Protein AF-A0A132A0Q4-F1 (afdb_monomer)

Radius of gyration: 43.61 Å; Cα contacts (8 Å, |Δi|>4): 491; chains: 1; bounding box: 110×70×120 Å

Secondary structure (DSSP, 8-state):
-TTSPTTGGGGS-HHHHHHHHHHHHHHHHHHHHHHHHHHHTTSSTT-HHHHHHHHIIIIIIIHHHHHHHHHHHHHHHHHTT-S---S-S---S-S----S-----HHHHHHHHHHHHHHHHHHH-EE--S---SS----EE-GGGGGG-S---TT--HHHHHHHHHHHHHHIIIII-TTSHHHHHSTTS-SSS-TT--HHHHHHHHHHHHHHHHHHIIIIIHHHHHHHHSSTT--HHHHHHHHHHHHHHHHHHHHHHHHHH-HHHHHHHHHHHHHHHHHHHHH-TTHHHH-GGGSTHHHHHSSHHHHHHHHHHHHHHHHHHHHHHHH-TTTTSEEE--HHHHTTS-TT-----GGGS--EEHHHHHHHHHHHHHHHHHTT-S-HHHHHHHHHHHHHHHHHHHHHHHHHHHHS--SSSPPHHHHHHHHHHHHHHHHHHHHHH-TTSTTTTS-GGGHHHHHHHHHHHHHHHHHHHHHHHHHHHHHHHHHHHHHHHHHTTS-GGG--TT--S-SS--------------S------PPPHHHHHHHHHHHHHHHHHHHHS-HHHHHHHHHHHHHHHHHHHIIIIITT----HHHHHHHHHHIIIIIHHHHGGG-S-HHHH-TTHHHHHHHHHS--S----HHHHHHHHHHTT--S--HHHHHHHHHHHHT----

Sequence (671 aa):
MLVLQADQFKKLNLSDLIENLDTLRNDFIQIVEIFNSLLKIGIIKRSDLFEKFHEYLEKDVIEKLRDLVEKIFEYSLNLIEWPSIGIVGPVLPSSSKKTVQNVTSEEPLKLFRLLFRFFLELEHGRFLSRTSLRKNSILFETEIFKKLSPTVSAETLKPFDLMIETFRKRFYFYFIDSSSKLNKIENNNFLFFPKQSKPEWYLCQIEQWITLNEKFLNTEIDPILDSYFETNSISSQRLLIVEFLKLIHNKLRQDLNIIEQDDQTFKIIINELIIFNKQITIIDSQIYQSDPRLNPLSILFENQMNFARFLKFLKQKFNGQIESIFESESSWCLIYGDETDIERAAPNSSNESESDKFMICEAAYKFLLFLHNIIEQYSYLPDFDYREKILVLIVDLIDDFRLRLSQILHSANNHWPFEQKFFSILNTFDYLLANVNDLNLNPDSFLASIVPSKIDHHETSLKNLVQTLQHMIEEIFELVSGAIISSFIDDLQKLNRIRWNRLKTFEIETIGQRTTGDDEINDDDDQNRNGSVKITTQSLQIFYNLSIKINHVKKFISKNLFNDFLYLIAEKIQNAMLQNFLIKKSFNQDGIKQLEIDLEHCLYPIFLPFVSDIKDIFPNNTTCQRLIASWNGDHLAKMQFKIELNKIGIYSLRLETVVAAITNQFKLDKN

Structure (mmCIF, N/CA/C/O backbone):
data_AF-A0A132A0Q4-F1
#
_entry.id   AF-A0A132A0Q4-F1
#
loop_
_atom_site.group_PDB
_atom_site.id
_atom_site.type_symbol
_atom_site.label_atom_id
_atom_site.label_alt_id
_atom_site.label_comp_id
_atom_site.label_asym_id
_atom_site.label_entity_id
_atom_site.label_seq_id
_atom_site.pdbx_PDB_ins_code
_atom_site.Cartn_x
_atom_site.Cartn_y
_atom_site.Cartn_z
_atom_site.occupancy
_atom_site.B_iso_or_equiv
_atom_site.auth_seq_id
_atom_site.auth_comp_id
_atom_site.auth_asym_id
_atom_site.auth_atom_id
_atom_site.pdbx_PDB_model_num
ATOM 1 N N . MET A 1 1 ? -23.826 -7.315 55.746 1.00 56.03 1 MET A N 1
ATOM 2 C CA . MET A 1 1 ? -23.751 -6.701 54.400 1.00 56.03 1 MET A CA 1
ATOM 3 C C . MET A 1 1 ? -25.077 -6.770 53.643 1.00 56.03 1 MET A C 1
ATOM 5 O O . MET A 1 1 ? -25.626 -5.713 53.390 1.00 56.03 1 MET A O 1
ATOM 9 N N . LEU A 1 2 ? -25.655 -7.949 53.364 1.00 53.50 2 LEU A N 1
ATOM 10 C CA . LEU A 1 2 ? -26.924 -8.085 52.607 1.00 53.50 2 LEU A CA 1
ATOM 11 C C . LEU A 1 2 ? -28.167 -7.408 53.233 1.00 53.50 2 LEU A C 1
ATOM 13 O O . LEU A 1 2 ? -29.148 -7.167 52.542 1.00 53.50 2 LEU A O 1
ATOM 17 N N . VAL A 1 3 ? -28.126 -7.098 54.533 1.00 51.16 3 VAL A N 1
ATOM 18 C CA . VAL A 1 3 ? -29.201 -6.402 55.274 1.00 51.16 3 VAL A CA 1
ATOM 19 C C . VAL A 1 3 ? -29.053 -4.870 55.217 1.00 51.16 3 VAL A C 1
ATOM 21 O O . VAL A 1 3 ? -29.968 -4.143 55.597 1.00 51.16 3 VAL A O 1
ATOM 24 N N . LEU A 1 4 ? -27.910 -4.354 54.749 1.00 54.38 4 LEU A N 1
ATOM 25 C CA . LEU A 1 4 ? -27.690 -2.912 54.635 1.00 54.38 4 LEU A CA 1
ATOM 26 C C . LEU A 1 4 ? -28.600 -2.342 53.540 1.00 54.38 4 LEU A C 1
ATOM 28 O O . LEU A 1 4 ? -28.612 -2.833 52.412 1.00 54.38 4 LEU A O 1
ATOM 32 N N . GLN A 1 5 ? -29.356 -1.293 53.869 1.00 55.06 5 GLN A N 1
ATOM 33 C CA . GLN A 1 5 ? -30.159 -0.565 52.882 1.00 55.06 5 GLN A CA 1
ATOM 34 C C . GLN A 1 5 ? -29.246 0.052 51.810 1.00 55.06 5 GLN A C 1
ATOM 36 O O . GLN A 1 5 ? -28.082 0.367 52.086 1.00 55.06 5 GLN A O 1
ATOM 41 N N . ALA A 1 6 ? -29.786 0.244 50.600 1.00 53.25 6 ALA A N 1
ATOM 42 C CA . ALA A 1 6 ? -29.083 0.892 49.495 1.00 53.25 6 ALA A CA 1
ATOM 43 C C . ALA A 1 6 ? -28.387 2.180 49.987 1.00 53.25 6 ALA A C 1
ATOM 45 O O . ALA A 1 6 ? -29.007 2.999 50.660 1.00 53.25 6 ALA A O 1
ATOM 46 N N . ASP A 1 7 ? -27.089 2.307 49.697 1.00 62.19 7 ASP A N 1
ATOM 47 C CA . ASP A 1 7 ? -26.187 3.420 50.048 1.00 62.19 7 ASP A CA 1
ATOM 48 C C . ASP A 1 7 ? -25.600 3.497 51.470 1.00 62.19 7 ASP A C 1
ATOM 50 O O . ASP A 1 7 ? -24.734 4.341 51.711 1.00 62.19 7 ASP A O 1
ATOM 54 N N . GLN A 1 8 ? -25.949 2.616 52.415 1.00 67.06 8 GLN A N 1
ATOM 55 C CA . GLN A 1 8 ? -25.336 2.666 53.759 1.00 67.06 8 GLN A CA 1
ATOM 56 C C . GLN A 1 8 ? -23.833 2.331 53.765 1.00 67.06 8 GLN A C 1
ATOM 58 O O . GLN A 1 8 ? -23.100 2.817 54.626 1.00 67.06 8 GLN A O 1
ATOM 63 N N . PHE A 1 9 ? -23.354 1.574 52.774 1.00 70.00 9 PHE A N 1
ATOM 64 C CA . PHE A 1 9 ? -21.936 1.237 52.611 1.00 70.00 9 PHE A CA 1
ATOM 65 C C . PHE A 1 9 ? -21.046 2.462 52.340 1.00 70.00 9 PHE A C 1
ATOM 67 O O . PHE A 1 9 ? -19.870 2.436 52.683 1.00 70.00 9 PHE A O 1
ATOM 74 N N . LYS A 1 10 ? -21.602 3.565 51.810 1.00 72.31 10 LYS A N 1
ATOM 75 C CA . LYS A 1 10 ? -20.868 4.825 51.568 1.00 72.31 10 LYS A CA 1
ATOM 76 C C . LYS A 1 10 ? -20.412 5.519 52.858 1.00 72.31 10 LYS A C 1
ATOM 78 O O . LYS A 1 10 ? -19.633 6.463 52.797 1.00 72.31 10 LYS A O 1
ATOM 83 N N . LYS A 1 11 ? -20.932 5.096 54.016 1.00 72.06 11 LYS A N 1
ATOM 84 C CA . LYS A 1 11 ? -20.577 5.631 55.341 1.00 72.06 11 LYS A CA 1
ATOM 85 C C . LYS A 1 11 ? -19.473 4.833 56.043 1.00 72.06 11 LYS A C 1
ATOM 87 O O . LYS A 1 11 ? -19.036 5.251 57.110 1.00 72.06 11 LYS A O 1
ATOM 92 N N . LEU A 1 12 ? -19.073 3.684 55.494 1.00 73.50 12 LEU A N 1
ATOM 93 C CA . LEU A 1 12 ? -18.000 2.852 56.042 1.00 73.50 12 LEU A CA 1
ATOM 94 C C . LEU A 1 12 ? -16.634 3.394 55.613 1.00 73.50 12 LEU A C 1
ATOM 96 O O . LEU A 1 12 ? -16.502 3.964 54.528 1.00 73.50 12 LEU A O 1
ATOM 100 N N . ASN A 1 13 ? -15.611 3.174 56.441 1.00 82.00 13 ASN A N 1
ATOM 101 C CA . ASN A 1 13 ? -14.233 3.376 56.005 1.00 82.00 13 ASN A CA 1
ATOM 102 C C . ASN A 1 13 ? -13.889 2.372 54.894 1.00 82.00 13 ASN A C 1
ATOM 104 O O . ASN A 1 13 ? -14.406 1.252 54.869 1.00 82.00 13 ASN A O 1
ATOM 108 N N . LEU A 1 14 ? -12.994 2.763 53.986 1.00 81.44 14 LEU A N 1
ATOM 109 C CA . LEU A 1 14 ? -12.574 1.936 52.851 1.00 81.44 14 LEU A CA 1
ATOM 110 C C . LEU A 1 14 ? -11.937 0.611 53.291 1.00 81.44 14 LEU A C 1
ATOM 112 O O . LEU A 1 14 ? -12.275 -0.428 52.729 1.00 81.44 14 LEU A O 1
ATOM 116 N N . SER A 1 15 ? -11.088 0.634 54.323 1.00 83.00 15 SER A N 1
ATOM 117 C CA . SER A 1 15 ? -10.493 -0.565 54.929 1.00 83.00 15 SER A CA 1
ATOM 118 C C . SER A 1 15 ? -11.556 -1.563 55.390 1.00 83.00 15 SER A C 1
ATOM 120 O O . SER A 1 15 ? -11.518 -2.736 55.019 1.00 83.00 15 SER A O 1
ATOM 122 N N . ASP A 1 16 ? -12.548 -1.067 56.130 1.00 83.25 16 ASP A N 1
ATOM 123 C CA . ASP A 1 16 ? -13.606 -1.878 56.727 1.00 83.25 16 ASP A CA 1
ATOM 124 C C . ASP A 1 16 ? -14.526 -2.432 55.634 1.00 83.25 16 ASP A C 1
ATOM 126 O O . ASP A 1 16 ? -14.999 -3.563 55.713 1.00 83.25 16 ASP A O 1
ATOM 130 N N . LEU A 1 17 ? -14.782 -1.652 54.579 1.00 84.88 17 LEU A N 1
ATOM 131 C CA . LEU A 1 17 ? -15.557 -2.099 53.425 1.00 84.88 17 LEU A CA 1
ATOM 132 C C . LEU A 1 17 ? -14.841 -3.225 52.664 1.00 84.88 17 LEU A C 1
ATOM 134 O O . LEU A 1 17 ? -15.486 -4.209 52.306 1.00 84.88 17 LEU A O 1
ATOM 138 N N . ILE A 1 18 ? -13.529 -3.102 52.441 1.00 86.00 18 ILE A N 1
ATOM 139 C CA . ILE A 1 18 ? -12.716 -4.131 51.776 1.00 86.00 18 ILE A CA 1
ATOM 140 C C . ILE A 1 18 ? -12.720 -5.427 52.593 1.00 86.00 18 ILE A C 1
ATOM 142 O O . ILE A 1 18 ? -12.963 -6.494 52.032 1.00 86.00 18 ILE A O 1
ATOM 146 N N . GLU A 1 19 ? -12.509 -5.350 53.909 1.00 86.44 19 GLU A N 1
ATOM 147 C CA . GLU A 1 19 ? -12.522 -6.524 54.790 1.00 86.44 19 GLU A CA 1
ATOM 148 C C . GLU A 1 19 ? -13.906 -7.193 54.827 1.00 86.44 19 GLU A C 1
ATOM 150 O O . GLU A 1 19 ? -14.025 -8.413 54.684 1.00 86.44 19 GLU A O 1
ATOM 155 N N . ASN A 1 20 ? -14.976 -6.399 54.924 1.00 86.62 20 ASN A N 1
ATOM 156 C CA . ASN A 1 20 ? -16.352 -6.900 54.882 1.00 86.62 20 ASN A CA 1
ATOM 157 C C . ASN A 1 20 ? -16.712 -7.551 53.535 1.00 86.62 20 ASN A C 1
ATOM 159 O O . ASN A 1 20 ? -17.530 -8.468 53.491 1.00 86.62 20 ASN A O 1
ATOM 163 N N . LEU A 1 21 ? -16.137 -7.082 52.425 1.00 86.19 21 LEU A N 1
ATOM 164 C CA . LEU A 1 21 ? -16.342 -7.682 51.106 1.00 86.19 21 LEU A CA 1
ATOM 165 C C . LEU A 1 21 ? -15.508 -8.947 50.903 1.00 86.19 21 LEU A C 1
ATOM 167 O O . LEU A 1 21 ? -16.022 -9.903 50.328 1.00 86.19 21 LEU A O 1
ATOM 171 N N . ASP A 1 22 ? -14.262 -8.988 51.384 1.00 85.94 22 ASP A N 1
ATOM 172 C CA . ASP A 1 22 ? -13.435 -10.200 51.306 1.00 85.94 22 ASP A CA 1
ATOM 173 C C . ASP A 1 22 ? -14.048 -11.316 52.166 1.00 85.94 22 ASP A C 1
ATOM 175 O O . ASP A 1 22 ? -14.181 -12.450 51.711 1.00 85.94 22 ASP A O 1
ATOM 179 N N . THR A 1 23 ? -14.515 -10.999 53.378 1.00 86.44 23 THR A N 1
ATOM 180 C CA . THR A 1 23 ? -15.253 -11.951 54.232 1.00 86.44 23 THR A CA 1
ATOM 181 C C . THR A 1 23 ? -16.535 -12.438 53.559 1.00 86.44 23 THR A C 1
ATOM 183 O O . THR A 1 23 ? -16.704 -13.644 53.405 1.00 86.44 23 THR A O 1
ATOM 186 N N . LEU A 1 24 ? -17.375 -11.532 53.041 1.00 86.81 24 LEU A N 1
ATOM 187 C CA . LEU A 1 24 ? -18.596 -11.892 52.310 1.00 86.81 24 LEU A CA 1
ATOM 188 C C . LEU A 1 24 ? -18.316 -12.801 51.103 1.00 86.81 24 LEU A C 1
ATOM 190 O O . LEU A 1 24 ? -19.019 -13.790 50.896 1.00 86.81 24 LEU A O 1
ATOM 194 N N . ARG A 1 25 ? -17.290 -12.476 50.308 1.00 86.81 25 ARG A N 1
ATOM 195 C CA . ARG A 1 25 ? -16.854 -13.291 49.169 1.00 86.81 25 ARG A CA 1
ATOM 196 C C . ARG A 1 25 ? -16.423 -14.683 49.632 1.00 86.81 25 ARG A C 1
ATOM 198 O O . ARG A 1 25 ? -16.835 -15.673 49.035 1.00 86.81 25 ARG A O 1
ATOM 205 N N . ASN A 1 26 ? -15.611 -14.773 50.685 1.00 84.38 26 ASN A N 1
ATOM 206 C CA . ASN A 1 26 ? -15.108 -16.049 51.196 1.00 84.38 26 ASN A CA 1
ATOM 207 C C . ASN A 1 26 ? -16.230 -16.917 51.792 1.00 84.38 26 ASN A C 1
ATOM 209 O O . ASN A 1 26 ? -16.263 -18.118 51.524 1.00 84.38 26 ASN A O 1
ATOM 213 N N . ASP A 1 27 ? -17.173 -16.324 52.526 1.00 85.06 27 ASP A N 1
ATOM 214 C CA . ASP A 1 27 ? -18.354 -17.019 53.050 1.00 85.06 27 ASP A CA 1
ATOM 215 C C . ASP A 1 27 ? -19.215 -17.571 51.908 1.00 85.06 27 ASP A C 1
ATOM 217 O O . ASP A 1 27 ? -19.647 -18.725 51.938 1.00 85.06 27 ASP A O 1
ATOM 221 N N . PHE A 1 28 ? -19.417 -16.775 50.854 1.00 84.50 28 PHE A N 1
ATOM 222 C CA . PHE A 1 28 ? -20.152 -17.210 49.671 1.00 84.50 28 PHE A CA 1
ATOM 223 C C . PHE A 1 28 ? -19.457 -18.380 48.956 1.00 84.50 28 PHE A C 1
ATOM 225 O O . PHE A 1 28 ? -20.110 -19.368 48.620 1.00 84.50 28 PHE A O 1
ATOM 232 N N . ILE A 1 29 ? -18.131 -18.323 48.793 1.00 81.69 29 ILE A N 1
ATOM 233 C CA . ILE A 1 29 ? -17.337 -19.421 48.215 1.00 81.69 29 ILE A CA 1
ATOM 234 C C . ILE A 1 29 ? -17.503 -20.704 49.036 1.00 81.69 29 ILE A C 1
ATOM 236 O O . ILE A 1 29 ? -17.738 -21.762 48.457 1.00 81.69 29 ILE A O 1
ATOM 240 N N . GLN A 1 30 ? -17.452 -20.626 50.369 1.00 81.75 30 GLN A N 1
ATOM 241 C CA . GLN A 1 30 ? -17.650 -21.793 51.236 1.00 81.75 30 GLN A CA 1
ATOM 242 C C . GLN A 1 30 ? -19.053 -22.395 51.092 1.00 81.75 30 GLN A C 1
ATOM 244 O O . GLN A 1 30 ? -19.188 -23.614 50.987 1.00 81.75 30 GLN A O 1
ATOM 249 N N . ILE A 1 31 ? -20.101 -21.563 51.040 1.00 79.75 31 ILE A N 1
ATOM 250 C CA . ILE A 1 31 ? -21.482 -22.026 50.811 1.00 79.75 31 ILE A CA 1
ATOM 251 C C . ILE A 1 31 ? -21.569 -22.802 49.490 1.00 79.75 31 ILE A C 1
ATOM 253 O O . ILE A 1 31 ? -22.158 -23.884 49.429 1.00 79.75 31 ILE A O 1
ATOM 257 N N . VAL A 1 32 ? -20.939 -22.272 48.443 1.00 78.00 32 VAL A N 1
ATOM 258 C CA . VAL A 1 32 ? -20.908 -22.878 47.113 1.00 78.00 32 VAL A CA 1
ATOM 259 C C . VAL A 1 32 ? -20.084 -24.182 47.096 1.00 78.00 32 VAL A C 1
ATOM 261 O O . VAL A 1 32 ? -20.514 -25.166 46.491 1.00 78.00 32 VAL A O 1
ATOM 264 N N . GLU A 1 33 ? -18.943 -24.249 47.791 1.00 77.81 33 GLU A N 1
ATOM 265 C CA . GLU A 1 33 ? -18.131 -25.471 47.948 1.00 77.81 33 GLU A CA 1
ATOM 266 C C . GLU A 1 33 ? -18.895 -26.584 48.685 1.00 77.81 33 GLU A C 1
ATOM 268 O O . GLU A 1 33 ? -18.873 -27.749 48.263 1.00 77.81 33 GLU A O 1
ATOM 273 N N . ILE A 1 34 ? -19.614 -26.232 49.758 1.00 76.81 34 ILE A N 1
ATOM 274 C CA . ILE A 1 34 ? -20.480 -27.155 50.503 1.00 76.81 34 ILE A CA 1
ATOM 275 C C . ILE A 1 34 ? -21.580 -27.681 49.581 1.00 76.81 34 ILE A C 1
ATOM 277 O O . ILE A 1 34 ? -21.788 -28.893 49.495 1.00 76.81 34 ILE A O 1
ATOM 281 N N . PHE A 1 35 ? -22.245 -26.795 48.840 1.00 73.94 35 PHE A N 1
ATOM 282 C CA . PHE A 1 35 ? -23.303 -27.184 47.913 1.00 73.94 35 PHE A CA 1
ATOM 283 C C . PHE A 1 35 ? -22.802 -28.117 46.800 1.00 73.94 35 PHE A C 1
ATOM 285 O O . PHE A 1 35 ? -23.401 -29.161 46.539 1.00 73.94 35 PHE A O 1
ATOM 292 N N . ASN A 1 36 ? -21.656 -27.806 46.193 1.00 73.44 36 ASN A N 1
ATOM 293 C CA . ASN A 1 36 ? -21.014 -28.672 45.204 1.00 73.44 36 ASN A CA 1
ATOM 294 C C . ASN A 1 36 ? -20.612 -30.038 45.782 1.00 73.44 36 ASN A C 1
ATOM 296 O O . ASN A 1 36 ? -20.696 -31.059 45.096 1.00 73.44 36 ASN A O 1
ATOM 300 N N . SER A 1 37 ? -20.172 -30.083 47.040 1.00 75.50 37 SER A N 1
ATOM 301 C CA . SER A 1 37 ? -19.836 -31.338 47.720 1.00 75.50 37 SER A CA 1
ATOM 302 C C . SER A 1 37 ? -21.083 -32.192 47.957 1.00 75.50 37 SER A C 1
ATOM 304 O O . SER A 1 37 ? -21.065 -33.394 47.691 1.00 75.50 37 SER A O 1
ATOM 306 N N . LEU A 1 38 ? -22.195 -31.571 48.357 1.00 68.62 38 LEU A N 1
ATOM 307 C CA . LEU A 1 38 ? -23.494 -32.237 48.486 1.00 68.62 38 LEU A CA 1
ATOM 308 C C . LEU A 1 38 ? -23.997 -32.794 47.143 1.00 68.62 38 LEU A C 1
ATOM 310 O O . LEU A 1 38 ? -24.523 -33.908 47.091 1.00 68.62 38 LEU A O 1
ATOM 314 N N . LEU A 1 39 ? -23.777 -32.061 46.048 1.00 68.81 39 LEU A N 1
ATOM 315 C CA . LEU A 1 39 ? -24.076 -32.511 44.687 1.00 68.81 39 LEU A CA 1
ATOM 316 C C . LEU A 1 39 ? -23.273 -33.753 44.276 1.00 68.81 39 LEU A C 1
ATOM 318 O O . LEU A 1 39 ? -23.842 -34.687 43.706 1.00 68.81 39 LEU A O 1
ATOM 322 N N . LYS A 1 40 ? -21.970 -33.798 44.593 1.00 69.50 40 LYS A N 1
ATOM 323 C CA . LYS A 1 40 ? -21.082 -34.937 44.280 1.00 69.50 40 LYS A CA 1
ATOM 324 C C . LYS A 1 40 ? -21.475 -36.227 45.000 1.00 69.50 40 LYS A C 1
ATOM 326 O O . LYS A 1 40 ? -21.262 -37.306 44.458 1.00 69.50 40 LYS A O 1
ATOM 331 N N . ILE A 1 41 ? -22.066 -36.127 46.190 1.00 66.94 41 ILE A N 1
ATOM 332 C CA . ILE A 1 41 ? -22.508 -37.286 46.983 1.00 66.94 41 ILE A CA 1
ATOM 333 C C . ILE A 1 41 ? -23.809 -37.899 46.407 1.00 66.94 41 ILE A C 1
ATOM 335 O O . ILE A 1 41 ? -24.236 -38.971 46.823 1.00 66.94 41 ILE A O 1
ATOM 339 N N . GLY A 1 42 ? -24.433 -37.276 45.397 1.00 57.69 42 GLY A N 1
ATOM 340 C CA . GLY A 1 42 ? -25.541 -37.866 44.631 1.00 57.69 42 GLY A CA 1
ATOM 341 C C . GLY A 1 42 ? -26.889 -37.918 45.360 1.00 57.69 42 GLY A C 1
ATOM 342 O O . GLY A 1 42 ? -27.878 -38.351 44.776 1.00 57.69 42 GLY A O 1
ATOM 343 N N . ILE A 1 43 ? -26.964 -37.438 46.606 1.00 54.62 43 ILE A N 1
ATOM 344 C CA . ILE A 1 43 ? -28.157 -37.563 47.462 1.00 54.62 43 ILE A CA 1
ATOM 345 C C . ILE A 1 43 ? -29.289 -36.601 47.046 1.00 54.62 43 ILE A C 1
ATOM 347 O O . ILE A 1 43 ? -30.430 -36.792 47.454 1.00 54.62 43 ILE A O 1
ATOM 351 N N . ILE A 1 44 ? -29.021 -35.576 46.224 1.00 56.78 44 ILE A N 1
ATOM 352 C CA . ILE A 1 44 ? -29.891 -34.388 46.218 1.00 56.78 44 ILE A CA 1
ATOM 353 C C . ILE A 1 44 ? -30.452 -33.976 44.833 1.00 56.78 44 ILE A C 1
ATOM 355 O O . ILE A 1 44 ? -31.461 -33.288 44.788 1.00 56.78 44 ILE A O 1
ATOM 359 N N . LYS A 1 45 ? -29.963 -34.471 43.685 1.00 56.00 45 LYS A N 1
ATOM 360 C CA . LYS A 1 45 ? -30.457 -34.008 42.356 1.00 56.00 45 LYS A CA 1
ATOM 361 C C . LYS A 1 45 ? -31.948 -34.274 42.040 1.00 56.00 45 LYS A C 1
ATOM 363 O O . LYS A 1 45 ? -32.419 -33.800 41.015 1.00 56.00 45 LYS A O 1
ATOM 368 N N . ARG A 1 46 ? -32.681 -35.050 42.851 1.00 56.25 46 ARG A N 1
ATOM 369 C CA . ARG A 1 46 ? -34.091 -35.434 42.604 1.00 56.25 46 ARG A CA 1
ATOM 370 C C . ARG A 1 46 ? -35.062 -35.095 43.747 1.00 56.25 46 ARG A C 1
ATOM 372 O O . ARG A 1 46 ? -36.171 -35.616 43.741 1.00 56.25 46 ARG A O 1
ATOM 379 N N . SER A 1 47 ? -34.662 -34.307 44.749 1.00 68.94 47 SER A N 1
ATOM 380 C CA . SER A 1 47 ? -35.555 -33.950 45.865 1.00 68.94 47 SER A CA 1
ATOM 381 C C . SER A 1 47 ? -36.133 -32.542 45.707 1.00 68.94 47 SER A C 1
ATOM 383 O O . SER A 1 47 ? -35.416 -31.617 45.341 1.00 68.94 47 SER A O 1
ATOM 385 N N . ASP A 1 48 ? -37.402 -32.344 46.069 1.00 69.81 48 ASP A N 1
ATOM 386 C CA . ASP A 1 48 ? -38.055 -31.020 46.061 1.00 69.81 48 ASP A CA 1
ATOM 387 C C . ASP A 1 48 ? -37.317 -29.981 46.930 1.00 69.81 48 ASP A C 1
ATOM 389 O O . ASP A 1 48 ? -37.398 -28.775 46.703 1.00 69.81 48 ASP A O 1
ATOM 393 N N . LEU A 1 49 ? -36.586 -30.442 47.954 1.00 69.12 49 LEU A N 1
ATOM 394 C CA . LEU A 1 49 ? -35.750 -29.590 48.804 1.00 69.12 49 LEU A CA 1
ATOM 395 C C . LEU A 1 49 ? -34.557 -29.012 48.038 1.00 69.12 49 LEU A C 1
ATOM 397 O O . LEU A 1 49 ? -34.160 -27.881 48.306 1.00 69.12 49 LEU A O 1
ATOM 401 N N . PHE A 1 50 ? -34.003 -29.761 47.084 1.00 70.88 50 PHE A N 1
ATOM 402 C CA . PHE A 1 50 ? -32.930 -29.285 46.221 1.00 70.88 50 PHE A CA 1
ATOM 403 C C . PHE A 1 50 ? -33.388 -28.166 45.308 1.00 70.88 50 PHE A C 1
ATOM 405 O O . PHE A 1 50 ? -32.713 -27.149 45.229 1.00 70.88 50 PHE A O 1
ATOM 412 N N . GLU A 1 51 ? -34.531 -28.345 44.643 1.00 70.81 51 GLU A N 1
ATOM 413 C CA . GLU A 1 51 ? -35.075 -27.336 43.735 1.00 70.81 51 GLU A CA 1
ATOM 414 C C . GLU A 1 51 ? -35.392 -26.048 44.492 1.00 70.81 51 GLU A C 1
ATOM 416 O O . GLU A 1 51 ? -34.967 -24.977 44.072 1.00 70.81 51 GLU A O 1
ATOM 421 N N . LYS A 1 52 ? -36.020 -26.151 45.671 1.00 73.69 52 LYS A N 1
ATOM 422 C CA . LYS A 1 52 ? -36.295 -24.992 46.535 1.00 73.69 52 LYS A CA 1
ATOM 423 C C . LYS A 1 52 ? -35.026 -24.305 47.035 1.00 73.69 52 LYS A C 1
ATOM 425 O O . LYS A 1 52 ? -34.977 -23.082 47.098 1.00 73.69 52 LYS A O 1
ATOM 430 N N . PHE A 1 53 ? -34.000 -25.070 47.406 1.00 73.81 53 PHE A N 1
ATOM 431 C CA . PHE A 1 53 ? -32.736 -24.502 47.872 1.00 73.81 53 PHE A CA 1
ATOM 432 C C . PHE A 1 53 ? -31.920 -23.887 46.727 1.00 73.81 53 PHE A C 1
ATOM 434 O O . PHE A 1 53 ? -31.323 -22.830 46.907 1.00 73.81 53 PHE A O 1
ATOM 441 N N . HIS A 1 54 ? -31.923 -24.509 45.546 1.00 73.19 54 HIS A N 1
ATOM 442 C CA . HIS A 1 54 ? -31.323 -23.956 44.335 1.00 73.19 54 HIS A CA 1
ATOM 443 C C . HIS A 1 54 ? -32.025 -22.660 43.927 1.00 73.19 54 HIS A C 1
ATOM 445 O O . HIS A 1 54 ? -31.355 -21.674 43.655 1.00 73.19 54 HIS A O 1
ATOM 451 N N . GLU A 1 55 ? -33.360 -22.635 43.930 1.00 75.81 55 GLU A N 1
ATOM 452 C CA . GLU A 1 55 ? -34.144 -21.435 43.634 1.00 75.81 55 GLU A CA 1
ATOM 453 C C . GLU A 1 55 ? -33.875 -20.315 44.651 1.00 75.81 55 GLU A C 1
ATOM 455 O O . GLU A 1 55 ? -33.697 -19.168 44.251 1.00 75.81 55 GLU A O 1
ATOM 460 N N . TYR A 1 56 ? -33.758 -20.642 45.943 1.00 79.19 56 TYR A N 1
ATOM 461 C CA . TYR A 1 56 ? -33.360 -19.684 46.980 1.00 79.19 56 TYR A CA 1
ATOM 462 C C . TYR A 1 56 ? -31.931 -19.153 46.770 1.00 79.19 56 TYR A C 1
ATOM 464 O O . TYR A 1 56 ? -31.689 -17.952 46.866 1.00 79.19 56 TYR A O 1
ATOM 472 N N . LEU A 1 57 ? -30.962 -20.013 46.448 1.00 76.69 57 LEU A N 1
ATOM 473 C CA . LEU A 1 57 ? -29.599 -19.559 46.156 1.00 76.69 57 LEU A CA 1
ATOM 474 C C . LEU A 1 57 ? -29.543 -18.677 44.902 1.00 76.69 57 LEU A C 1
ATOM 476 O O . LEU A 1 57 ? -28.901 -17.630 44.932 1.00 76.69 57 LEU A O 1
ATOM 480 N N . GLU A 1 58 ? -30.215 -19.084 43.827 1.00 74.06 58 GLU A N 1
ATOM 481 C CA . GLU A 1 58 ? -30.235 -18.387 42.538 1.00 74.06 58 GLU A CA 1
ATOM 482 C C . GLU A 1 58 ? -30.935 -17.023 42.661 1.00 74.06 58 GLU A C 1
ATOM 484 O O . GLU A 1 58 ? -30.316 -15.996 42.392 1.00 74.06 58 GLU A O 1
ATOM 489 N N . LYS A 1 59 ? -32.181 -16.988 43.150 1.00 74.75 59 LYS A N 1
ATOM 490 C CA . LYS A 1 59 ? -32.998 -15.763 43.192 1.00 74.75 59 LYS A CA 1
ATOM 491 C C . LYS A 1 59 ? -32.763 -14.903 44.430 1.00 74.75 59 LYS A C 1
ATOM 493 O O . LYS A 1 59 ? -32.720 -13.683 44.349 1.00 74.75 59 LYS A O 1
ATOM 498 N N . ASP A 1 60 ? -32.625 -15.502 45.610 1.00 77.69 60 ASP A N 1
ATOM 499 C CA . ASP A 1 60 ? -32.621 -14.725 46.855 1.00 77.69 60 ASP A CA 1
ATOM 500 C C . ASP A 1 60 ? -31.229 -14.324 47.339 1.00 77.69 60 ASP A C 1
ATOM 502 O O . ASP A 1 60 ? -31.123 -13.342 48.085 1.00 77.69 60 ASP A O 1
ATOM 506 N N . VAL A 1 61 ? -30.186 -15.056 46.938 1.00 80.25 61 VAL A N 1
ATOM 507 C CA . VAL A 1 61 ? -28.804 -14.821 47.378 1.00 80.25 61 VAL A CA 1
ATOM 508 C C . VAL A 1 61 ? -27.944 -14.270 46.243 1.00 80.25 61 VAL A C 1
ATOM 510 O O . VAL A 1 61 ? -27.367 -13.198 46.410 1.00 80.25 61 VAL A O 1
ATOM 513 N N . ILE A 1 62 ? -27.868 -14.953 45.094 1.00 80.44 62 ILE A N 1
ATOM 514 C CA . ILE A 1 62 ? -27.006 -14.547 43.973 1.00 80.44 62 ILE A CA 1
ATOM 515 C C . ILE A 1 62 ? -27.478 -13.224 43.363 1.00 80.44 62 ILE A C 1
ATOM 517 O O . ILE A 1 62 ? -26.656 -12.320 43.235 1.00 80.44 62 ILE A O 1
ATOM 521 N N . GLU A 1 63 ? -28.769 -13.055 43.048 1.00 81.12 63 GLU A N 1
ATOM 522 C CA . GLU A 1 63 ? -29.277 -11.781 42.499 1.00 81.12 63 GLU A CA 1
ATOM 523 C C . GLU A 1 63 ? -29.045 -10.606 43.463 1.00 81.12 63 GLU A C 1
ATOM 525 O O . GLU A 1 63 ? -28.500 -9.578 43.065 1.00 81.12 63 GLU A O 1
ATOM 530 N N . LYS A 1 64 ? -29.341 -10.773 44.761 1.00 83.81 64 LYS A N 1
ATOM 531 C CA . LYS A 1 64 ? -29.098 -9.714 45.761 1.00 83.81 64 LYS A CA 1
ATOM 532 C C . LYS A 1 64 ? -27.612 -9.386 45.926 1.00 83.81 64 LYS A C 1
ATOM 534 O O . LYS A 1 64 ? -27.263 -8.228 46.156 1.00 83.81 64 LYS A O 1
ATOM 539 N N . LEU A 1 65 ? -26.736 -10.390 45.837 1.00 84.81 65 LEU A N 1
ATOM 540 C CA . LEU A 1 65 ? -25.288 -10.181 45.853 1.00 84.81 65 LEU A CA 1
ATOM 541 C C . LEU A 1 65 ? -24.816 -9.456 44.594 1.00 84.81 65 LEU A C 1
ATOM 543 O O . LEU A 1 65 ? -24.030 -8.523 44.725 1.00 84.81 65 LEU A O 1
ATOM 547 N N . ARG A 1 66 ? -25.314 -9.826 43.407 1.00 85.38 66 ARG A N 1
ATOM 548 C CA . ARG A 1 66 ? -25.012 -9.130 42.148 1.00 85.38 66 ARG A CA 1
ATOM 549 C C . ARG A 1 66 ? -25.426 -7.662 42.226 1.00 85.38 66 ARG A C 1
ATOM 551 O O . ARG A 1 66 ? -24.583 -6.807 41.988 1.00 85.38 66 ARG A O 1
ATOM 558 N N . ASP A 1 67 ? -26.645 -7.363 42.673 1.00 85.31 67 ASP A N 1
ATOM 559 C CA . ASP A 1 67 ? -27.134 -5.985 42.841 1.00 85.31 67 ASP A CA 1
ATOM 560 C C . ASP A 1 67 ? -26.290 -5.165 43.829 1.00 85.31 67 ASP A C 1
ATOM 562 O O . ASP A 1 67 ? -26.059 -3.967 43.636 1.00 85.31 67 ASP A O 1
ATOM 566 N N . LEU A 1 68 ? -25.851 -5.790 44.927 1.00 86.12 68 LEU A N 1
ATOM 567 C CA . LEU A 1 68 ? -24.997 -5.142 45.919 1.00 86.12 68 LEU A CA 1
ATOM 568 C C . LEU A 1 68 ? -23.601 -4.870 45.346 1.00 86.12 68 LEU A C 1
ATOM 570 O O . LEU A 1 68 ? -23.098 -3.754 45.475 1.00 86.12 68 LEU A O 1
ATOM 574 N N . VAL A 1 69 ? -22.984 -5.876 44.721 1.00 87.56 69 VAL A N 1
ATOM 575 C CA . VAL A 1 69 ? -21.655 -5.772 44.106 1.00 87.56 69 VAL A CA 1
ATOM 576 C C . VAL A 1 69 ? -21.669 -4.747 42.978 1.00 87.56 69 VAL A C 1
ATOM 578 O O . VAL A 1 69 ? -20.765 -3.924 42.934 1.00 87.56 69 VAL A O 1
ATOM 581 N N . GLU A 1 70 ? -22.712 -4.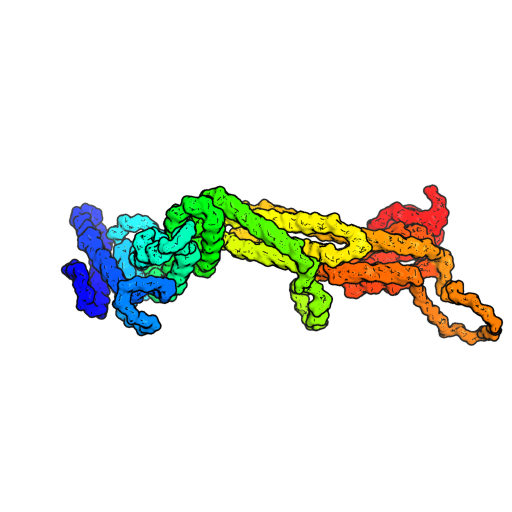711 42.149 1.00 88.69 70 GLU A N 1
ATOM 582 C CA . GLU A 1 70 ? -22.900 -3.729 41.076 1.00 88.69 70 GLU A CA 1
ATOM 583 C C . GLU A 1 70 ? -22.891 -2.290 41.611 1.00 88.69 70 GLU A C 1
ATOM 585 O O . GLU A 1 70 ? -22.087 -1.467 41.174 1.00 88.69 70 GLU A O 1
ATOM 590 N N . LYS A 1 71 ? -23.692 -1.998 42.644 1.00 87.25 71 LYS A N 1
ATOM 591 C CA . LYS A 1 71 ? -23.756 -0.658 43.263 1.00 87.25 71 LYS A CA 1
ATOM 592 C C . LYS A 1 71 ? -22.441 -0.234 43.913 1.00 87.25 71 LYS A C 1
ATOM 594 O O . LYS A 1 71 ? -22.063 0.938 43.849 1.00 87.25 71 LYS A O 1
ATOM 599 N N . ILE A 1 72 ? -21.750 -1.161 44.580 1.00 88.19 72 ILE A N 1
ATOM 600 C CA . ILE A 1 72 ? -20.449 -0.860 45.192 1.00 88.19 72 ILE A CA 1
ATOM 601 C C . ILE A 1 72 ? -19.376 -0.726 44.101 1.00 88.19 72 ILE A C 1
ATOM 603 O O . ILE A 1 72 ? -18.490 0.117 44.223 1.00 88.19 72 ILE A O 1
ATOM 607 N N . PHE A 1 73 ? -19.471 -1.488 43.011 1.00 89.94 73 PHE A N 1
ATOM 608 C CA . PHE A 1 73 ? -18.570 -1.383 41.869 1.00 89.94 73 PHE A CA 1
ATOM 609 C C . PHE A 1 73 ? -18.697 -0.017 41.190 1.00 89.94 73 PHE A C 1
ATOM 611 O O . PHE A 1 73 ? -17.686 0.667 41.046 1.00 89.94 73 PHE A O 1
ATOM 618 N N . GLU A 1 74 ? -19.911 0.460 40.905 1.00 88.00 74 GLU A N 1
ATOM 619 C CA . GLU A 1 74 ? -20.139 1.829 40.412 1.00 88.00 74 GLU A CA 1
ATOM 620 C C . GLU A 1 74 ? -19.571 2.894 41.364 1.00 88.00 74 GLU A C 1
ATOM 622 O O . GLU A 1 74 ? -18.980 3.889 40.937 1.00 88.00 74 GLU A O 1
ATOM 627 N N . TYR A 1 75 ? -19.709 2.693 42.678 1.00 86.69 75 TYR A N 1
ATOM 628 C CA . TYR A 1 75 ? -19.088 3.572 43.667 1.00 86.69 75 TYR A CA 1
ATOM 629 C C . TYR A 1 75 ? -17.554 3.528 43.592 1.00 86.69 75 TYR A C 1
ATOM 631 O O . TYR A 1 75 ? -16.917 4.580 43.632 1.00 86.69 75 TYR A O 1
ATOM 639 N N . SER A 1 76 ? -16.962 2.343 43.412 1.00 87.56 76 SER A N 1
ATOM 640 C CA . SER A 1 76 ? -15.514 2.183 43.251 1.00 87.56 76 SER A CA 1
ATOM 641 C C . 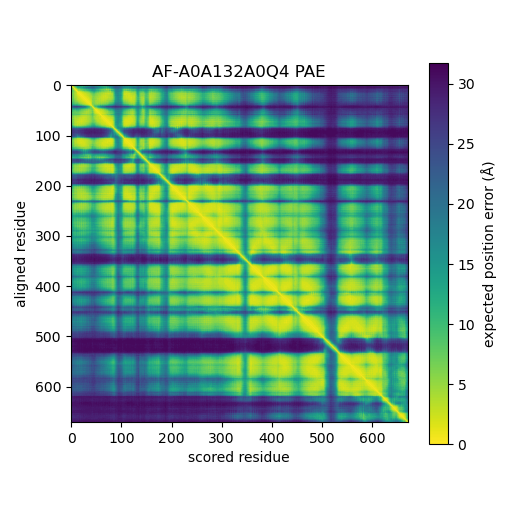SER A 1 76 ? -14.986 2.882 41.996 1.00 87.56 76 SER A C 1
ATOM 643 O O . SER A 1 76 ? -13.952 3.535 42.087 1.00 87.56 76 SER A O 1
ATOM 645 N N . LEU A 1 77 ? -15.730 2.858 40.878 1.00 86.75 77 LEU A N 1
ATOM 646 C CA . LEU A 1 77 ? -15.378 3.583 39.648 1.00 86.75 77 LEU A CA 1
ATOM 647 C C . LEU A 1 77 ? -15.291 5.095 39.882 1.00 86.75 77 LEU A C 1
ATOM 649 O O . LEU A 1 77 ? -14.360 5.742 39.410 1.00 86.75 77 LEU A O 1
ATOM 653 N N . ASN A 1 78 ? -16.219 5.653 40.664 1.00 85.81 78 ASN A N 1
ATOM 654 C CA . ASN A 1 78 ? -16.185 7.070 41.029 1.00 85.81 78 ASN A CA 1
ATOM 655 C C . ASN A 1 78 ? -14.995 7.414 41.942 1.00 85.81 78 ASN A C 1
ATOM 657 O O . ASN A 1 78 ? -14.437 8.501 41.825 1.00 85.81 78 ASN A O 1
ATOM 661 N N . LEU A 1 79 ? -14.599 6.507 42.844 1.00 84.56 79 LEU A N 1
ATOM 662 C CA . LEU A 1 79 ? -13.460 6.714 43.749 1.00 84.56 79 LEU A CA 1
ATOM 663 C C . LEU A 1 79 ? -12.108 6.704 43.031 1.00 84.56 79 LEU A C 1
ATOM 665 O O . LEU A 1 79 ? -11.211 7.439 43.433 1.00 84.56 79 LEU A O 1
ATOM 669 N N . ILE A 1 80 ? -11.960 5.868 42.001 1.00 85.19 80 ILE A N 1
ATOM 670 C CA . ILE A 1 80 ? -10.744 5.802 41.175 1.00 85.19 80 ILE A CA 1
ATOM 671 C C . ILE A 1 80 ? -10.755 6.818 40.022 1.00 85.19 80 ILE A C 1
ATOM 673 O O . ILE A 1 80 ? -9.859 6.789 39.186 1.00 85.19 80 ILE A O 1
ATOM 677 N N . GLU A 1 81 ? -11.775 7.682 39.957 1.00 83.62 81 GLU A N 1
ATOM 678 C CA . GLU A 1 81 ? -11.975 8.669 38.888 1.00 83.62 81 GLU A CA 1
ATOM 679 C C . GLU A 1 81 ? -12.033 8.039 37.479 1.00 83.62 81 GLU A C 1
ATOM 681 O O . GLU A 1 81 ? -11.587 8.628 36.494 1.00 83.62 81 GLU A O 1
ATOM 686 N N . TRP A 1 82 ? -12.605 6.835 37.360 1.00 83.25 82 TRP A N 1
ATOM 687 C CA . TRP A 1 82 ? -12.752 6.155 36.074 1.00 83.25 82 TRP A CA 1
ATOM 688 C C . TRP A 1 82 ? -13.893 6.754 35.232 1.00 83.25 82 TRP A C 1
ATOM 690 O O . TRP A 1 82 ? -14.986 7.004 35.753 1.00 83.25 82 TRP A O 1
ATOM 700 N N . PRO A 1 83 ? -13.712 6.893 33.906 1.00 82.81 83 PRO A N 1
ATOM 701 C CA . PRO A 1 83 ? -12.473 6.701 33.147 1.00 82.81 83 PRO A CA 1
ATOM 702 C C . PRO A 1 83 ? -11.593 7.952 33.136 1.00 82.81 83 PRO A C 1
ATOM 704 O O . PRO A 1 83 ? -12.083 9.066 33.326 1.00 82.81 83 PRO A O 1
ATOM 707 N N . SER A 1 84 ? -10.314 7.785 32.792 1.00 78.50 84 SER A N 1
ATOM 708 C CA . SER A 1 84 ? -9.428 8.919 32.524 1.00 78.50 84 SER A CA 1
ATOM 709 C C . SER A 1 84 ? -9.853 9.606 31.226 1.00 78.50 84 SER A C 1
ATOM 711 O O . SER A 1 84 ? -9.741 9.037 30.139 1.00 78.50 84 SER A O 1
ATOM 713 N N . ILE A 1 85 ? -10.352 10.839 31.334 1.00 66.81 85 ILE A N 1
ATOM 714 C CA . ILE A 1 85 ? -10.685 11.693 30.186 1.00 66.81 85 ILE A CA 1
ATOM 715 C C . ILE A 1 85 ? -9.685 12.839 30.165 1.00 66.81 85 ILE A C 1
ATOM 717 O O . ILE A 1 85 ? -9.505 13.531 31.166 1.00 66.81 85 ILE A O 1
ATOM 721 N N . GLY A 1 86 ? -9.013 13.039 29.036 1.00 53.94 86 GLY A N 1
ATOM 722 C CA . GLY A 1 86 ? -8.079 14.147 28.866 1.00 53.94 86 GLY A CA 1
ATOM 723 C C . GLY A 1 86 ? -8.784 15.495 29.027 1.00 53.94 86 GLY A C 1
ATOM 724 O O . GLY A 1 86 ? -9.997 15.604 28.874 1.00 53.94 86 GLY A O 1
ATOM 725 N N . ILE A 1 87 ? -8.018 16.553 29.295 1.00 46.31 87 ILE A N 1
ATOM 726 C CA . ILE A 1 87 ? -8.535 17.916 29.550 1.00 46.31 87 ILE A CA 1
ATOM 727 C C . ILE A 1 87 ? -9.174 18.565 28.293 1.00 46.31 87 ILE A C 1
ATOM 729 O O . ILE A 1 87 ? -9.712 19.669 28.360 1.00 46.31 87 ILE A O 1
ATOM 733 N N . VAL A 1 88 ? -9.172 17.908 27.131 1.00 37.62 88 VAL A N 1
ATOM 734 C CA . VAL A 1 88 ? -9.582 18.523 25.859 1.00 37.62 88 VAL A CA 1
ATOM 735 C C . VAL A 1 88 ? -11.009 18.109 25.475 1.00 37.62 88 VAL A C 1
ATOM 737 O O . VAL A 1 88 ? -11.228 17.239 24.641 1.00 37.62 88 VAL A O 1
ATOM 740 N N . GLY A 1 89 ? -11.976 18.776 26.111 1.00 37.03 89 GLY A N 1
ATOM 741 C CA . GLY A 1 89 ? -13.419 18.769 25.830 1.00 37.03 89 GLY A CA 1
ATOM 742 C C . GLY A 1 89 ? -14.149 19.580 26.916 1.00 37.03 89 GLY A C 1
ATOM 743 O O . GLY A 1 89 ? -13.743 19.507 28.077 1.00 37.03 89 GLY A O 1
ATOM 744 N N . PRO A 1 90 ? -15.151 20.431 26.607 1.00 35.22 90 PRO A N 1
ATOM 745 C CA . PRO A 1 90 ? -15.574 21.464 27.541 1.00 35.22 90 PRO A CA 1
ATOM 746 C C . PRO A 1 90 ? -16.311 20.863 28.738 1.00 35.22 90 PRO A C 1
ATOM 748 O O . PRO A 1 90 ? -17.328 20.180 28.623 1.00 35.22 90 PRO A O 1
ATOM 751 N N . VAL A 1 91 ? -15.736 21.181 29.892 1.00 32.47 91 VAL A N 1
ATOM 752 C CA . VAL A 1 91 ? -16.226 21.041 31.261 1.00 32.47 91 VAL A CA 1
ATOM 753 C C . VAL A 1 91 ? -17.759 21.064 31.341 1.00 32.47 91 VAL A C 1
ATOM 755 O O . VAL A 1 91 ? -18.390 22.103 31.138 1.00 32.47 91 VAL A O 1
ATOM 758 N N . LEU A 1 92 ? -18.367 19.938 31.726 1.00 32.53 92 LEU A N 1
ATOM 759 C CA . LEU A 1 92 ? -19.672 19.979 32.389 1.00 32.53 92 LEU A CA 1
ATOM 760 C C . LEU A 1 92 ? -19.494 20.643 33.768 1.00 32.53 92 LEU A C 1
ATOM 762 O O . LEU A 1 92 ? -18.484 20.411 34.437 1.00 32.53 92 LEU A O 1
ATOM 766 N N . PRO A 1 93 ? -20.453 21.469 34.218 1.00 32.38 93 PRO A N 1
ATOM 767 C CA . PRO A 1 93 ? -20.379 22.147 35.498 1.00 32.38 93 PRO A CA 1
ATOM 768 C C . PRO A 1 93 ? -20.652 21.135 36.610 1.00 32.38 93 PRO A C 1
ATOM 770 O O . PRO A 1 93 ? -21.779 20.971 37.066 1.00 32.38 93 PRO A O 1
ATOM 773 N N . SER A 1 94 ? -19.607 20.465 37.070 1.00 28.48 94 SER A N 1
ATOM 774 C CA . SER A 1 94 ? -19.592 19.851 38.389 1.00 28.48 94 SER A CA 1
ATOM 775 C C . SER A 1 94 ? -18.375 20.375 39.130 1.00 28.48 94 SER A C 1
ATOM 777 O O . SER A 1 94 ? -17.223 20.198 38.742 1.00 28.48 94 SER A O 1
ATOM 779 N N . SER A 1 95 ? -18.688 21.118 40.178 1.00 29.27 95 SER A N 1
ATOM 780 C CA . SER A 1 95 ? -17.810 21.698 41.174 1.00 29.27 95 SER A CA 1
ATOM 781 C C . SER A 1 95 ? -16.808 20.691 41.745 1.00 29.27 95 SER A C 1
ATOM 783 O O . SER A 1 95 ? -17.078 20.072 42.764 1.00 29.27 95 SER A O 1
ATOM 785 N N . SER A 1 96 ? -15.635 20.584 41.130 1.00 30.17 96 SER A N 1
ATOM 786 C CA . SER A 1 96 ? -14.359 20.351 41.818 1.00 30.17 96 SER A CA 1
ATOM 787 C C . SER A 1 96 ? -13.233 20.376 40.793 1.00 30.17 96 SER A C 1
ATOM 789 O O . SER A 1 96 ? -12.839 19.355 40.239 1.00 30.17 96 SER A O 1
ATOM 791 N N . LYS A 1 97 ? -12.683 21.570 40.555 1.00 30.53 97 LYS A N 1
ATOM 792 C CA . LYS A 1 97 ? -11.333 21.690 40.007 1.00 30.53 97 LYS A CA 1
ATOM 793 C C . LYS A 1 97 ? -10.377 21.052 41.017 1.00 30.53 97 LYS A C 1
ATOM 795 O O . LYS A 1 97 ? -10.097 21.660 42.048 1.00 30.53 97 LYS A O 1
ATOM 800 N N . LYS A 1 98 ? -9.871 19.858 40.727 1.00 30.72 98 LYS A N 1
ATOM 801 C CA . LYS A 1 98 ? -8.575 19.419 41.236 1.00 30.72 98 LYS A CA 1
ATOM 802 C C . LYS A 1 98 ? -7.712 19.063 40.039 1.00 30.72 98 LYS A C 1
ATOM 804 O O . LYS A 1 98 ? -8.032 18.210 39.227 1.00 30.72 98 LYS A O 1
ATOM 809 N N . THR A 1 99 ? -6.669 19.864 39.907 1.00 29.03 99 THR A N 1
ATOM 810 C CA . THR A 1 99 ? -5.503 19.666 39.061 1.00 29.03 99 THR A CA 1
ATOM 811 C C . THR A 1 99 ? -5.019 18.223 39.110 1.00 29.03 99 THR A C 1
ATOM 813 O O . THR A 1 99 ? -4.870 17.664 40.193 1.00 29.03 99 THR A O 1
ATOM 816 N N . VAL A 1 100 ? -4.729 17.686 37.925 1.00 34.94 100 VAL A N 1
ATOM 817 C CA . VAL A 1 100 ? -4.001 16.442 37.655 1.00 34.94 100 VAL A CA 1
ATOM 818 C C . VAL A 1 100 ? -2.677 16.443 38.423 1.00 34.94 100 VAL A C 1
ATOM 820 O O . VAL A 1 100 ? -1.669 16.931 37.925 1.00 34.94 100 VAL A O 1
ATOM 823 N N . GLN A 1 101 ? -2.695 15.953 39.660 1.00 30.59 101 GLN A N 1
ATOM 824 C CA . GLN A 1 101 ? -1.519 15.588 40.446 1.00 30.59 101 GLN A CA 1
ATOM 825 C C . GLN A 1 101 ? -1.906 14.453 41.403 1.00 30.59 101 GLN A C 1
ATOM 827 O O . GLN A 1 101 ? -2.631 14.668 42.368 1.00 30.59 101 GLN A O 1
ATOM 832 N N . ASN A 1 102 ? -1.397 13.255 41.102 1.00 37.19 102 ASN A N 1
ATOM 833 C CA . ASN A 1 102 ? -1.081 12.157 42.019 1.00 37.19 102 ASN A CA 1
ATOM 834 C C . ASN A 1 102 ? -1.988 11.982 43.247 1.00 37.19 102 ASN A C 1
ATOM 836 O O . ASN A 1 102 ? -1.578 12.316 44.357 1.00 37.19 102 ASN A O 1
ATOM 840 N N . VAL A 1 103 ? -3.146 11.340 43.092 1.00 38.03 103 VAL A N 1
ATOM 841 C CA . VAL A 1 103 ? -3.751 10.599 44.207 1.00 38.03 103 VAL A CA 1
ATOM 842 C C . VAL A 1 103 ? -4.412 9.336 43.665 1.00 38.03 103 VAL A C 1
ATOM 844 O O . VAL A 1 103 ? -5.551 9.364 43.228 1.00 38.03 103 VAL A O 1
ATOM 847 N N . THR A 1 104 ? -3.728 8.201 43.753 1.00 48.94 104 THR A N 1
ATOM 848 C CA . THR A 1 104 ? -4.428 6.931 43.971 1.00 48.94 104 THR A CA 1
ATOM 849 C C . THR A 1 104 ? -3.904 6.393 45.284 1.00 48.94 104 THR A C 1
ATOM 851 O O . THR A 1 104 ? -2.794 5.864 45.351 1.00 48.94 104 THR A O 1
ATOM 854 N N . SER A 1 105 ? -4.663 6.581 46.360 1.00 61.19 105 SER A N 1
ATOM 855 C CA . SER A 1 105 ? -4.483 5.733 47.531 1.00 61.19 105 SER A CA 1
ATOM 856 C C . SER A 1 105 ? -4.619 4.271 47.078 1.00 61.19 105 SER A C 1
ATOM 858 O O . SER A 1 105 ? -5.419 3.953 46.200 1.00 61.19 105 SER A O 1
ATOM 860 N N . GLU A 1 106 ? -3.806 3.369 47.630 1.00 79.94 106 GLU A N 1
ATOM 861 C CA . GLU A 1 106 ? -3.835 1.945 47.252 1.00 79.94 106 GLU A CA 1
ATOM 862 C C . GLU A 1 106 ? -5.204 1.293 47.538 1.00 79.94 106 GLU A C 1
ATOM 864 O O . GLU A 1 106 ? -5.570 0.296 46.922 1.00 79.94 106 GLU A O 1
ATOM 869 N N . GLU A 1 107 ? -5.967 1.842 48.484 1.00 82.00 107 GLU A N 1
ATOM 870 C CA . GLU A 1 107 ? -7.226 1.276 48.973 1.00 82.00 107 GLU A CA 1
ATOM 871 C C . GLU A 1 107 ? -8.369 1.286 47.935 1.00 82.00 107 GLU A C 1
ATOM 873 O O . GLU A 1 107 ? -8.926 0.216 47.696 1.00 82.00 107 GLU A O 1
ATOM 878 N N . PRO A 1 108 ? -8.716 2.405 47.261 1.00 86.00 108 PRO A N 1
ATOM 879 C CA . PRO A 1 108 ? -9.672 2.406 46.150 1.00 86.00 108 PRO A CA 1
ATOM 880 C C . PRO A 1 108 ? -9.347 1.409 45.036 1.00 86.00 108 PRO A C 1
ATOM 882 O O . PRO A 1 108 ? -10.248 0.725 44.554 1.00 86.00 108 PRO A O 1
ATOM 885 N N . LEU A 1 109 ? -8.069 1.280 44.659 1.00 86.06 109 LEU A N 1
ATOM 886 C CA . LEU A 1 109 ? -7.641 0.312 43.645 1.00 86.06 109 LEU A CA 1
ATOM 887 C C . LEU A 1 109 ? -7.803 -1.126 44.150 1.00 86.06 109 LEU A C 1
ATOM 889 O O . LEU A 1 109 ? -8.317 -1.975 43.427 1.00 86.06 109 LEU A O 1
ATOM 893 N N . LYS A 1 110 ? -7.455 -1.409 45.413 1.00 86.88 110 LYS A N 1
ATOM 894 C CA . LYS A 1 110 ? -7.708 -2.721 46.036 1.00 86.88 110 LYS A CA 1
ATOM 895 C C . LYS A 1 110 ? -9.197 -3.069 46.056 1.00 86.88 110 LYS A C 1
ATOM 897 O O . LYS A 1 110 ? -9.551 -4.198 45.720 1.00 86.88 110 LYS A O 1
ATOM 902 N N . LEU A 1 111 ? -10.057 -2.110 46.408 1.00 88.88 111 LEU A N 1
ATOM 903 C CA . LEU A 1 111 ? -11.510 -2.279 46.378 1.00 88.88 111 LEU A CA 1
ATOM 904 C C . LEU A 1 111 ? -12.003 -2.583 44.957 1.00 88.88 111 LEU A C 1
ATOM 906 O O . LEU A 1 111 ? -12.747 -3.543 44.768 1.00 88.88 111 LEU A O 1
ATOM 910 N N . PHE A 1 112 ? -11.554 -1.807 43.965 1.00 91.75 112 PHE A N 1
ATOM 911 C CA . PHE A 1 112 ? -11.884 -2.019 42.556 1.00 91.75 112 PHE A CA 1
ATOM 912 C C . PHE A 1 112 ? -11.480 -3.422 42.084 1.00 91.75 112 PHE A C 1
ATOM 914 O O . PHE A 1 112 ? -12.327 -4.153 41.576 1.00 91.75 112 PHE A O 1
ATOM 921 N N . ARG A 1 113 ? -10.228 -3.845 42.315 1.00 89.62 113 ARG A N 1
ATOM 922 C CA . ARG A 1 113 ? -9.735 -5.176 41.912 1.00 89.62 113 ARG A CA 1
ATOM 923 C C . ARG A 1 113 ? -10.536 -6.306 42.563 1.00 89.62 113 ARG A C 1
ATOM 925 O O . ARG A 1 113 ? -10.875 -7.284 41.896 1.00 89.62 113 ARG A O 1
ATOM 932 N N . LEU A 1 114 ? -10.849 -6.172 43.857 1.00 89.31 114 LEU A N 1
ATOM 933 C CA . LEU A 1 114 ? -11.655 -7.146 44.595 1.00 89.31 114 LEU A CA 1
ATOM 934 C C . LEU A 1 114 ? -13.060 -7.267 43.996 1.00 89.31 114 LEU A C 1
ATOM 936 O O . LEU A 1 114 ? -13.523 -8.380 43.758 1.00 89.31 114 LEU A O 1
ATOM 940 N N . LEU A 1 115 ? -13.720 -6.136 43.737 1.00 90.19 115 LEU A N 1
ATOM 941 C CA . LEU A 1 115 ? -15.070 -6.107 43.178 1.00 90.19 115 LEU A CA 1
ATOM 942 C C . LEU A 1 115 ? -15.099 -6.601 41.735 1.00 90.19 115 LEU A C 1
ATOM 944 O O . LEU A 1 115 ? -15.949 -7.423 41.422 1.00 90.19 115 LEU A O 1
ATOM 948 N N . PHE A 1 116 ? -14.163 -6.168 40.885 1.00 90.19 116 PHE A N 1
ATOM 949 C CA . PHE A 1 116 ? -14.068 -6.616 39.493 1.00 90.19 116 PHE A CA 1
ATOM 950 C C . PHE A 1 116 ? -13.975 -8.143 39.426 1.00 90.19 116 PHE A C 1
ATOM 952 O O . PHE A 1 116 ? -14.759 -8.797 38.739 1.00 90.19 116 PHE A O 1
ATOM 959 N N . ARG A 1 117 ? -13.077 -8.730 40.228 1.00 88.12 117 ARG A N 1
ATOM 960 C CA . ARG A 1 117 ? -12.935 -10.183 40.336 1.00 88.12 117 ARG A CA 1
ATOM 961 C C . ARG A 1 117 ? -14.173 -10.850 40.922 1.00 88.12 117 ARG A C 1
ATOM 963 O O . ARG A 1 117 ? -14.639 -11.836 40.364 1.00 88.12 117 ARG A O 1
ATOM 970 N N . PHE A 1 118 ? -14.707 -10.346 42.034 1.00 88.06 118 PHE A N 1
ATOM 971 C CA . PHE A 1 118 ? -15.879 -10.956 42.662 1.00 88.06 118 PHE A CA 1
ATOM 972 C C . PHE A 1 118 ? -17.088 -10.940 41.719 1.00 88.06 118 PHE A C 1
ATOM 974 O O . PHE A 1 118 ? -17.853 -11.899 41.676 1.00 88.06 118 PHE A O 1
ATOM 981 N N . PHE A 1 119 ? -17.220 -9.898 40.899 1.00 87.19 119 PHE A N 1
ATOM 982 C CA . PHE A 1 119 ? -18.279 -9.815 39.907 1.00 87.19 119 PHE A CA 1
ATOM 983 C C . PHE A 1 119 ? -18.104 -10.855 38.792 1.00 87.19 119 PHE A C 1
ATOM 985 O O . PHE A 1 119 ? -19.066 -11.536 38.447 1.00 87.19 119 PHE A O 1
ATOM 992 N N . LEU A 1 120 ? -16.877 -11.049 38.285 1.00 84.25 120 LEU A N 1
ATOM 993 C CA . LEU A 1 120 ? -16.578 -12.124 37.329 1.00 84.25 120 LEU A CA 1
ATOM 994 C C . LEU A 1 120 ? -16.924 -13.506 37.894 1.00 84.25 120 LEU A C 1
ATOM 996 O O . LEU A 1 120 ? -17.520 -14.323 37.193 1.00 84.25 120 LEU A O 1
ATOM 1000 N N . GLU A 1 121 ? -16.579 -13.746 39.160 1.00 83.12 121 GLU A N 1
ATOM 1001 C CA . GLU A 1 121 ? -16.876 -14.990 39.872 1.00 83.12 121 GLU A CA 1
ATOM 1002 C C . GLU A 1 121 ? -18.389 -15.220 40.020 1.00 83.12 121 GLU A C 1
ATOM 1004 O O . GLU A 1 121 ? -18.869 -16.330 39.789 1.00 83.12 121 GLU A O 1
ATOM 1009 N N . LEU A 1 122 ? -19.156 -14.170 40.337 1.00 81.69 122 LEU A N 1
ATOM 1010 C CA . LEU A 1 122 ? -20.618 -14.223 40.427 1.00 81.69 122 LEU A CA 1
ATOM 1011 C C . LEU A 1 122 ? -21.314 -14.390 39.073 1.00 81.69 122 LEU A C 1
ATOM 1013 O O . LEU A 1 122 ? -22.441 -14.879 39.053 1.00 81.69 122 LEU A O 1
ATOM 1017 N N . GLU A 1 123 ? -20.712 -13.974 37.959 1.00 77.12 123 GLU A N 1
ATOM 1018 C CA . GLU A 1 123 ? -21.306 -14.132 36.624 1.00 77.12 123 GLU A CA 1
ATOM 1019 C C . GLU A 1 123 ? -21.036 -15.520 36.036 1.00 77.12 123 GLU A C 1
ATOM 1021 O O . GLU A 1 123 ? -21.970 -16.200 35.612 1.00 77.12 123 GLU A O 1
ATOM 1026 N N . HIS A 1 124 ? -19.783 -15.982 36.079 1.00 73.94 124 HIS A N 1
ATOM 1027 C CA . HIS A 1 124 ? -19.385 -17.239 35.434 1.00 73.94 124 HIS A CA 1
ATOM 1028 C C . HIS A 1 124 ? -19.397 -18.449 36.379 1.00 73.94 124 HIS A C 1
ATOM 1030 O O . HIS A 1 124 ? -19.190 -19.579 35.938 1.00 73.94 124 HIS A O 1
ATOM 1036 N N . GLY A 1 125 ? -19.589 -18.241 37.685 1.00 72.06 125 GLY A N 1
ATOM 1037 C CA . GLY A 1 125 ? -19.635 -19.322 38.671 1.00 72.06 125 GLY A CA 1
ATOM 1038 C C . GLY A 1 125 ? -18.307 -20.063 38.865 1.00 72.06 125 GLY A C 1
ATOM 1039 O O . GLY A 1 125 ? -18.314 -21.175 39.407 1.00 72.06 125 GLY A O 1
ATOM 1040 N N . ARG A 1 126 ? -17.184 -19.484 38.412 1.00 73.50 126 ARG A N 1
ATOM 1041 C CA . ARG A 1 126 ? -15.826 -19.992 38.664 1.00 73.50 126 ARG A CA 1
ATOM 1042 C C . ARG A 1 126 ? -15.217 -19.212 39.810 1.00 73.50 126 ARG A C 1
ATOM 1044 O O . ARG A 1 126 ? -15.067 -17.998 39.694 1.00 73.50 126 ARG A O 1
ATOM 1051 N N . PHE A 1 127 ? -14.850 -19.907 40.879 1.00 74.25 127 PHE A N 1
ATOM 1052 C CA . PHE A 1 127 ? -14.297 -19.296 42.085 1.00 74.25 127 PHE A CA 1
ATOM 1053 C C . PHE A 1 127 ? -12.874 -19.788 42.344 1.00 74.25 127 PHE A C 1
ATOM 1055 O O . PHE A 1 127 ? -12.551 -20.962 42.159 1.00 74.25 127 PHE A O 1
ATOM 1062 N N . LEU A 1 128 ? -12.027 -18.876 42.818 1.00 65.25 128 LEU A N 1
ATOM 1063 C CA . LEU A 1 128 ? -10.671 -19.168 43.276 1.00 65.25 128 LEU A CA 1
ATOM 1064 C C . LEU A 1 128 ? -10.683 -19.378 44.794 1.00 65.25 128 LEU A C 1
ATOM 1066 O O . LEU A 1 128 ? -10.922 -18.427 45.550 1.00 65.25 128 LEU A O 1
ATOM 1070 N N . SER A 1 129 ? -10.412 -20.611 45.229 1.00 56.03 129 SER A N 1
ATOM 1071 C CA . SER A 1 129 ? -10.379 -20.974 46.649 1.00 56.03 129 SER A CA 1
ATOM 1072 C C . SER A 1 129 ? -9.058 -20.575 47.320 1.00 56.03 129 SER A C 1
ATOM 1074 O O . SER A 1 129 ? -7.979 -20.759 46.755 1.00 56.03 129 SER A O 1
ATOM 1076 N N . ARG A 1 130 ? -9.124 -20.053 48.555 1.00 49.09 130 ARG A N 1
ATOM 1077 C CA . ARG A 1 130 ? -7.941 -19.813 49.412 1.00 49.09 130 ARG A CA 1
ATOM 1078 C C . ARG A 1 130 ? -7.419 -21.101 50.070 1.00 49.09 130 ARG A C 1
ATOM 1080 O O . ARG A 1 130 ? -6.290 -21.112 50.553 1.00 49.09 130 ARG A O 1
ATOM 1087 N N . THR A 1 131 ? -8.212 -22.175 50.127 1.00 42.84 131 THR A N 1
ATOM 1088 C CA . THR A 1 131 ? -7.938 -23.340 50.993 1.00 42.84 131 THR A CA 1
ATOM 1089 C C . THR A 1 131 ? -6.969 -24.371 50.402 1.00 42.84 131 THR A C 1
ATOM 1091 O O . THR A 1 131 ? -6.503 -25.250 51.129 1.00 42.84 131 THR A O 1
ATOM 1094 N N . SER A 1 132 ? -6.547 -24.249 49.139 1.00 40.38 132 SER A N 1
ATOM 1095 C CA . SER A 1 132 ? -5.461 -25.068 48.586 1.00 40.38 132 SER A CA 1
ATOM 1096 C C . SER A 1 132 ? -4.101 -24.389 48.789 1.00 40.38 132 SER A C 1
ATOM 1098 O O . SER A 1 132 ? -3.575 -23.726 47.901 1.00 40.38 132 SER A O 1
ATOM 1100 N N . LEU A 1 133 ? -3.491 -24.610 49.956 1.00 34.31 133 LEU A N 1
ATOM 1101 C CA . LEU A 1 133 ? -2.107 -24.250 50.331 1.00 34.31 133 LEU A CA 1
ATOM 1102 C C . LEU A 1 133 ? -0.999 -24.909 49.462 1.00 34.31 133 LEU A C 1
ATOM 1104 O O . LEU A 1 133 ? 0.135 -25.092 49.902 1.00 34.31 133 LEU A O 1
ATOM 1108 N N . ARG A 1 134 ? -1.284 -25.287 48.215 1.00 33.41 134 ARG A N 1
ATOM 1109 C CA . ARG A 1 134 ? -0.297 -25.775 47.244 1.00 33.41 134 ARG A CA 1
ATOM 1110 C C . ARG A 1 134 ? -0.465 -24.978 45.960 1.00 33.41 134 ARG A C 1
ATOM 1112 O O . ARG A 1 134 ? -1.579 -24.628 45.605 1.00 33.41 134 ARG A O 1
ATOM 1119 N N . LYS A 1 135 ? 0.656 -24.698 45.298 1.00 35.31 135 LYS A N 1
ATOM 1120 C CA . LYS A 1 135 ? 0.887 -23.751 44.189 1.00 35.31 135 LYS A CA 1
ATOM 1121 C C . LYS A 1 135 ? 0.049 -23.941 42.904 1.00 35.31 135 LYS A C 1
ATOM 1123 O O . LYS A 1 135 ? 0.419 -23.394 41.877 1.00 35.31 135 LYS A O 1
ATOM 1128 N N . ASN A 1 136 ? -1.074 -24.651 42.955 1.00 36.06 136 ASN A N 1
ATOM 1129 C CA . ASN A 1 136 ? -1.994 -24.849 41.845 1.00 36.06 136 ASN A CA 1
ATOM 1130 C C . ASN A 1 136 ? -3.403 -24.458 42.327 1.00 36.06 136 ASN A C 1
ATOM 1132 O O . ASN A 1 136 ? -4.115 -25.280 42.906 1.00 36.06 136 ASN A O 1
ATOM 1136 N N . SER A 1 137 ? -3.778 -23.190 42.155 1.00 43.38 137 SER A N 1
ATOM 1137 C CA . SER A 1 137 ? -5.123 -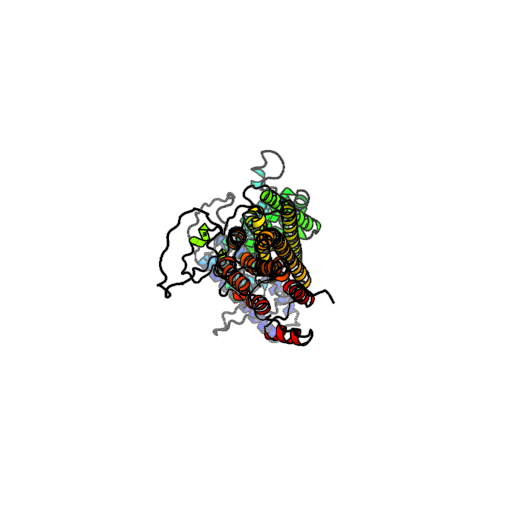22.676 42.433 1.00 43.38 137 SER A CA 1
ATOM 1138 C C . SER A 1 137 ? -6.080 -23.161 41.348 1.00 43.38 137 SER A C 1
ATOM 1140 O O . SER A 1 137 ? -6.202 -22.528 40.310 1.00 43.38 137 SER A O 1
ATOM 1142 N N . ILE A 1 138 ? -6.722 -24.306 41.569 1.00 51.06 138 ILE A N 1
ATOM 1143 C CA . ILE A 1 138 ? -7.670 -24.889 40.614 1.00 51.06 138 ILE A CA 1
ATOM 1144 C C . ILE A 1 138 ? -8.988 -24.109 40.707 1.00 51.06 138 ILE A C 1
ATOM 1146 O O . ILE A 1 138 ? -9.651 -24.139 41.747 1.00 51.06 138 ILE A O 1
ATOM 1150 N N . LEU A 1 139 ? -9.364 -23.417 39.628 1.00 57.12 139 LEU A N 1
ATOM 1151 C CA . LEU A 1 139 ? -10.713 -22.876 39.435 1.00 57.12 139 LEU A CA 1
ATOM 1152 C C . LEU A 1 139 ? -11.716 -24.034 39.467 1.00 57.12 139 LEU A C 1
ATOM 1154 O O . LEU A 1 139 ? -11.575 -25.005 38.721 1.00 57.12 139 LEU A O 1
ATOM 1158 N N . PHE A 1 140 ? -12.730 -23.956 40.327 1.00 59.91 140 PHE A N 1
ATOM 1159 C CA . PHE A 1 140 ? -13.803 -24.949 40.337 1.00 59.91 140 PHE A CA 1
ATOM 1160 C C . PHE A 1 140 ? -15.079 -24.365 39.726 1.00 59.91 140 PHE A C 1
ATOM 1162 O O . PHE A 1 140 ? -15.517 -23.272 40.085 1.00 59.91 140 PHE A O 1
ATOM 1169 N N . GLU A 1 141 ? -15.674 -25.109 38.796 1.00 60.31 141 GLU A N 1
ATOM 1170 C CA . GLU A 1 141 ? -16.962 -24.784 38.183 1.00 60.31 141 GLU A CA 1
ATOM 1171 C C . GLU A 1 141 ? -18.113 -25.347 39.016 1.00 60.31 141 GLU A C 1
ATOM 1173 O O . GLU A 1 141 ? -18.031 -26.424 39.614 1.00 60.31 141 GLU A O 1
ATOM 1178 N N . THR A 1 142 ? -19.205 -24.598 39.067 1.00 63.41 142 THR A N 1
ATOM 1179 C CA . THR A 1 142 ? -20.334 -24.857 39.958 1.00 63.41 142 THR A CA 1
ATOM 1180 C C . THR A 1 142 ? -21.561 -25.229 39.134 1.00 63.41 142 THR A C 1
ATOM 1182 O O . THR A 1 142 ? -21.899 -24.566 38.156 1.00 63.41 142 THR A O 1
ATOM 1185 N N . GLU A 1 143 ? -22.261 -26.308 39.508 1.00 62.66 143 GLU A N 1
ATOM 1186 C CA . GLU A 1 143 ? -23.437 -26.739 38.732 1.00 62.66 143 GLU A CA 1
ATOM 1187 C C . GLU A 1 143 ? -24.604 -25.742 38.813 1.00 62.66 143 GLU A C 1
ATOM 1189 O O . GLU A 1 143 ? -25.452 -25.748 37.925 1.00 62.66 143 GLU A O 1
ATOM 1194 N N . ILE A 1 144 ? -24.605 -24.865 39.828 1.00 63.53 144 ILE A N 1
ATOM 1195 C CA . ILE A 1 144 ? -25.587 -23.783 40.028 1.00 63.53 144 ILE A CA 1
ATOM 1196 C C . ILE A 1 144 ? -25.647 -22.858 38.801 1.00 63.53 144 ILE A C 1
ATOM 1198 O O . ILE A 1 144 ? -26.718 -22.418 38.398 1.00 63.53 144 ILE A O 1
ATOM 1202 N N . PHE A 1 145 ? -24.501 -22.605 38.163 1.00 64.31 145 PHE A N 1
ATOM 1203 C CA . PHE A 1 145 ? -24.380 -21.649 37.061 1.00 64.31 145 PHE A CA 1
ATOM 1204 C C . PHE A 1 145 ? -24.488 -22.321 35.678 1.00 64.31 145 PHE A C 1
ATOM 1206 O O . PHE A 1 145 ? -24.332 -21.660 34.658 1.00 64.31 145 PHE A O 1
ATOM 1213 N N . LYS A 1 146 ? -24.822 -23.623 35.587 1.00 58.06 146 LYS A N 1
ATOM 1214 C CA . LYS A 1 146 ? -24.924 -24.343 34.294 1.00 58.06 146 LYS A CA 1
ATOM 1215 C C . LYS A 1 146 ? -26.005 -23.796 33.353 1.00 58.06 146 LYS A C 1
ATOM 1217 O O . LYS A 1 146 ? -25.844 -23.903 32.139 1.00 58.06 146 LYS A O 1
ATOM 1222 N N . LYS A 1 147 ? -27.067 -23.165 33.879 1.00 51.12 147 LYS A N 1
ATOM 1223 C CA . LYS A 1 147 ? -28.068 -22.444 33.062 1.00 51.12 147 LYS A CA 1
ATOM 1224 C C . LYS A 1 147 ? -27.490 -21.216 32.341 1.00 51.12 147 LYS A C 1
ATOM 1226 O O . LYS A 1 147 ? -28.074 -20.786 31.355 1.00 51.12 147 LYS A O 1
ATOM 1231 N N . LEU A 1 148 ? -26.361 -20.679 32.809 1.00 45.94 148 LEU A N 1
ATOM 1232 C CA . LEU A 1 148 ? -25.691 -19.496 32.255 1.00 45.94 148 LEU A CA 1
ATOM 1233 C C . LEU A 1 148 ? -24.634 -19.837 31.193 1.00 45.94 148 LEU A C 1
ATOM 1235 O O . LEU A 1 148 ? -23.945 -18.940 30.723 1.00 45.94 148 LEU A O 1
ATOM 1239 N N . SER A 1 149 ? -24.510 -21.103 30.778 1.00 36.16 149 SER A N 1
ATOM 1240 C CA . SER A 1 149 ? -23.606 -21.466 29.682 1.00 36.16 149 SER A CA 1
ATOM 1241 C C . SER A 1 149 ? -24.341 -21.545 28.340 1.00 36.16 149 SER A C 1
ATOM 1243 O O . SER A 1 149 ? -25.083 -22.489 28.070 1.00 36.16 149 SER A O 1
ATOM 1245 N N . PRO A 1 150 ? -24.046 -20.603 27.441 1.00 41.12 150 PRO A N 1
ATOM 1246 C CA . PRO A 1 150 ? -23.366 -20.936 26.210 1.00 41.12 150 PRO A CA 1
ATOM 1247 C C . PRO A 1 150 ? -21.919 -20.448 26.321 1.00 41.12 150 PRO A C 1
ATOM 1249 O O . PRO A 1 150 ? -21.632 -19.480 27.014 1.00 41.12 150 PRO A O 1
ATOM 1252 N N . THR A 1 151 ? -21.007 -21.190 25.696 1.00 39.00 151 THR A N 1
ATOM 1253 C CA . THR A 1 151 ? -19.644 -20.783 25.312 1.00 39.00 151 THR A CA 1
ATOM 1254 C C . THR A 1 151 ? -19.291 -19.328 25.629 1.00 39.00 151 THR A C 1
ATOM 1256 O O . THR A 1 151 ? -19.866 -18.431 25.018 1.00 39.00 151 THR A O 1
ATOM 1259 N N . VAL A 1 152 ? -18.334 -19.110 26.538 1.00 45.28 152 VAL A N 1
ATOM 1260 C CA . VAL A 1 152 ? -17.718 -17.799 26.791 1.00 45.28 152 VAL A CA 1
ATOM 1261 C C . VAL A 1 152 ? -17.170 -17.269 25.460 1.00 45.28 152 VAL A C 1
ATOM 1263 O O . VAL A 1 152 ? -16.054 -17.604 25.072 1.00 45.28 152 VAL A O 1
ATOM 1266 N N . SER A 1 153 ? -17.959 -16.490 24.720 1.00 45.59 153 SER A N 1
ATOM 1267 C CA . SER A 1 153 ? -17.405 -15.502 23.808 1.00 45.59 153 SER A CA 1
ATOM 1268 C C . SER A 1 153 ? -17.006 -14.320 24.681 1.00 45.59 153 SER A C 1
ATOM 1270 O O . SER A 1 153 ? -17.684 -13.993 25.656 1.00 45.59 153 SER A O 1
ATOM 1272 N N . ALA A 1 154 ? -15.888 -13.676 24.370 1.00 48.06 154 ALA A N 1
ATOM 1273 C CA . ALA A 1 154 ? -15.398 -12.500 25.088 1.00 48.06 154 ALA A CA 1
ATOM 1274 C C . ALA A 1 154 ? -16.358 -11.281 25.018 1.00 48.06 154 ALA A C 1
ATOM 1276 O O . ALA A 1 154 ? -15.971 -10.171 25.363 1.00 48.06 154 ALA A O 1
ATOM 1277 N N . GLU A 1 155 ? -17.596 -11.457 24.547 1.00 49.59 155 GLU A N 1
ATOM 1278 C CA . GLU A 1 155 ? -18.497 -10.390 24.120 1.00 49.59 155 GLU A CA 1
ATOM 1279 C C . GLU A 1 155 ? -19.334 -9.763 25.237 1.00 49.59 155 GLU A C 1
ATOM 1281 O O . GLU A 1 155 ? -19.914 -8.712 24.987 1.00 49.59 155 GLU A O 1
ATOM 1286 N N . THR A 1 156 ? -19.390 -10.320 26.453 1.00 59.44 156 THR A N 1
ATOM 1287 C CA . THR A 1 156 ? -20.155 -9.694 27.554 1.00 59.44 156 THR A CA 1
ATOM 1288 C C . THR A 1 156 ? -19.551 -9.975 28.932 1.00 59.44 156 THR A C 1
ATOM 1290 O O . THR A 1 156 ? -20.073 -10.774 29.715 1.00 59.44 156 THR A O 1
ATOM 1293 N N . LEU A 1 157 ? -18.432 -9.323 29.258 1.00 79.44 157 LEU A N 1
ATOM 1294 C CA . LEU A 1 157 ? -17.962 -9.246 30.643 1.00 79.44 157 LEU A CA 1
ATOM 1295 C C . LEU A 1 157 ? -18.739 -8.134 31.360 1.00 79.44 157 LEU A C 1
ATOM 1297 O O . LEU A 1 157 ? -18.365 -6.970 31.274 1.00 79.44 157 LEU A O 1
ATOM 1301 N N . LYS A 1 158 ? -19.778 -8.480 32.127 1.00 80.00 158 LYS A N 1
ATOM 1302 C CA . LYS A 1 158 ? -20.626 -7.499 32.832 1.00 80.00 158 LYS A CA 1
ATOM 1303 C C . LYS A 1 158 ? -19.879 -6.413 33.644 1.00 80.00 158 LYS A C 1
ATOM 1305 O O . LYS A 1 158 ? -20.262 -5.246 33.540 1.00 80.00 158 LYS A O 1
ATOM 1310 N N . PRO A 1 159 ? -18.815 -6.707 34.428 1.00 86.06 159 PRO A N 1
ATOM 1311 C CA . PRO A 1 159 ? -18.060 -5.641 35.098 1.00 86.06 159 PRO A CA 1
ATOM 1312 C C . PRO A 1 159 ? -17.392 -4.680 34.105 1.00 86.06 159 PRO A C 1
ATOM 1314 O O . PRO A 1 159 ? -17.312 -3.483 34.368 1.00 86.06 159 PRO A O 1
ATOM 1317 N N . PHE A 1 160 ? -16.967 -5.177 32.943 1.00 86.69 160 PHE A N 1
ATOM 1318 C CA . PHE A 1 160 ? -16.452 -4.349 31.859 1.00 86.69 160 PHE A CA 1
ATOM 1319 C C . PHE A 1 160 ? -17.574 -3.537 31.192 1.00 86.69 160 PHE A C 1
ATOM 1321 O O . PHE A 1 160 ? -17.399 -2.345 30.962 1.00 86.69 160 PHE A O 1
ATOM 1328 N N . ASP A 1 161 ? -18.759 -4.119 30.980 1.00 86.25 161 ASP A N 1
ATOM 1329 C CA . ASP A 1 161 ? -19.925 -3.405 30.435 1.00 86.25 161 ASP A CA 1
ATOM 1330 C C . ASP A 1 161 ? -20.298 -2.174 31.276 1.00 86.25 161 ASP A C 1
ATOM 1332 O O . ASP A 1 161 ? -20.565 -1.104 30.728 1.00 86.25 161 ASP A O 1
ATOM 1336 N N . LEU A 1 162 ? -20.244 -2.281 32.609 1.00 86.62 162 LEU A N 1
ATOM 1337 C CA . LEU A 1 162 ? -20.478 -1.150 33.519 1.00 86.62 162 LEU A CA 1
ATOM 1338 C C . LEU A 1 162 ? -19.411 -0.058 33.388 1.00 86.62 162 LEU A C 1
ATOM 1340 O O . LEU A 1 162 ? -19.720 1.134 33.455 1.00 86.62 162 LEU A O 1
ATOM 1344 N N . MET A 1 163 ? -18.154 -0.447 33.168 1.00 90.56 163 MET A N 1
ATOM 1345 C CA . MET A 1 163 ? -17.075 0.502 32.892 1.00 90.56 163 MET A CA 1
ATOM 1346 C C . MET A 1 163 ? -17.308 1.228 31.565 1.00 90.56 163 MET A C 1
ATOM 1348 O O . MET A 1 163 ? -17.150 2.450 31.503 1.00 90.56 163 MET A O 1
ATOM 1352 N N . ILE A 1 164 ? -17.735 0.502 30.529 1.00 89.56 164 ILE A N 1
ATOM 1353 C CA . ILE A 1 164 ? -18.047 1.027 29.193 1.00 89.56 164 ILE A CA 1
ATOM 1354 C C . ILE A 1 164 ? -19.273 1.942 29.205 1.00 89.56 164 ILE A C 1
ATOM 1356 O O . ILE A 1 164 ? -19.308 2.938 28.481 1.00 89.56 164 ILE A O 1
ATOM 1360 N N . GLU A 1 165 ? -20.253 1.676 30.065 1.00 88.69 165 GLU A N 1
ATOM 1361 C CA . GLU A 1 165 ? -21.476 2.471 30.180 1.00 88.69 165 GLU A CA 1
ATOM 1362 C C . GLU A 1 165 ? -21.192 3.955 30.478 1.00 88.69 165 GLU A C 1
ATOM 1364 O O . GLU A 1 165 ? -21.899 4.845 29.996 1.00 88.69 165 GLU A O 1
ATOM 1369 N N . THR A 1 166 ? -20.107 4.253 31.203 1.00 86.31 166 THR A N 1
ATOM 1370 C CA . THR A 1 166 ? -19.658 5.637 31.437 1.00 86.31 166 THR A CA 1
ATOM 1371 C C . THR A 1 166 ? -19.273 6.357 30.138 1.00 86.31 166 THR A C 1
ATOM 1373 O O . THR A 1 166 ? -19.627 7.525 29.948 1.00 86.31 166 THR A O 1
ATOM 1376 N N . PHE A 1 167 ? -18.607 5.662 29.212 1.00 89.81 167 PHE A N 1
ATOM 1377 C CA . PHE A 1 167 ? -18.279 6.181 27.889 1.00 89.81 167 PHE A CA 1
ATOM 1378 C C . PHE A 1 167 ? -19.511 6.260 26.996 1.00 89.81 167 PHE A C 1
ATOM 1380 O O . PHE A 1 167 ? -19.704 7.285 26.346 1.00 89.81 167 PHE A O 1
ATOM 1387 N N . ARG A 1 168 ? -20.381 5.236 27.002 1.00 89.94 168 ARG A N 1
ATOM 1388 C CA . ARG A 1 168 ? -21.629 5.240 26.220 1.00 89.94 168 ARG A CA 1
ATOM 1389 C C . ARG A 1 168 ? -22.472 6.460 26.566 1.00 89.94 168 ARG A C 1
ATOM 1391 O O . ARG A 1 168 ? -22.794 7.240 25.675 1.00 89.94 168 ARG A O 1
ATOM 1398 N N . LYS A 1 169 ? -22.758 6.694 27.853 1.00 86.44 169 LYS A N 1
ATOM 1399 C CA . LYS A 1 169 ? -23.543 7.855 28.317 1.00 86.44 169 LYS A CA 1
ATOM 1400 C C . LYS A 1 169 ? -22.961 9.182 27.831 1.00 86.44 169 LYS A C 1
ATOM 1402 O O . LYS A 1 169 ? -23.708 10.049 27.381 1.00 86.44 169 LYS A O 1
ATOM 1407 N N . ARG A 1 170 ? -21.634 9.337 27.875 1.00 84.69 170 ARG A N 1
ATOM 1408 C CA . ARG A 1 170 ? -20.956 10.538 27.366 1.00 84.69 170 ARG A CA 1
ATOM 1409 C C . ARG A 1 170 ? -21.054 10.654 25.855 1.00 84.69 170 ARG A C 1
ATOM 1411 O O . ARG A 1 170 ? -21.425 11.713 25.364 1.00 84.69 170 ARG A O 1
ATOM 1418 N N . PHE A 1 171 ? -20.766 9.580 25.130 1.00 87.00 171 PHE A N 1
ATOM 1419 C CA . PHE A 1 171 ? -20.851 9.561 23.677 1.00 87.00 171 PHE A CA 1
ATOM 1420 C C . PHE A 1 171 ? -22.265 9.926 23.205 1.00 87.00 171 PHE A C 1
ATOM 1422 O O . PHE A 1 171 ? -22.428 10.810 22.366 1.00 87.00 171 PHE A O 1
ATOM 1429 N N . TYR A 1 172 ? -23.294 9.331 23.817 1.00 85.62 172 TYR A N 1
ATOM 1430 C CA . TYR A 1 172 ? -24.687 9.666 23.537 1.00 85.62 172 TYR A CA 1
ATOM 1431 C C . TYR A 1 172 ? -24.987 11.140 23.823 1.00 85.62 172 TYR A C 1
ATOM 1433 O O . TYR A 1 172 ? -25.544 11.818 22.966 1.00 85.62 172 TYR A O 1
ATOM 1441 N N . PHE A 1 173 ? -24.584 11.658 24.984 1.00 80.69 173 PHE A N 1
ATOM 1442 C CA . PHE A 1 173 ? -24.837 13.050 25.361 1.00 80.69 173 PHE A CA 1
ATOM 1443 C C . PHE A 1 173 ? -24.162 14.072 24.428 1.00 80.69 173 PHE A C 1
ATOM 1445 O O . PHE A 1 173 ? -24.760 15.100 24.107 1.00 80.69 173 PHE A O 1
ATOM 1452 N N . TYR A 1 174 ? -22.923 13.812 24.000 1.00 77.25 174 TYR A N 1
ATOM 1453 C CA . TYR A 1 174 ? -22.151 14.756 23.187 1.00 77.25 174 TYR A CA 1
ATOM 1454 C C . TYR A 1 174 ? -22.415 14.632 21.683 1.00 77.25 174 TYR A C 1
ATOM 1456 O O . TYR A 1 174 ? -22.430 15.654 21.001 1.00 77.25 174 TYR A O 1
ATOM 1464 N N . PHE A 1 175 ? -22.643 13.422 21.161 1.00 80.31 175 PHE A N 1
ATOM 1465 C CA . PHE A 1 175 ? -22.641 13.175 19.712 1.00 80.31 175 PHE A CA 1
ATOM 1466 C C . PHE A 1 175 ? -23.969 12.655 19.142 1.00 80.31 175 PHE A C 1
ATOM 1468 O O . PHE A 1 175 ? -24.132 12.651 17.921 1.00 80.31 175 PHE A O 1
ATOM 1475 N N . ILE A 1 176 ? -24.919 12.225 19.984 1.00 77.12 176 ILE A N 1
ATOM 1476 C CA . ILE A 1 176 ? -26.229 11.710 19.536 1.00 77.12 176 ILE A CA 1
ATOM 1477 C C . ILE A 1 176 ? -27.381 12.609 20.005 1.00 77.12 176 ILE A C 1
ATOM 1479 O O . ILE A 1 176 ? -28.273 12.925 19.219 1.00 77.12 176 ILE A O 1
ATOM 1483 N N . ASP A 1 177 ? -27.376 13.056 21.261 1.00 73.56 177 ASP A N 1
ATOM 1484 C CA . ASP A 1 177 ? -28.456 13.868 21.816 1.00 73.56 177 ASP A CA 1
ATOM 1485 C C . ASP A 1 177 ? -28.438 15.295 21.245 1.00 73.56 177 ASP A C 1
ATOM 1487 O O . ASP A 1 177 ? -27.633 16.157 21.612 1.00 73.56 177 ASP A O 1
ATOM 1491 N N . SER A 1 178 ? -29.399 15.572 20.364 1.00 56.19 178 SER A N 1
ATOM 1492 C CA . SER A 1 178 ? -29.604 16.885 19.742 1.00 56.19 178 SER A CA 1
ATOM 1493 C C . SER A 1 178 ? -30.018 17.979 20.743 1.00 56.19 178 SER A C 1
ATOM 1495 O O . SER A 1 178 ? -30.061 19.158 20.391 1.00 56.19 178 SER A O 1
ATOM 1497 N N . SER A 1 179 ? -30.350 17.622 21.990 1.00 48.62 179 SER A N 1
ATOM 1498 C CA . SER A 1 179 ? -30.856 18.539 23.016 1.00 48.62 179 SER A CA 1
ATOM 1499 C C . SER A 1 179 ? -29.788 19.093 23.973 1.00 48.62 179 SER A C 1
ATOM 1501 O O . SER A 1 179 ? -30.087 20.051 24.709 1.00 48.62 179 SER A O 1
ATOM 1503 N N . SER A 1 180 ? -28.562 18.550 23.934 1.00 49.38 180 SER A N 1
ATOM 1504 C CA . SER A 1 180 ? -27.446 18.947 24.798 1.00 49.38 180 SER A CA 1
ATOM 1505 C C . SER A 1 180 ? -27.064 20.423 24.594 1.00 49.38 180 SER A C 1
ATOM 1507 O O . SER A 1 180 ? -27.153 20.982 23.499 1.00 49.38 180 SER A O 1
ATOM 1509 N N . LYS A 1 181 ? -26.678 21.113 25.679 1.00 43.62 181 LYS A N 1
ATOM 1510 C CA . LYS A 1 181 ? -26.394 22.564 25.658 1.00 43.62 181 LYS A CA 1
ATOM 1511 C C . LYS A 1 181 ? -25.280 22.941 24.676 1.00 43.62 181 LYS A C 1
ATOM 1513 O O . LYS A 1 181 ? -25.305 24.060 24.182 1.00 43.62 181 LYS A O 1
ATOM 1518 N N . LEU A 1 182 ? -24.354 22.033 24.364 1.00 43.56 182 LEU A N 1
ATOM 1519 C CA . LEU A 1 182 ? -23.298 22.283 23.382 1.00 43.56 182 LEU A CA 1
ATOM 1520 C C . LEU A 1 182 ? -23.853 22.388 21.958 1.00 43.56 182 LEU A C 1
ATOM 1522 O O . LEU A 1 182 ? -23.595 23.391 21.304 1.00 43.56 182 LEU A O 1
ATOM 1526 N N . ASN A 1 183 ? -24.737 21.466 21.560 1.00 41.84 183 ASN A N 1
ATOM 1527 C CA . ASN A 1 183 ? -25.431 21.515 20.267 1.00 41.84 183 ASN A CA 1
ATOM 1528 C C . ASN A 1 183 ? -26.307 22.771 20.104 1.00 41.84 183 ASN A C 1
ATOM 1530 O O . ASN A 1 183 ? -26.699 23.112 18.995 1.00 41.84 183 ASN A O 1
ATOM 1534 N N . LYS A 1 184 ? -26.629 23.476 21.199 1.00 40.25 184 LYS A N 1
ATOM 1535 C CA . LYS A 1 184 ? -27.420 24.718 21.190 1.00 40.25 184 LYS A CA 1
ATOM 1536 C C . LYS A 1 184 ? -26.584 26.001 21.186 1.00 40.25 184 LYS A C 1
ATOM 1538 O O . LYS A 1 184 ? -27.101 27.020 20.739 1.00 40.25 184 LYS A O 1
ATOM 1543 N N . ILE A 1 185 ? -25.345 25.996 21.687 1.00 43.22 185 ILE A N 1
ATOM 1544 C CA . ILE A 1 185 ? -24.592 27.242 21.935 1.00 43.22 185 ILE A CA 1
ATOM 1545 C C . ILE A 1 185 ? -24.029 27.874 20.651 1.00 43.22 185 ILE A C 1
ATOM 1547 O O . ILE A 1 185 ? -23.916 29.097 20.615 1.00 43.22 185 ILE A O 1
ATOM 1551 N N . GLU A 1 186 ? -23.781 27.122 19.570 1.00 43.97 186 GLU A N 1
ATOM 1552 C CA . GLU A 1 186 ? -23.312 27.724 18.298 1.00 43.97 186 GLU A CA 1
ATOM 1553 C C . GLU A 1 186 ? -24.329 27.700 17.134 1.00 43.97 186 GLU A C 1
ATOM 1555 O O . GLU A 1 186 ? -24.018 28.149 16.034 1.00 43.97 186 GLU A O 1
ATOM 1560 N N . ASN A 1 187 ? -25.591 27.320 17.383 1.00 38.44 187 ASN A N 1
ATOM 1561 C CA . ASN A 1 187 ? -26.683 27.376 16.389 1.00 38.44 187 ASN A CA 1
ATOM 1562 C C . ASN A 1 187 ? -27.233 28.792 16.108 1.00 38.44 187 ASN A C 1
ATOM 1564 O O . ASN A 1 187 ? -28.228 28.938 15.399 1.00 38.44 187 ASN A O 1
ATOM 1568 N N . ASN A 1 188 ? -26.606 29.848 16.632 1.00 35.31 188 ASN A N 1
ATOM 1569 C CA . ASN A 1 188 ? -27.123 31.212 16.502 1.00 35.31 188 ASN A CA 1
ATOM 1570 C C . ASN A 1 188 ? -26.625 31.997 15.278 1.00 35.31 188 ASN A C 1
ATOM 1572 O O . ASN A 1 188 ? -26.989 33.160 15.169 1.00 35.31 188 ASN A O 1
ATOM 1576 N N . ASN A 1 189 ? -25.882 31.410 14.328 1.00 33.50 189 ASN A N 1
ATOM 1577 C CA . ASN A 1 189 ? -25.560 32.081 13.057 1.00 33.50 189 ASN A CA 1
ATOM 1578 C C . ASN A 1 189 ? -25.572 31.122 11.843 1.00 33.50 189 ASN A C 1
ATOM 1580 O O . ASN A 1 189 ? -24.613 30.409 11.586 1.00 33.50 189 ASN A O 1
ATOM 1584 N N . PHE A 1 190 ? -26.693 31.162 11.116 1.00 35.28 190 PHE A N 1
ATOM 1585 C CA . PHE A 1 190 ? -26.934 30.917 9.681 1.00 35.28 190 PHE A CA 1
ATOM 1586 C C . PHE A 1 190 ? -26.179 29.824 8.867 1.00 35.28 190 PHE A C 1
ATOM 1588 O O . PHE A 1 190 ? -24.986 29.912 8.598 1.00 35.28 190 PHE A O 1
ATOM 1595 N N . LEU A 1 191 ? -27.033 28.961 8.284 1.00 37.00 191 LEU A N 1
ATOM 1596 C CA . LEU A 1 191 ? -26.997 28.204 7.014 1.00 37.00 191 LEU A CA 1
ATOM 1597 C C . LEU A 1 191 ? -26.088 26.958 6.844 1.00 37.00 191 LEU A C 1
ATOM 1599 O O . LEU A 1 191 ? -24.870 27.054 6.766 1.00 37.00 191 LEU A O 1
ATOM 1603 N N . PHE A 1 192 ? -26.783 25.829 6.612 1.00 38.69 192 PHE A N 1
ATOM 1604 C CA . PHE A 1 192 ? -26.361 24.501 6.129 1.00 38.69 192 PHE A CA 1
ATOM 1605 C C . PHE A 1 192 ? -25.329 23.742 6.987 1.00 38.69 192 PHE A C 1
ATOM 1607 O O . PHE A 1 192 ? -24.178 24.139 7.113 1.00 38.69 192 PHE A O 1
ATOM 1614 N N . PHE A 1 193 ? -25.778 22.587 7.499 1.00 39.06 193 PHE A N 1
ATOM 1615 C CA . PHE A 1 193 ? -25.204 21.742 8.559 1.00 39.06 193 PHE A CA 1
ATOM 1616 C C . PHE A 1 193 ? -25.335 22.313 9.982 1.00 39.06 193 PHE A C 1
ATOM 1618 O O . PHE A 1 193 ? -24.979 23.468 10.214 1.00 39.06 193 PHE A O 1
ATOM 1625 N N . PRO A 1 194 ? -25.753 21.511 10.986 1.00 42.44 194 PRO A N 1
ATOM 1626 C CA . PRO A 1 194 ? -25.266 21.753 12.335 1.00 42.44 194 PRO A CA 1
ATOM 1627 C C . PRO A 1 194 ? -23.750 21.562 12.242 1.00 42.44 194 PRO A C 1
ATOM 1629 O O . PRO A 1 194 ? -23.254 20.447 12.097 1.00 42.44 194 PRO A O 1
ATOM 1632 N N . LYS A 1 195 ? -23.003 22.664 12.203 1.00 44.28 195 LYS A N 1
ATOM 1633 C CA . LYS A 1 195 ? -21.570 22.724 11.873 1.00 44.28 195 LYS A CA 1
ATOM 1634 C C . LYS A 1 195 ? -20.661 22.102 12.960 1.00 44.28 195 LYS A C 1
ATOM 1636 O O . LYS A 1 195 ? -19.506 22.489 13.084 1.00 44.28 195 LYS A O 1
ATOM 1641 N N . GLN A 1 196 ? -21.175 21.148 13.743 1.00 43.91 196 GLN A N 1
ATOM 1642 C CA . GLN A 1 196 ? -20.635 20.682 15.027 1.00 43.91 196 GLN A CA 1
ATOM 1643 C C . GLN A 1 196 ? -20.599 19.160 15.236 1.00 43.91 196 GLN A C 1
ATOM 1645 O O . GLN A 1 196 ? -20.240 18.709 16.317 1.00 43.91 196 GLN A O 1
ATOM 1650 N N . SER A 1 197 ? -20.869 18.345 14.217 1.00 50.38 197 SER A N 1
ATOM 1651 C CA . SER A 1 197 ? -20.509 16.919 14.245 1.00 50.38 197 SER A CA 1
ATOM 1652 C C . SER A 1 197 ? -19.547 16.601 13.107 1.00 50.38 197 SER A C 1
ATOM 1654 O O . SER A 1 197 ? -19.857 15.815 12.212 1.00 50.38 197 SER A O 1
ATOM 1656 N N . LYS A 1 198 ? -18.375 17.251 13.099 1.00 61.66 198 LYS A N 1
ATOM 1657 C CA . LYS A 1 198 ? -17.301 16.788 12.220 1.00 61.66 198 LYS A CA 1
ATOM 1658 C C . LYS A 1 198 ? -16.964 15.341 12.604 1.00 61.66 198 LYS A C 1
ATOM 1660 O O . LYS A 1 198 ? -16.768 15.097 13.796 1.00 61.66 198 LYS A O 1
ATOM 1665 N N . PRO A 1 199 ? -16.877 14.407 11.642 1.00 64.81 199 PRO A N 1
ATOM 1666 C CA . PRO A 1 199 ? -16.479 13.026 11.916 1.00 64.81 199 PRO A CA 1
ATOM 1667 C C . PRO A 1 199 ? -15.156 12.946 12.687 1.00 64.81 199 PRO A C 1
ATOM 1669 O O . PRO A 1 199 ? -15.062 12.219 13.669 1.00 64.81 199 PRO A O 1
ATOM 1672 N N . GLU A 1 200 ? -14.206 13.808 12.325 1.00 71.62 200 GLU A N 1
ATOM 1673 C CA . GLU A 1 200 ? -12.936 14.051 13.017 1.00 71.62 200 GLU A CA 1
ATOM 1674 C C . GLU A 1 200 ? -13.096 14.174 14.546 1.00 71.62 200 GLU A C 1
ATOM 1676 O O . GLU A 1 200 ? -12.344 13.574 15.305 1.00 71.62 200 GLU A O 1
ATOM 1681 N N . TRP A 1 201 ? -14.116 14.892 15.037 1.00 78.12 201 TRP A N 1
ATOM 1682 C CA . TRP A 1 201 ? -14.206 15.209 16.462 1.00 78.12 201 TRP A CA 1
ATOM 1683 C C . TRP A 1 201 ? -14.508 13.982 17.325 1.00 78.12 201 TRP A C 1
ATOM 1685 O O . TRP A 1 201 ? -13.813 13.751 18.311 1.00 78.12 201 TRP A O 1
ATOM 1695 N N . TYR A 1 202 ? -15.507 13.168 16.969 1.00 84.00 202 TYR A N 1
ATOM 1696 C CA . TYR A 1 202 ? -15.827 11.988 17.780 1.00 84.00 202 TYR A CA 1
ATOM 1697 C C . TYR A 1 202 ? -14.805 10.860 17.588 1.00 84.00 202 TYR A C 1
ATOM 1699 O O . TYR A 1 202 ? -14.549 10.122 18.538 1.00 84.00 202 TYR A O 1
ATOM 1707 N N . LEU A 1 203 ? -14.194 10.747 16.402 1.00 88.88 203 LEU A N 1
ATOM 1708 C CA . LEU A 1 203 ? -13.138 9.767 16.131 1.00 88.88 203 LEU A CA 1
ATOM 1709 C C . LEU A 1 203 ? -11.873 10.083 16.938 1.00 88.88 203 LEU A C 1
ATOM 1711 O O . LEU A 1 203 ? -11.389 9.210 17.655 1.00 88.88 203 LEU A O 1
ATOM 1715 N N . CYS A 1 204 ? -11.410 11.339 16.933 1.00 85.69 204 CYS A N 1
ATOM 1716 C CA . CYS A 1 204 ? -10.279 11.768 17.761 1.00 85.69 204 CYS A CA 1
ATOM 1717 C C . CYS A 1 204 ? -10.565 11.619 19.261 1.00 85.69 204 CYS A C 1
ATOM 1719 O O . CYS A 1 204 ? -9.674 11.261 20.027 1.00 85.69 204 CYS A O 1
ATOM 1721 N N . GLN A 1 205 ? -11.797 11.887 19.709 1.00 85.88 205 GLN A N 1
ATOM 1722 C CA . GLN A 1 205 ? -12.166 11.697 21.117 1.00 85.88 205 GLN A CA 1
ATOM 1723 C C . GLN A 1 205 ? -12.121 10.221 21.522 1.00 85.88 205 GLN A C 1
ATOM 1725 O O . GLN A 1 205 ? -11.601 9.901 22.588 1.00 85.88 205 GLN A O 1
ATOM 1730 N N . ILE A 1 206 ? -12.607 9.318 20.666 1.00 90.75 206 ILE A N 1
ATOM 1731 C CA . ILE A 1 206 ? -12.512 7.872 20.891 1.00 90.75 206 ILE A CA 1
ATOM 1732 C C . ILE A 1 206 ? -11.052 7.413 20.907 1.00 90.75 206 ILE A C 1
ATOM 1734 O O . ILE A 1 206 ? -10.659 6.701 21.828 1.00 90.75 206 ILE A O 1
ATOM 1738 N N . GLU A 1 207 ? -10.241 7.848 19.940 1.00 88.38 207 GLU A N 1
ATOM 1739 C CA . GLU A 1 207 ? -8.803 7.555 19.901 1.00 88.38 207 GLU A CA 1
ATOM 1740 C C . GLU A 1 207 ? -8.122 8.000 21.203 1.00 88.38 207 GLU A C 1
ATOM 1742 O O . GLU A 1 207 ? -7.418 7.228 21.853 1.00 88.38 207 GLU A O 1
ATOM 1747 N N . GLN A 1 208 ? -8.412 9.221 21.654 1.00 88.25 208 GLN A N 1
ATOM 1748 C CA . GLN A 1 208 ? -7.887 9.744 22.907 1.00 88.25 208 GLN A CA 1
ATOM 1749 C C . GLN A 1 208 ? -8.336 8.910 24.117 1.00 88.25 208 GLN A C 1
ATOM 1751 O O . GLN A 1 208 ? -7.534 8.664 25.019 1.00 88.25 208 GLN A O 1
ATOM 1756 N N . TRP A 1 209 ? -9.596 8.469 24.167 1.00 91.62 209 TRP A N 1
ATOM 1757 C CA . TRP A 1 209 ? -10.090 7.613 25.249 1.00 91.62 209 TRP A CA 1
ATOM 1758 C C . TRP A 1 209 ? -9.405 6.248 25.269 1.00 91.62 209 TRP A C 1
ATOM 1760 O O . TRP A 1 209 ? -9.110 5.757 26.357 1.00 91.62 209 TRP A O 1
ATOM 1770 N N . ILE A 1 210 ? -9.107 5.660 24.109 1.00 90.31 210 ILE A N 1
ATOM 1771 C CA . ILE A 1 210 ? -8.345 4.406 24.022 1.00 90.31 210 ILE A CA 1
ATOM 1772 C C . ILE A 1 210 ? -6.950 4.614 24.621 1.00 90.31 210 ILE A C 1
ATOM 1774 O O . ILE A 1 210 ? -6.583 3.935 25.580 1.00 90.31 210 ILE A O 1
ATOM 1778 N N . THR A 1 211 ? -6.210 5.609 24.129 1.00 88.62 211 THR A N 1
ATOM 1779 C CA . THR A 1 211 ? -4.811 5.848 24.516 1.00 88.62 211 THR A CA 1
ATOM 1780 C C . THR A 1 211 ? -4.657 6.251 25.985 1.00 88.62 211 THR A C 1
ATOM 1782 O O . THR A 1 211 ? -3.730 5.820 26.664 1.00 88.62 211 THR A O 1
ATOM 1785 N N . LEU A 1 212 ? -5.572 7.063 26.528 1.00 88.75 212 LEU A N 1
ATOM 1786 C CA . LEU A 1 212 ? -5.488 7.503 27.927 1.00 88.75 212 LEU A CA 1
ATOM 1787 C C . LEU A 1 212 ? -5.759 6.387 28.937 1.00 88.75 212 LEU A C 1
ATOM 1789 O O . LEU A 1 212 ? -5.255 6.450 30.059 1.00 88.75 212 LEU A O 1
ATOM 1793 N N . ASN A 1 213 ? -6.572 5.399 28.565 1.00 89.44 213 ASN A N 1
ATOM 1794 C CA . ASN A 1 213 ? -6.986 4.335 29.476 1.00 89.44 213 ASN A CA 1
ATOM 1795 C C . ASN A 1 213 ? -6.169 3.046 29.293 1.00 89.44 213 ASN A C 1
ATOM 1797 O O . ASN A 1 213 ? -6.212 2.196 30.178 1.00 89.44 213 ASN A O 1
ATOM 1801 N N . GLU A 1 214 ? -5.364 2.934 28.231 1.00 89.19 214 GLU A N 1
ATOM 1802 C CA . GLU A 1 214 ? -4.481 1.792 27.945 1.00 89.19 214 GLU A CA 1
ATOM 1803 C C . GLU A 1 214 ? -3.658 1.356 29.163 1.00 89.19 214 GLU A C 1
ATOM 1805 O O . GLU A 1 214 ? -3.710 0.201 29.578 1.00 89.19 214 GLU A O 1
ATOM 1810 N N . LYS A 1 21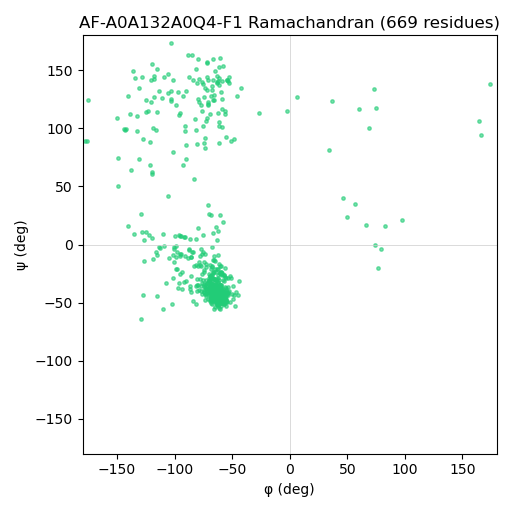5 ? -2.936 2.289 29.797 1.00 88.31 215 LYS A N 1
ATOM 1811 C CA . LYS A 1 215 ? -2.079 1.948 30.939 1.00 88.31 215 LYS A CA 1
ATOM 1812 C C . LYS A 1 215 ? -2.879 1.339 32.089 1.00 88.31 215 LYS A C 1
ATOM 1814 O O . LYS A 1 215 ? -2.437 0.356 32.666 1.00 88.31 215 LYS A O 1
ATOM 1819 N N . PHE A 1 216 ? -4.035 1.918 32.418 1.00 89.94 216 PHE A N 1
ATOM 1820 C CA . PHE A 1 216 ? -4.883 1.414 33.498 1.00 89.94 216 PHE A CA 1
ATOM 1821 C C . PHE A 1 216 ? -5.411 0.012 33.181 1.00 89.94 216 PHE A C 1
ATOM 1823 O O . PHE A 1 216 ? -5.351 -0.871 34.033 1.00 89.94 216 PHE A O 1
ATOM 1830 N N . LEU A 1 217 ? -5.896 -0.193 31.955 1.00 90.56 217 LEU A N 1
ATOM 1831 C CA . LEU A 1 217 ? -6.395 -1.480 31.475 1.00 90.56 217 LEU A CA 1
ATOM 1832 C C . LEU A 1 217 ? -5.323 -2.573 31.614 1.00 90.56 217 LEU A C 1
ATOM 1834 O O . LEU A 1 217 ? -5.555 -3.588 32.275 1.00 90.56 217 LEU A O 1
ATOM 1838 N N . ASN A 1 218 ? -4.113 -2.284 31.135 1.00 89.00 218 ASN A N 1
ATOM 1839 C CA . ASN A 1 218 ? -2.996 -3.226 31.145 1.00 89.00 218 ASN A CA 1
ATOM 1840 C C . ASN A 1 218 ? -2.453 -3.502 32.562 1.00 89.00 218 ASN A C 1
ATOM 1842 O O . ASN A 1 218 ? -1.963 -4.596 32.831 1.00 89.00 218 ASN A O 1
ATOM 1846 N N . THR A 1 219 ? -2.506 -2.537 33.492 1.00 88.19 219 THR A N 1
ATOM 1847 C CA . THR A 1 219 ? -1.961 -2.730 34.852 1.00 88.19 219 THR A CA 1
ATOM 1848 C C . THR A 1 219 ? -2.969 -3.252 35.870 1.00 88.19 219 THR A C 1
ATOM 1850 O O . THR A 1 219 ? -2.578 -3.946 36.808 1.00 88.19 219 THR A O 1
ATOM 1853 N N . GLU A 1 220 ? -4.246 -2.894 35.734 1.00 88.19 220 GLU A N 1
ATOM 1854 C CA . GLU A 1 220 ? -5.269 -3.169 36.748 1.00 88.19 220 GLU A CA 1
ATOM 1855 C C . GLU A 1 220 ? -6.245 -4.273 36.333 1.00 88.19 220 GLU A C 1
ATOM 1857 O O . GLU A 1 220 ? -6.701 -5.015 37.205 1.00 88.19 220 GLU A O 1
ATOM 1862 N N . ILE A 1 221 ? -6.567 -4.398 35.038 1.00 89.25 221 ILE A N 1
ATOM 1863 C CA . ILE A 1 221 ? -7.597 -5.328 34.546 1.00 89.25 221 ILE A CA 1
ATOM 1864 C C . ILE A 1 221 ? -6.981 -6.583 33.939 1.00 89.25 221 ILE A C 1
ATOM 1866 O O . ILE A 1 221 ? -7.355 -7.683 34.349 1.00 89.25 221 ILE A O 1
ATOM 1870 N N . ASP A 1 222 ? -6.033 -6.437 33.011 1.00 88.31 222 ASP A N 1
ATOM 1871 C CA . ASP A 1 222 ? -5.423 -7.578 32.312 1.00 88.31 222 ASP A CA 1
ATOM 1872 C C . ASP A 1 222 ? -4.861 -8.638 33.279 1.00 88.31 222 ASP A C 1
ATOM 1874 O O . ASP A 1 222 ? -5.211 -9.806 33.120 1.00 88.31 222 ASP A O 1
ATOM 1878 N N . PRO A 1 223 ? -4.154 -8.294 34.380 1.00 88.25 223 PRO A N 1
ATOM 1879 C CA . PRO A 1 223 ? -3.690 -9.302 35.335 1.00 88.25 223 PRO A CA 1
ATOM 1880 C C . PRO A 1 223 ? -4.826 -10.084 36.010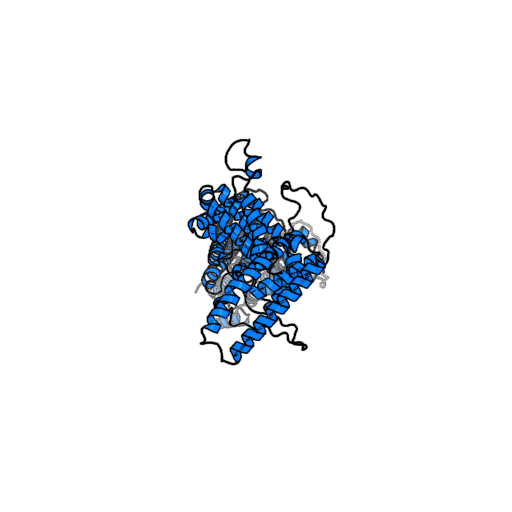 1.00 88.25 223 PRO A C 1
ATOM 1882 O O . PRO A 1 223 ? -4.647 -11.245 36.384 1.00 88.25 223 PRO A O 1
ATOM 1885 N N . ILE A 1 224 ? -5.997 -9.461 36.196 1.00 85.94 224 ILE A N 1
ATOM 1886 C CA . ILE A 1 224 ? -7.175 -10.143 36.741 1.00 85.94 224 ILE A CA 1
ATOM 1887 C C . ILE A 1 224 ? -7.721 -11.117 35.699 1.00 85.94 224 ILE A C 1
ATOM 1889 O O . ILE A 1 224 ? -7.979 -12.270 36.047 1.00 85.94 224 ILE A O 1
ATOM 1893 N N . LEU A 1 225 ? -7.858 -10.679 34.444 1.00 84.69 225 LEU A N 1
ATOM 1894 C CA . LEU A 1 225 ? -8.347 -11.509 33.342 1.00 84.69 225 LEU A CA 1
ATOM 1895 C C . LEU A 1 225 ? -7.418 -12.699 33.078 1.00 84.69 225 LEU A C 1
ATOM 1897 O O . LEU A 1 225 ? -7.900 -13.830 33.043 1.00 84.69 225 LEU A O 1
ATOM 1901 N N . ASP A 1 226 ? -6.107 -12.472 33.012 1.00 83.94 226 ASP A N 1
ATOM 1902 C CA . ASP A 1 226 ? -5.093 -13.516 32.831 1.00 83.94 226 ASP A CA 1
ATOM 1903 C C . ASP A 1 226 ? -5.160 -14.554 33.957 1.00 83.94 226 ASP A C 1
ATOM 1905 O O . ASP A 1 226 ? -5.159 -15.763 33.712 1.00 83.94 226 ASP A O 1
ATOM 1909 N N . SER A 1 227 ? -5.292 -14.091 35.208 1.00 80.69 227 SER A N 1
ATOM 1910 C CA . SER A 1 227 ? -5.419 -14.982 36.367 1.00 80.69 227 SER A CA 1
ATOM 1911 C C . SER A 1 227 ? -6.727 -15.778 36.392 1.00 80.69 227 SER A C 1
ATOM 1913 O O . SER A 1 227 ? -6.782 -16.839 37.010 1.00 80.69 227 SER A O 1
ATOM 1915 N N . TYR A 1 228 ? -7.788 -15.261 35.766 1.00 78.62 228 TYR A N 1
ATOM 1916 C CA . TYR A 1 228 ? -9.130 -15.839 35.817 1.00 78.62 228 TYR A CA 1
ATOM 1917 C C . TYR A 1 228 ? -9.416 -16.792 34.654 1.00 78.62 228 TYR A C 1
ATOM 1919 O O . TYR A 1 228 ? -10.085 -17.808 34.838 1.00 78.62 228 TYR A O 1
ATOM 1927 N N . PHE A 1 229 ? -8.933 -16.466 33.454 1.00 76.19 229 PHE A N 1
ATOM 1928 C CA . PHE A 1 229 ? -9.173 -17.249 32.243 1.00 76.19 229 PHE A CA 1
ATOM 1929 C C . PHE A 1 229 ? -8.029 -18.204 31.889 1.00 76.19 229 PHE A C 1
ATOM 1931 O O . PHE A 1 229 ? -8.199 -18.987 30.955 1.00 76.19 229 PHE A O 1
ATOM 1938 N N . GLU A 1 230 ? -6.892 -18.152 32.599 1.00 67.12 230 GLU A N 1
ATOM 1939 C CA . GLU A 1 230 ? -5.702 -19.001 32.379 1.00 67.12 230 GLU A CA 1
ATOM 1940 C C . GLU A 1 230 ? -5.238 -19.037 30.904 1.00 67.12 230 GLU A C 1
ATOM 1942 O O . GLU A 1 230 ? -4.585 -19.975 30.446 1.00 67.12 230 GLU A O 1
ATOM 1947 N N . THR A 1 231 ? -5.593 -18.005 30.138 1.00 60.97 231 THR A N 1
ATOM 1948 C CA . THR A 1 231 ? -5.291 -17.850 28.718 1.00 60.97 231 THR A CA 1
ATOM 1949 C C . THR A 1 231 ? -4.938 -16.389 28.468 1.00 60.97 231 THR A C 1
ATOM 1951 O O . THR A 1 231 ? -5.732 -15.510 28.791 1.00 60.97 231 THR A O 1
ATOM 1954 N N . ASN A 1 232 ? -3.794 -16.121 27.831 1.00 58.97 232 ASN A N 1
ATOM 1955 C CA . ASN A 1 232 ? -3.378 -14.771 27.404 1.00 58.97 232 ASN A CA 1
ATOM 1956 C C . ASN A 1 232 ? -4.227 -14.247 26.220 1.00 58.97 232 ASN A C 1
ATOM 1958 O O . ASN A 1 232 ? -3.703 -13.635 25.292 1.00 58.97 232 ASN A O 1
ATOM 1962 N N . SER A 1 233 ? -5.515 -14.592 26.161 1.00 63.34 233 SER A N 1
ATOM 1963 C CA . SER A 1 233 ? -6.342 -14.427 24.961 1.00 63.34 233 SER A CA 1
ATOM 1964 C C . SER A 1 233 ? -7.213 -13.171 24.974 1.00 63.34 233 SER A C 1
ATOM 1966 O O . SER A 1 233 ? -7.620 -12.714 23.907 1.00 63.34 233 SER A O 1
ATOM 1968 N N . ILE A 1 234 ? -7.492 -12.588 26.147 1.00 72.56 234 ILE A N 1
ATOM 1969 C CA . ILE A 1 234 ? -8.450 -11.484 26.289 1.00 72.56 234 ILE A CA 1
ATOM 1970 C C . ILE A 1 234 ? -7.726 -10.222 26.763 1.00 72.56 234 ILE A C 1
ATOM 1972 O O . ILE A 1 234 ? -7.512 -10.034 27.954 1.00 72.56 234 ILE A O 1
ATOM 1976 N N . SER A 1 235 ? -7.401 -9.331 25.824 1.00 84.94 235 SER A N 1
ATOM 1977 C CA . SER A 1 235 ? -6.933 -7.977 26.142 1.00 84.94 235 SER A CA 1
ATOM 1978 C C . SER A 1 235 ? -8.119 -7.075 26.487 1.00 84.94 235 SER A C 1
ATOM 1980 O O . SER A 1 235 ? -9.046 -6.919 25.682 1.00 84.94 235 SER A O 1
ATOM 1982 N N . SER A 1 236 ? -8.090 -6.433 27.657 1.00 88.06 236 SER A N 1
ATOM 1983 C CA . SER A 1 236 ? -9.125 -5.465 28.043 1.00 88.06 236 SER A CA 1
ATOM 1984 C C . SER A 1 236 ? -9.125 -4.214 27.155 1.00 88.06 236 SER A C 1
ATOM 1986 O O . SER A 1 236 ? -10.188 -3.650 26.888 1.00 88.06 236 SER A O 1
ATOM 1988 N N . GLN A 1 237 ? -7.970 -3.822 26.603 1.00 89.44 237 GLN A N 1
ATOM 1989 C CA . GLN A 1 237 ? -7.873 -2.764 25.592 1.00 89.44 237 GLN A CA 1
ATOM 1990 C C . GLN A 1 237 ? -8.618 -3.139 24.309 1.00 89.44 237 GLN A C 1
ATOM 1992 O O . GLN A 1 237 ? -9.385 -2.334 23.783 1.00 89.44 237 GLN A O 1
ATOM 1997 N N . ARG A 1 238 ? -8.476 -4.379 23.837 1.00 89.06 238 ARG A N 1
ATOM 1998 C CA . ARG A 1 238 ? -9.225 -4.857 22.671 1.00 89.06 238 ARG A CA 1
ATOM 1999 C C . ARG A 1 238 ? -10.736 -4.832 22.906 1.00 89.06 238 ARG A C 1
ATOM 2001 O O . ARG A 1 238 ? -11.471 -4.379 22.033 1.00 89.06 238 ARG A O 1
ATOM 2008 N N . LEU A 1 239 ? -11.202 -5.253 24.086 1.00 88.19 239 LEU A N 1
ATOM 2009 C CA . LEU A 1 239 ? -12.622 -5.162 24.456 1.00 88.19 239 LEU A CA 1
ATOM 2010 C C . LEU A 1 239 ? -13.131 -3.712 24.419 1.00 88.19 239 LEU A C 1
ATOM 2012 O O . LEU A 1 239 ? -14.219 -3.456 23.903 1.00 88.19 239 LEU A O 1
ATOM 2016 N N . LEU A 1 240 ? -12.330 -2.758 24.909 1.00 90.94 240 LEU A N 1
ATOM 2017 C CA . LEU A 1 240 ? -12.658 -1.329 24.855 1.00 90.94 240 LEU A CA 1
ATOM 2018 C C . LEU A 1 240 ? -12.821 -0.855 23.405 1.00 90.94 240 LEU A C 1
ATOM 2020 O O . LEU A 1 240 ? -13.812 -0.202 23.075 1.00 90.94 240 LEU A O 1
ATOM 2024 N N . ILE A 1 241 ? -11.866 -1.201 22.536 1.00 91.94 241 ILE A N 1
ATOM 2025 C CA . ILE A 1 241 ? -11.884 -0.795 21.126 1.00 91.94 241 ILE A CA 1
ATOM 2026 C C . ILE A 1 241 ? -13.117 -1.372 20.421 1.00 91.94 241 ILE A C 1
ATOM 2028 O O . ILE A 1 241 ? -13.819 -0.631 19.736 1.00 91.94 241 ILE A O 1
ATOM 2032 N N . VAL A 1 242 ? -13.433 -2.657 20.625 1.00 90.88 242 VAL A N 1
ATOM 2033 C CA . VAL A 1 242 ? -14.625 -3.301 20.043 1.00 90.88 242 VAL A CA 1
ATOM 2034 C C . VAL A 1 242 ? -15.903 -2.540 20.413 1.00 90.88 242 VAL A C 1
ATOM 2036 O O . VAL A 1 242 ? -16.738 -2.268 19.547 1.00 90.88 242 VAL A O 1
ATOM 2039 N N . GLU A 1 243 ? -16.053 -2.139 21.675 1.00 90.00 243 GLU A N 1
ATOM 2040 C CA . GLU A 1 243 ? -17.223 -1.381 22.128 1.00 90.00 243 GLU A CA 1
ATOM 2041 C C . GLU A 1 243 ? -17.296 0.033 21.540 1.00 90.00 243 GLU A C 1
ATOM 2043 O O . GLU A 1 243 ? -18.376 0.513 21.182 1.00 90.00 243 GLU A O 1
ATOM 2048 N N . PHE A 1 244 ? -16.158 0.700 21.368 1.00 93.06 244 PHE A N 1
ATOM 2049 C CA . PHE A 1 244 ? -16.116 1.997 20.696 1.00 93.06 244 PHE A CA 1
ATOM 2050 C C . PHE A 1 244 ? -16.424 1.904 19.202 1.00 93.06 244 PHE A C 1
ATOM 2052 O O . PHE A 1 244 ? -17.148 2.753 18.679 1.00 93.06 244 PHE A O 1
ATOM 2059 N N . LEU A 1 245 ? -15.971 0.850 18.523 1.00 93.12 245 LEU A N 1
ATOM 2060 C CA . LEU A 1 245 ? -16.342 0.591 17.133 1.00 93.12 245 LEU A CA 1
ATOM 2061 C C . LEU A 1 245 ? -17.860 0.405 16.991 1.00 93.12 245 LEU A C 1
ATOM 2063 O O . LEU A 1 245 ? -18.463 1.009 16.103 1.00 93.12 245 LEU A O 1
ATOM 2067 N N . LYS A 1 246 ? -18.512 -0.307 17.922 1.00 90.81 246 LYS A N 1
ATOM 2068 C CA . LYS A 1 246 ? -19.985 -0.425 17.964 1.00 90.81 246 LYS A CA 1
ATOM 2069 C C . LYS A 1 246 ? -20.685 0.932 18.154 1.00 90.81 246 LYS A C 1
ATOM 2071 O O . LYS A 1 246 ? -21.737 1.170 17.558 1.00 90.81 246 LYS A O 1
ATOM 2076 N N . LEU A 1 247 ? -20.123 1.848 18.950 1.00 90.69 247 LEU A N 1
ATOM 2077 C CA . LEU A 1 247 ? -20.663 3.210 19.097 1.00 90.69 247 LEU A CA 1
ATOM 2078 C C . LEU A 1 247 ? -20.562 4.016 17.797 1.00 90.69 247 LEU A C 1
ATOM 2080 O O . LEU A 1 247 ? -21.546 4.637 17.385 1.00 90.69 247 LEU A O 1
ATOM 2084 N N . ILE A 1 248 ? -19.406 3.961 17.130 1.00 92.38 248 ILE A N 1
ATOM 2085 C CA . ILE A 1 248 ? -19.196 4.598 15.823 1.00 92.38 248 ILE A CA 1
ATOM 2086 C C . ILE A 1 248 ? -20.187 4.034 14.806 1.00 92.38 248 ILE A C 1
ATOM 2088 O O . ILE A 1 248 ? -20.822 4.793 14.077 1.00 92.38 248 ILE A O 1
ATOM 2092 N N . HIS A 1 249 ? -20.381 2.715 14.795 1.00 91.31 249 HIS A N 1
ATOM 2093 C CA . HIS A 1 249 ? -21.334 2.053 13.909 1.00 91.31 249 HIS A CA 1
ATOM 2094 C C . HIS A 1 249 ? -22.755 2.575 14.076 1.00 91.31 249 HIS A C 1
ATOM 2096 O O . HIS A 1 249 ? -23.415 2.921 13.096 1.00 91.31 249 HIS A O 1
ATOM 2102 N N . ASN A 1 250 ? -23.220 2.670 15.320 1.00 89.31 250 ASN A N 1
ATOM 2103 C CA . ASN A 1 250 ? -24.549 3.191 15.617 1.00 89.31 250 ASN A CA 1
ATOM 2104 C C . ASN A 1 250 ? -24.703 4.639 15.142 1.00 89.31 250 ASN A C 1
ATOM 2106 O O . ASN A 1 250 ? -25.740 4.988 14.577 1.00 89.31 250 ASN A O 1
ATOM 2110 N N . LYS A 1 251 ? -23.663 5.464 15.312 1.00 87.62 251 LYS A N 1
ATOM 2111 C CA . LYS A 1 251 ? -23.664 6.849 14.836 1.00 87.62 251 LYS A CA 1
ATOM 2112 C C . LYS A 1 251 ? -23.689 6.934 13.305 1.00 87.62 251 LYS A C 1
ATOM 2114 O O . LYS A 1 251 ? -24.539 7.626 12.754 1.00 87.62 251 LYS A O 1
ATOM 2119 N N . LEU A 1 252 ? -22.838 6.175 12.614 1.00 89.62 252 LEU A N 1
ATOM 2120 C CA . LEU A 1 252 ? -22.806 6.134 11.147 1.00 89.62 252 LEU A CA 1
ATOM 2121 C C . LEU A 1 252 ? -24.132 5.650 10.551 1.00 89.62 252 LEU A C 1
ATOM 2123 O O . LEU A 1 252 ? -24.593 6.211 9.563 1.00 89.62 252 LEU A O 1
ATOM 2127 N N . ARG A 1 253 ? -24.787 4.658 11.170 1.00 89.38 253 ARG A N 1
ATOM 2128 C CA . ARG A 1 253 ? -26.113 4.182 10.741 1.00 89.38 253 ARG A CA 1
ATOM 2129 C C . ARG A 1 253 ? -27.197 5.250 10.874 1.00 89.38 253 ARG A C 1
ATOM 2131 O O . ARG A 1 253 ? -28.071 5.325 10.017 1.00 89.38 253 ARG A O 1
ATOM 2138 N N . GLN A 1 254 ? -27.146 6.073 11.921 1.00 86.00 254 GLN A N 1
ATOM 2139 C CA . GLN A 1 254 ? -28.069 7.203 12.078 1.00 86.00 254 GLN A CA 1
ATOM 2140 C C . GLN A 1 254 ? -27.832 8.280 11.014 1.00 86.00 254 GLN A C 1
ATOM 2142 O O . GLN A 1 254 ? -28.790 8.838 10.481 1.00 86.00 254 GLN A O 1
ATOM 2147 N N . ASP A 1 255 ? -26.567 8.540 10.682 1.00 84.50 255 ASP A N 1
ATOM 2148 C CA . ASP A 1 255 ? -26.182 9.599 9.748 1.00 84.50 255 ASP A CA 1
ATOM 2149 C C . ASP A 1 255 ? -26.224 9.153 8.272 1.00 84.50 255 ASP A C 1
ATOM 2151 O O . ASP A 1 255 ? -26.160 9.999 7.379 1.00 84.50 255 ASP A O 1
ATOM 2155 N N . LEU A 1 256 ? -26.385 7.852 7.994 1.00 86.44 256 LEU A N 1
ATOM 2156 C CA . LEU A 1 256 ? -26.245 7.242 6.665 1.00 86.44 256 LEU A CA 1
ATOM 2157 C C . LEU A 1 256 ? -27.030 7.978 5.570 1.00 86.44 256 LEU A C 1
ATOM 2159 O O . LEU A 1 256 ? -26.471 8.310 4.529 1.00 86.44 256 LEU A O 1
ATOM 2163 N N . ASN A 1 257 ? -28.297 8.313 5.826 1.00 83.44 257 ASN A N 1
ATOM 2164 C CA . ASN A 1 257 ? -29.149 8.998 4.848 1.00 83.44 257 ASN A CA 1
ATOM 2165 C C . ASN A 1 257 ? -28.595 10.371 4.433 1.00 83.44 257 ASN A C 1
ATOM 2167 O O . ASN A 1 257 ? -28.737 10.773 3.282 1.00 83.44 257 ASN A O 1
ATOM 2171 N N . ILE A 1 258 ? -27.969 11.097 5.363 1.00 81.25 258 ILE A N 1
ATOM 2172 C CA . ILE A 1 258 ? -27.369 12.414 5.102 1.00 81.25 258 ILE A CA 1
ATOM 2173 C C . ILE A 1 258 ? -26.068 12.232 4.311 1.00 81.25 258 ILE A C 1
ATOM 2175 O O . ILE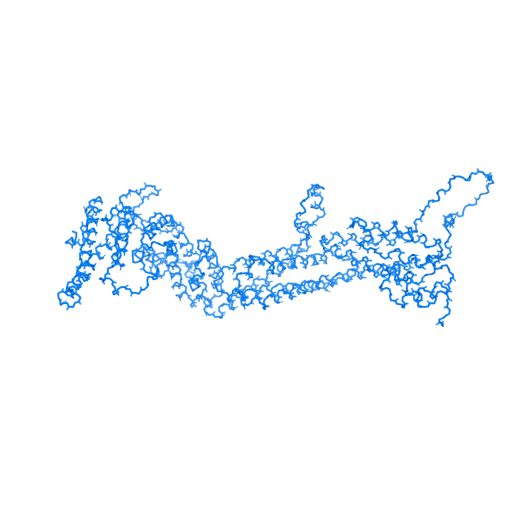 A 1 258 ? -25.804 12.961 3.357 1.00 81.25 258 ILE A O 1
ATOM 2179 N N . ILE A 1 259 ? -25.283 11.219 4.682 1.00 84.19 259 ILE A N 1
ATOM 2180 C CA . ILE A 1 259 ? -24.011 10.863 4.045 1.00 84.19 259 ILE A CA 1
ATOM 2181 C C . ILE A 1 259 ? -24.215 10.430 2.584 1.00 84.19 259 ILE A C 1
ATOM 2183 O O . ILE A 1 259 ? -23.401 10.737 1.713 1.00 84.19 259 ILE A O 1
ATOM 2187 N N . GLU A 1 260 ? -25.296 9.710 2.287 1.00 84.25 260 GLU A N 1
ATOM 2188 C CA . GLU A 1 260 ? -25.596 9.271 0.923 1.00 84.25 260 GLU A CA 1
ATOM 2189 C C . GLU A 1 260 ? -26.014 10.433 0.009 1.00 84.25 260 GLU A C 1
ATOM 2191 O O . GLU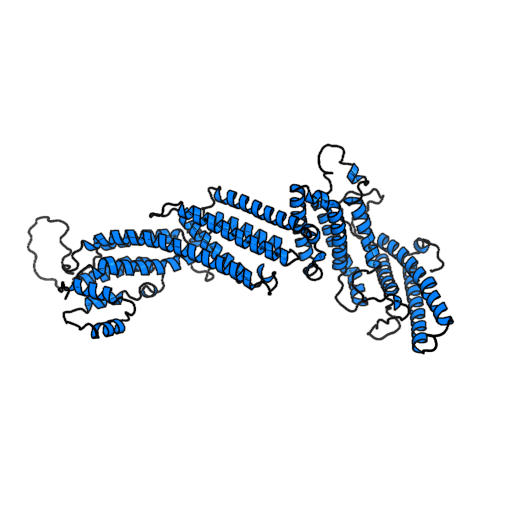 A 1 260 ? -25.684 10.413 -1.177 1.00 84.25 260 GLU A O 1
ATOM 2196 N N . GLN A 1 261 ? -26.656 11.471 0.555 1.00 82.56 261 GLN A N 1
ATOM 2197 C CA . GLN A 1 261 ? -27.176 12.610 -0.211 1.00 82.56 261 GLN A CA 1
ATOM 2198 C C . GLN A 1 261 ? -26.124 13.671 -0.570 1.00 82.56 261 GLN A C 1
ATOM 2200 O O . GLN A 1 261 ? -26.275 14.327 -1.600 1.00 82.56 261 GLN A O 1
ATOM 2205 N N . ASP A 1 262 ? -25.079 13.853 0.245 1.00 82.56 262 ASP A N 1
ATOM 2206 C CA . ASP A 1 262 ? -24.040 14.866 0.014 1.00 82.56 262 ASP A CA 1
ATOM 2207 C C . ASP A 1 262 ? -22.652 14.256 -0.245 1.00 82.56 262 ASP A C 1
ATOM 2209 O O . ASP A 1 262 ? -22.000 13.696 0.639 1.00 82.56 262 ASP A O 1
ATOM 2213 N N . ASP A 1 263 ? -22.159 14.448 -1.469 1.00 83.94 263 ASP A N 1
ATOM 2214 C CA . ASP A 1 263 ? -20.857 13.958 -1.919 1.00 83.94 263 ASP A CA 1
ATOM 2215 C C . ASP A 1 263 ? -19.672 14.607 -1.181 1.00 83.94 263 ASP A C 1
ATOM 2217 O O . ASP A 1 263 ? -18.622 13.975 -1.037 1.00 83.94 263 ASP A O 1
ATOM 2221 N N . GLN A 1 264 ? -19.800 15.858 -0.719 1.00 84.19 264 GLN A N 1
ATOM 2222 C CA . GLN A 1 264 ? -18.752 16.522 0.071 1.00 84.19 264 GLN A CA 1
ATOM 2223 C C . GLN A 1 264 ? -18.619 15.849 1.441 1.00 84.19 264 GLN A C 1
ATOM 2225 O O . GLN A 1 264 ? -17.526 15.428 1.826 1.00 84.19 264 GLN A O 1
ATOM 2230 N N . THR A 1 265 ? -19.744 15.677 2.135 1.00 82.50 265 THR A N 1
ATOM 2231 C CA . THR A 1 265 ? -19.813 14.982 3.425 1.00 82.50 265 THR A CA 1
ATOM 2232 C C . THR A 1 265 ? -19.315 13.544 3.326 1.00 82.50 265 THR A C 1
ATOM 2234 O O . THR A 1 265 ? -18.497 13.124 4.145 1.00 82.50 265 THR A O 1
ATOM 2237 N N . PHE A 1 266 ? -19.722 12.809 2.288 1.00 86.88 266 PHE A N 1
ATOM 2238 C CA . PHE A 1 266 ? -19.246 11.448 2.045 1.00 86.88 266 PHE A CA 1
ATOM 2239 C C . PHE A 1 266 ? -17.718 11.364 1.941 1.00 86.88 266 PHE A C 1
ATOM 2241 O O . PHE A 1 266 ? -17.102 10.514 2.584 1.00 86.88 266 PHE A O 1
ATOM 2248 N N . LYS A 1 267 ? -17.092 12.265 1.171 1.00 85.38 267 LYS A N 1
ATOM 2249 C CA . LYS A 1 267 ? -15.629 12.304 1.004 1.00 85.38 267 LYS A CA 1
ATOM 2250 C C . LYS A 1 267 ? -14.903 12.572 2.316 1.00 85.38 267 LYS A C 1
ATOM 2252 O O . LYS A 1 267 ? -13.911 11.906 2.598 1.00 85.38 267 LYS A O 1
ATOM 2257 N N . ILE A 1 268 ? -15.381 13.545 3.094 1.00 85.06 268 ILE A N 1
ATOM 2258 C CA . ILE A 1 268 ? -14.771 13.899 4.381 1.00 85.06 268 ILE A CA 1
ATOM 2259 C C . ILE A 1 268 ? -14.845 12.698 5.325 1.00 85.06 268 ILE A C 1
ATOM 2261 O O . ILE A 1 268 ? -13.819 12.268 5.835 1.00 85.06 268 ILE A O 1
ATOM 2265 N N . ILE A 1 269 ? -16.031 12.107 5.496 1.00 88.06 269 ILE A N 1
ATOM 2266 C CA . ILE A 1 269 ? -16.227 10.977 6.415 1.00 88.06 269 ILE A CA 1
ATOM 2267 C C . ILE A 1 269 ? -15.362 9.783 6.026 1.00 88.06 269 ILE A C 1
ATOM 2269 O O . ILE A 1 269 ? -14.723 9.202 6.896 1.00 88.06 269 ILE A O 1
ATOM 2273 N N . ILE A 1 270 ? -15.306 9.426 4.741 1.00 88.88 270 ILE A N 1
ATOM 2274 C CA . ILE A 1 270 ? -14.468 8.309 4.299 1.00 88.88 270 ILE A CA 1
ATOM 2275 C C . ILE A 1 270 ? -13.000 8.548 4.644 1.00 88.88 270 ILE A C 1
ATOM 2277 O O . ILE A 1 270 ? -12.380 7.661 5.223 1.00 88.88 270 ILE A O 1
ATOM 2281 N N . ASN A 1 271 ? -12.456 9.727 4.330 1.00 86.38 271 ASN A N 1
ATOM 2282 C CA . ASN A 1 271 ? -11.053 10.034 4.613 1.00 86.38 271 ASN A CA 1
ATOM 2283 C C . ASN A 1 271 ? -10.748 9.940 6.115 1.00 86.38 271 ASN A C 1
ATOM 2285 O O . ASN A 1 271 ? -9.777 9.288 6.492 1.00 86.38 271 ASN A O 1
ATOM 2289 N N . GLU A 1 272 ? -11.603 10.517 6.962 1.00 88.44 272 GLU A N 1
ATOM 2290 C CA . GLU A 1 272 ? -11.441 10.449 8.420 1.00 88.44 272 GLU A CA 1
ATOM 2291 C C . GLU A 1 272 ? -11.533 9.009 8.943 1.00 88.44 272 GLU A C 1
ATOM 2293 O O . GLU A 1 272 ? -10.727 8.593 9.772 1.00 88.44 272 GLU A O 1
ATOM 2298 N N . LEU A 1 273 ? -12.466 8.204 8.422 1.00 90.44 273 LEU A N 1
ATOM 2299 C CA . LEU A 1 273 ? -12.595 6.797 8.810 1.00 90.44 273 LEU A CA 1
ATOM 2300 C C . LEU A 1 273 ? -11.394 5.953 8.371 1.00 90.44 273 LEU A C 1
ATOM 2302 O O . LEU A 1 273 ? -11.003 5.040 9.095 1.00 90.44 273 LEU A O 1
ATOM 2306 N N . ILE A 1 274 ? -10.793 6.235 7.212 1.00 87.94 274 ILE A N 1
ATOM 2307 C CA . ILE A 1 274 ? -9.565 5.559 6.766 1.00 87.94 274 ILE A CA 1
ATOM 2308 C C . ILE A 1 274 ? -8.406 5.886 7.711 1.00 87.94 274 ILE A C 1
ATOM 2310 O O . ILE A 1 274 ? -7.698 4.973 8.137 1.00 87.94 274 ILE A O 1
ATOM 2314 N N . ILE A 1 275 ? -8.233 7.164 8.067 1.00 87.69 275 ILE A N 1
ATOM 2315 C CA . ILE A 1 275 ? -7.187 7.606 9.002 1.00 87.69 275 ILE A CA 1
ATOM 2316 C C . ILE A 1 275 ? -7.381 6.934 10.365 1.00 87.69 275 ILE A C 1
ATOM 2318 O O . ILE A 1 275 ? -6.452 6.306 10.875 1.00 87.69 275 ILE A O 1
ATOM 2322 N N . PHE A 1 276 ? -8.602 6.982 10.900 1.00 90.50 276 PHE A N 1
ATOM 2323 C CA . PHE A 1 276 ? -8.949 6.333 12.161 1.00 90.50 276 PHE A CA 1
ATOM 2324 C C . PHE A 1 276 ? -8.677 4.823 12.122 1.00 90.50 276 PHE A C 1
ATOM 2326 O O . PHE A 1 276 ? -8.057 4.267 13.025 1.00 90.50 276 PHE A O 1
ATOM 2333 N N . ASN A 1 277 ? -9.066 4.141 11.044 1.00 88.81 277 ASN A N 1
ATOM 2334 C CA . ASN A 1 277 ? -8.817 2.709 10.888 1.00 88.81 277 ASN A CA 1
ATOM 2335 C C . ASN A 1 277 ? -7.333 2.352 10.855 1.00 88.81 277 ASN A C 1
ATOM 2337 O O . ASN A 1 277 ? -6.946 1.329 11.427 1.00 88.81 277 ASN A O 1
ATOM 2341 N N . LYS A 1 278 ? -6.507 3.183 10.213 1.00 86.50 278 LYS A N 1
ATOM 2342 C CA . LYS A 1 278 ? -5.052 3.021 10.237 1.00 86.50 278 LYS A CA 1
ATOM 2343 C C . LYS A 1 278 ? -4.532 3.097 11.673 1.00 86.50 278 LYS A C 1
ATOM 2345 O O . LYS A 1 278 ? -3.800 2.206 12.089 1.00 86.50 278 LYS A O 1
ATOM 2350 N N . GLN A 1 279 ? -4.956 4.096 12.448 1.00 88.06 279 GLN A N 1
ATOM 2351 C CA . GLN A 1 279 ? -4.558 4.247 13.855 1.00 88.06 279 GLN A CA 1
ATOM 2352 C C . GLN A 1 279 ? -4.989 3.047 14.709 1.00 88.06 279 GLN A C 1
ATOM 2354 O O . GLN A 1 279 ? -4.176 2.495 15.445 1.00 88.06 279 GLN A O 1
ATOM 2359 N N . ILE A 1 280 ? -6.233 2.580 14.563 1.00 90.12 280 ILE A N 1
ATOM 2360 C CA . ILE A 1 280 ? -6.727 1.405 15.296 1.00 90.12 280 ILE A CA 1
ATOM 2361 C C . ILE A 1 280 ? -5.949 0.138 14.929 1.00 90.12 280 ILE A C 1
ATOM 2363 O O . ILE A 1 280 ? -5.612 -0.636 15.818 1.00 90.12 280 ILE A O 1
ATOM 2367 N N . THR A 1 281 ? -5.607 -0.059 13.653 1.00 86.94 281 THR A N 1
ATOM 2368 C CA . THR A 1 281 ? -4.825 -1.231 13.218 1.00 86.94 281 THR A CA 1
ATOM 2369 C C . THR A 1 281 ? -3.383 -1.188 13.738 1.00 86.94 281 THR A C 1
ATOM 2371 O O . THR A 1 281 ? -2.783 -2.234 13.967 1.00 86.94 281 THR A O 1
ATOM 2374 N N . ILE A 1 282 ? -2.820 0.006 13.961 1.00 86.94 282 ILE A N 1
ATOM 2375 C CA . ILE A 1 282 ? -1.513 0.163 14.621 1.00 86.94 282 ILE A CA 1
ATOM 2376 C C . ILE A 1 282 ? -1.593 -0.262 16.097 1.00 86.94 282 ILE A C 1
ATOM 2378 O O . ILE A 1 282 ? -0.652 -0.872 16.598 1.00 86.94 282 ILE A O 1
ATOM 2382 N N . ILE A 1 283 ? -2.706 0.033 16.779 1.00 86.38 283 ILE A N 1
ATOM 2383 C CA . ILE A 1 283 ? -2.929 -0.344 18.186 1.00 86.38 283 ILE A CA 1
ATOM 2384 C C . ILE A 1 283 ? -3.220 -1.850 18.318 1.00 86.38 283 ILE A C 1
ATOM 2386 O O . ILE A 1 283 ? -2.605 -2.522 19.141 1.00 86.38 283 ILE A O 1
ATOM 2390 N N . ASP A 1 284 ? -4.125 -2.398 17.499 1.00 86.25 284 ASP A N 1
ATOM 2391 C CA . ASP A 1 284 ? -4.441 -3.832 17.435 1.00 86.25 284 ASP A CA 1
ATOM 2392 C C . ASP A 1 284 ? -4.472 -4.314 15.975 1.00 86.25 284 ASP A C 1
ATOM 2394 O O . ASP A 1 284 ? -5.478 -4.206 15.270 1.00 86.25 284 ASP A O 1
ATOM 2398 N N . SER A 1 285 ? -3.360 -4.903 15.532 1.00 82.94 285 SER A N 1
ATOM 2399 C CA . SER A 1 285 ? -3.196 -5.410 14.160 1.00 82.94 285 SER A CA 1
ATOM 2400 C C . SER A 1 285 ? -4.152 -6.551 13.781 1.00 82.94 285 SER A C 1
ATOM 2402 O O . SER A 1 285 ? -4.399 -6.780 12.595 1.00 82.94 285 SER A O 1
ATOM 2404 N N . GLN A 1 286 ? -4.716 -7.265 14.761 1.00 81.81 286 GLN A N 1
ATOM 2405 C CA . GLN A 1 286 ? -5.554 -8.447 14.534 1.00 81.81 286 GLN A CA 1
ATOM 2406 C C . GLN A 1 286 ? -7.053 -8.155 14.646 1.00 81.81 286 GLN A C 1
ATOM 2408 O O . GLN A 1 286 ? -7.868 -9.051 14.386 1.00 81.81 286 GLN A O 1
ATOM 2413 N N . ILE A 1 287 ? -7.436 -6.929 15.011 1.00 84.25 287 ILE A N 1
ATOM 2414 C CA . ILE A 1 287 ? -8.828 -6.580 15.311 1.00 84.25 287 ILE A CA 1
ATOM 2415 C C . ILE A 1 287 ? -9.768 -6.884 14.139 1.00 84.25 287 ILE A C 1
ATOM 2417 O O . ILE A 1 287 ? -10.748 -7.612 14.299 1.00 84.25 287 ILE A O 1
ATOM 2421 N N . TYR A 1 288 ? -9.413 -6.432 12.935 1.00 82.81 288 TYR A N 1
ATOM 2422 C CA . TYR A 1 288 ? -10.212 -6.643 11.726 1.00 82.81 288 TYR A CA 1
ATOM 2423 C C . TYR A 1 288 ? -9.975 -8.000 11.064 1.00 82.81 288 TYR A C 1
ATOM 2425 O O . TYR A 1 288 ? -10.817 -8.447 10.295 1.00 82.81 288 TYR A O 1
ATOM 2433 N N . GLN A 1 289 ? -8.865 -8.679 11.369 1.00 77.31 289 GLN A N 1
ATOM 2434 C CA . GLN A 1 289 ? -8.645 -10.057 10.911 1.00 77.31 289 GLN A CA 1
ATOM 2435 C C . GLN A 1 289 ? -9.602 -11.028 11.606 1.00 77.31 289 GLN A C 1
ATOM 2437 O O . GLN A 1 289 ? -10.046 -12.005 11.011 1.00 77.31 289 GLN A O 1
ATOM 2442 N N . SER A 1 290 ? -9.913 -10.745 12.871 1.00 75.88 290 SER A N 1
ATOM 2443 C CA . SER A 1 290 ? -10.773 -11.597 13.689 1.00 75.88 290 SER A CA 1
ATOM 2444 C C . SER A 1 290 ? -12.254 -11.363 13.398 1.00 75.88 290 SER A C 1
ATOM 2446 O O . SER A 1 290 ? -13.018 -12.321 13.331 1.00 75.88 290 SER A O 1
ATOM 2448 N N . ASP A 1 291 ? -12.652 -10.103 13.196 1.00 81.19 291 ASP A N 1
ATOM 2449 C CA . ASP A 1 291 ? -13.988 -9.751 12.715 1.00 81.19 291 ASP A CA 1
ATOM 2450 C C . ASP A 1 291 ? -13.934 -8.533 11.769 1.00 81.19 291 ASP A C 1
ATOM 2452 O O . ASP A 1 291 ? -13.910 -7.381 12.221 1.00 81.19 291 ASP A O 1
ATOM 2456 N N . PRO A 1 292 ? -13.955 -8.758 10.440 1.00 81.06 292 PRO A N 1
ATOM 2457 C CA . PRO A 1 292 ? -13.947 -7.684 9.448 1.00 81.06 292 PRO A CA 1
ATOM 2458 C C . PRO A 1 292 ? -15.141 -6.728 9.557 1.00 81.06 292 PRO A C 1
ATOM 2460 O O . PRO A 1 292 ? -15.051 -5.576 9.124 1.00 81.06 292 PRO A O 1
ATOM 2463 N N . ARG A 1 293 ? -16.267 -7.175 10.138 1.00 83.25 293 ARG A N 1
ATOM 2464 C CA . ARG A 1 293 ? -17.495 -6.372 10.232 1.00 83.25 293 ARG A CA 1
ATOM 2465 C C . ARG A 1 293 ? -17.334 -5.202 11.187 1.00 83.25 293 ARG A C 1
ATOM 2467 O O . ARG A 1 293 ? -17.982 -4.184 10.970 1.00 83.25 293 ARG A O 1
ATOM 2474 N N . LEU A 1 294 ? -16.448 -5.312 12.181 1.00 86.50 294 LEU A N 1
ATOM 2475 C CA . LEU A 1 294 ? -16.160 -4.254 13.154 1.00 86.50 294 LEU A CA 1
ATOM 2476 C C . LEU A 1 294 ? -15.579 -2.988 12.522 1.00 86.50 294 LEU A C 1
ATOM 2478 O O . LEU A 1 294 ? -15.675 -1.910 13.108 1.00 86.50 294 LEU A O 1
ATOM 2482 N N . ASN A 1 295 ? -15.001 -3.079 11.327 1.00 88.31 295 ASN A N 1
ATOM 2483 C CA . ASN A 1 295 ? -14.468 -1.907 10.658 1.00 88.31 295 ASN A CA 1
ATOM 2484 C C . ASN A 1 295 ? -15.599 -0.926 10.290 1.00 88.31 295 ASN A C 1
ATOM 2486 O O . ASN A 1 295 ? -16.512 -1.314 9.567 1.00 88.31 295 ASN A O 1
ATOM 2490 N N . PRO A 1 296 ? -15.549 0.351 10.706 1.00 89.50 296 PRO A N 1
ATOM 2491 C CA . PRO A 1 296 ? -16.605 1.327 10.429 1.00 89.50 296 PRO A CA 1
ATOM 2492 C C . PRO A 1 296 ? -16.897 1.576 8.943 1.00 89.50 296 PRO A C 1
ATOM 2494 O O . PRO A 1 296 ? -18.007 1.977 8.597 1.00 89.50 296 PRO A O 1
ATOM 2497 N N . LEU A 1 297 ? -15.928 1.334 8.051 1.00 89.06 297 LEU A N 1
ATOM 2498 C CA . LEU A 1 297 ? -16.125 1.460 6.604 1.00 89.06 297 LEU A CA 1
ATOM 2499 C C . LEU A 1 297 ? -17.064 0.383 6.050 1.00 89.06 297 LEU A C 1
ATOM 2501 O O . LEU A 1 297 ? -17.654 0.600 4.993 1.00 89.06 297 LEU A O 1
ATOM 2505 N N . SER A 1 298 ? -17.239 -0.742 6.758 1.00 87.31 298 SER A N 1
ATOM 2506 C CA . SER A 1 298 ? -18.160 -1.806 6.350 1.00 87.31 298 SER A CA 1
ATOM 2507 C C . SER A 1 298 ? -19.577 -1.260 6.165 1.00 87.31 298 SER A C 1
ATOM 2509 O O . SER A 1 298 ? -20.183 -1.514 5.133 1.00 87.31 298 SER A O 1
ATOM 2511 N N . ILE A 1 299 ? -20.042 -0.389 7.065 1.00 87.44 299 ILE A N 1
ATOM 2512 C CA . ILE A 1 299 ? -21.378 0.226 7.016 1.00 87.44 299 ILE A CA 1
ATOM 2513 C C . ILE A 1 299 ? -21.574 1.075 5.763 1.00 87.44 299 ILE A C 1
ATOM 2515 O O . ILE A 1 299 ? -22.636 1.048 5.148 1.00 87.44 299 ILE A O 1
ATOM 2519 N N . LEU A 1 300 ? -20.560 1.852 5.379 1.00 87.06 300 LEU A N 1
ATOM 2520 C CA . LEU A 1 300 ? -20.659 2.703 4.194 1.00 87.06 300 LEU A CA 1
ATOM 2521 C C . LEU A 1 300 ? -20.609 1.874 2.909 1.00 87.06 300 LEU A C 1
ATOM 2523 O O . LEU A 1 300 ? -21.280 2.220 1.936 1.00 87.06 300 LEU A O 1
ATOM 2527 N N . PHE A 1 301 ? -19.815 0.802 2.902 1.00 88.06 301 PHE A N 1
ATOM 2528 C CA . PHE A 1 301 ? -19.586 -0.037 1.727 1.00 88.06 301 PHE A CA 1
ATOM 2529 C C . PHE A 1 301 ? -20.560 -1.214 1.587 1.00 88.06 301 PHE A C 1
ATOM 2531 O O . PHE A 1 301 ? -20.621 -1.795 0.505 1.00 88.06 301 PHE A O 1
ATOM 2538 N N . GLU A 1 302 ? -21.380 -1.504 2.607 1.00 84.00 302 GLU A N 1
ATOM 2539 C CA . GLU A 1 302 ? -22.537 -2.414 2.523 1.00 84.00 302 GLU A CA 1
ATOM 2540 C C . GLU A 1 302 ? -23.385 -2.102 1.276 1.00 84.00 302 GLU A C 1
ATOM 2542 O O . GLU A 1 302 ? -23.795 -3.002 0.539 1.00 84.00 302 GLU A O 1
ATOM 2547 N N . ASN A 1 303 ? -23.580 -0.813 0.982 1.00 85.00 303 ASN A N 1
ATOM 2548 C CA . ASN A 1 303 ? -24.140 -0.363 -0.282 1.00 85.00 303 ASN A CA 1
ATOM 2549 C C . ASN A 1 303 ? -23.047 -0.300 -1.366 1.00 85.00 303 ASN A C 1
ATOM 2551 O O . ASN A 1 303 ? -22.218 0.615 -1.399 1.00 85.00 303 ASN A O 1
ATOM 2555 N N . GLN A 1 304 ? -23.091 -1.231 -2.323 1.00 84.56 304 GLN A N 1
ATOM 2556 C CA . GLN A 1 304 ? -22.123 -1.300 -3.427 1.00 84.56 304 GLN A CA 1
ATOM 2557 C C . GLN A 1 304 ? -22.035 -0.003 -4.251 1.00 84.56 304 GLN A C 1
ATOM 2559 O O . GLN A 1 304 ? -20.972 0.307 -4.795 1.00 84.56 304 GLN A O 1
ATOM 2564 N N . MET A 1 305 ? -23.116 0.784 -4.318 1.00 86.69 305 MET A N 1
ATOM 2565 C CA . MET A 1 305 ? -23.123 2.069 -5.023 1.00 86.69 305 MET A CA 1
ATOM 2566 C C . MET A 1 305 ? -22.218 3.097 -4.340 1.00 86.69 305 MET A C 1
ATOM 2568 O O . MET A 1 305 ? -21.535 3.857 -5.026 1.00 86.69 305 MET A O 1
ATOM 2572 N N . ASN A 1 306 ? -22.152 3.086 -3.007 1.00 88.25 306 ASN A N 1
ATOM 2573 C CA . ASN A 1 306 ? -21.269 3.966 -2.245 1.00 88.25 306 ASN A CA 1
ATOM 2574 C C . ASN A 1 306 ? -19.804 3.603 -2.484 1.00 88.25 306 ASN A C 1
ATOM 2576 O O . ASN A 1 306 ? -18.980 4.491 -2.700 1.00 88.25 306 ASN A O 1
ATOM 2580 N N . PHE A 1 307 ? -19.479 2.309 -2.531 1.00 89.50 307 PHE A N 1
ATOM 2581 C CA . PHE A 1 307 ? -18.122 1.879 -2.856 1.00 89.50 307 PHE A CA 1
ATOM 2582 C C . PHE A 1 307 ? -17.728 2.248 -4.298 1.00 89.50 307 PHE A C 1
ATOM 2584 O O . PHE A 1 307 ? -16.652 2.800 -4.528 1.00 89.50 307 PHE A O 1
ATOM 2591 N N . ALA A 1 308 ? -18.615 2.041 -5.276 1.00 89.25 308 ALA A N 1
ATOM 2592 C CA . ALA A 1 308 ? -18.376 2.474 -6.656 1.00 89.25 308 ALA A CA 1
ATOM 2593 C C . ALA A 1 308 ? -18.194 4.001 -6.761 1.00 89.25 308 ALA A C 1
ATOM 2595 O O . ALA A 1 308 ? -17.311 4.488 -7.473 1.00 89.25 308 ALA A O 1
ATOM 2596 N N . ARG A 1 309 ? -18.994 4.766 -6.009 1.00 90.31 309 ARG A N 1
ATOM 2597 C CA . ARG A 1 309 ? -18.869 6.223 -5.892 1.00 90.31 309 ARG A CA 1
ATOM 2598 C C . ARG A 1 309 ? -17.516 6.628 -5.302 1.00 90.31 309 ARG A C 1
ATOM 2600 O O . ARG A 1 309 ? -16.872 7.534 -5.827 1.00 90.31 309 ARG A O 1
ATOM 2607 N N . PHE A 1 310 ? -17.058 5.935 -4.265 1.00 91.00 310 PHE A N 1
ATOM 2608 C CA . PHE A 1 310 ? -15.739 6.137 -3.673 1.00 91.00 310 PHE A CA 1
ATOM 2609 C C . PHE A 1 310 ? -14.603 5.891 -4.679 1.00 91.00 310 PHE A C 1
ATOM 2611 O O . PHE A 1 310 ? -13.763 6.773 -4.868 1.00 91.00 310 PHE A O 1
ATOM 2618 N N . LEU A 1 311 ? -14.621 4.767 -5.407 1.00 91.38 311 LEU A N 1
ATOM 2619 C CA . LEU A 1 311 ? -13.631 4.486 -6.458 1.00 91.38 311 LEU A CA 1
ATOM 2620 C C . LEU A 1 311 ? -13.613 5.575 -7.538 1.00 91.38 311 LEU A C 1
ATOM 2622 O O . LEU A 1 311 ? -12.547 6.014 -7.972 1.00 91.38 311 LEU A O 1
ATOM 2626 N N . LYS A 1 312 ? -14.791 6.067 -7.940 1.00 91.25 312 LYS A N 1
ATOM 2627 C CA . LYS A 1 312 ? -14.902 7.180 -8.889 1.00 91.25 312 LYS A CA 1
ATOM 2628 C C . LYS A 1 312 ? -14.231 8.446 -8.354 1.00 91.25 312 LYS A C 1
ATOM 2630 O O . LYS A 1 312 ? -13.541 9.123 -9.113 1.00 91.25 312 LYS A O 1
ATOM 2635 N N . PHE A 1 313 ? -14.397 8.764 -7.070 1.00 90.00 313 PHE A N 1
ATOM 2636 C CA . PHE A 1 313 ? -13.730 9.915 -6.461 1.00 90.00 313 PHE A CA 1
ATOM 2637 C C . PHE A 1 313 ? -12.215 9.762 -6.400 1.00 90.00 313 PHE A C 1
ATOM 2639 O O . PHE A 1 313 ? -11.515 10.735 -6.679 1.00 90.00 313 PHE A O 1
ATOM 2646 N N . LEU A 1 314 ? -11.703 8.566 -6.103 1.00 89.38 314 LEU A N 1
ATOM 2647 C CA . LEU A 1 314 ? -10.265 8.306 -6.167 1.00 89.38 314 LEU A CA 1
ATOM 2648 C C . LEU A 1 314 ? -9.721 8.509 -7.581 1.00 89.38 314 LEU A C 1
ATOM 2650 O O . LEU A 1 314 ? -8.744 9.235 -7.757 1.00 89.38 314 LEU A O 1
ATOM 2654 N N . LYS A 1 315 ? -10.400 7.956 -8.593 1.00 90.94 315 LYS A N 1
ATOM 2655 C CA . LYS A 1 315 ? -10.015 8.129 -10.000 1.00 90.94 315 LYS A CA 1
ATOM 2656 C C . LYS A 1 315 ? -10.048 9.598 -10.433 1.00 90.94 315 LYS A C 1
ATOM 2658 O O . LYS A 1 315 ? -9.140 10.059 -11.110 1.00 90.94 315 LYS A O 1
ATOM 2663 N N . GLN A 1 316 ? -11.053 10.364 -10.004 1.00 91.19 316 GLN A N 1
ATOM 2664 C CA . GLN A 1 316 ? -11.124 11.807 -10.272 1.00 91.19 316 GLN A CA 1
ATOM 2665 C C . GLN A 1 316 ? -10.002 12.590 -9.581 1.00 91.19 316 GLN A C 1
ATOM 2667 O O . GLN A 1 316 ? -9.395 13.456 -10.206 1.00 91.19 316 GLN A O 1
ATOM 2672 N N . LYS A 1 317 ? -9.710 12.281 -8.309 1.00 88.56 317 LYS A N 1
ATOM 2673 C CA . LYS A 1 317 ? -8.604 12.896 -7.562 1.00 88.56 317 LYS A CA 1
ATOM 2674 C C . LYS A 1 317 ? -7.274 12.643 -8.269 1.00 88.56 317 LYS A C 1
ATOM 2676 O O . LYS A 1 317 ? -6.482 13.567 -8.412 1.00 88.56 317 LYS A O 1
ATOM 2681 N N . PHE A 1 318 ? -7.060 11.416 -8.730 1.00 88.50 318 PHE A N 1
ATOM 2682 C CA . PHE A 1 318 ? -5.873 11.045 -9.484 1.00 88.50 318 PHE A CA 1
ATOM 2683 C C . PHE A 1 318 ? -5.770 11.777 -10.818 1.00 88.50 318 PHE A C 1
ATOM 2685 O O . PHE A 1 318 ? -4.738 12.376 -11.088 1.00 88.50 318 PHE A O 1
ATOM 2692 N N . ASN A 1 319 ? -6.840 11.791 -11.617 1.00 90.06 319 ASN A N 1
ATOM 2693 C CA . ASN A 1 319 ? -6.837 12.487 -12.903 1.00 90.06 319 ASN A CA 1
ATOM 2694 C C . ASN A 1 319 ? -6.477 13.968 -12.742 1.00 90.06 319 ASN A C 1
ATOM 2696 O O . ASN A 1 319 ? -5.632 14.457 -13.482 1.00 90.06 319 ASN A O 1
ATOM 2700 N N . GLY A 1 320 ? -7.031 14.647 -11.731 1.00 91.38 320 GLY A N 1
ATOM 2701 C CA . GLY A 1 320 ? -6.678 16.041 -11.447 1.00 91.38 320 GLY A CA 1
ATOM 2702 C C . GLY A 1 320 ? -5.218 16.225 -11.012 1.00 91.38 320 GLY A C 1
ATOM 2703 O O . GLY A 1 320 ? -4.589 17.222 -11.358 1.00 91.38 320 GLY A O 1
ATOM 2704 N N . GLN A 1 321 ? -4.639 15.262 -10.288 1.00 89.69 321 GLN A N 1
ATOM 2705 C CA . GLN A 1 321 ? -3.213 15.303 -9.952 1.00 89.69 321 GLN A CA 1
ATOM 2706 C C . GLN A 1 321 ? -2.317 15.025 -11.157 1.00 89.69 321 GLN A C 1
ATOM 2708 O O . GLN A 1 321 ? -1.310 15.704 -11.321 1.00 89.69 321 GLN A O 1
ATOM 2713 N N . ILE A 1 322 ? -2.689 14.073 -12.012 1.00 90.50 322 ILE A N 1
ATOM 2714 C CA . ILE A 1 322 ? -2.002 13.817 -13.278 1.00 90.50 322 ILE A CA 1
ATOM 2715 C C . ILE A 1 322 ? -2.021 15.062 -14.165 1.00 90.50 322 ILE A C 1
ATOM 2717 O O . ILE A 1 322 ? -0.992 15.419 -14.729 1.00 90.50 322 ILE A O 1
ATOM 2721 N N . GLU A 1 323 ? -3.175 15.715 -14.301 1.00 91.62 323 GLU A N 1
ATOM 2722 C CA . GLU A 1 323 ? -3.312 16.951 -15.077 1.00 91.62 323 GLU A CA 1
ATOM 2723 C C . GLU A 1 323 ? -2.381 18.030 -14.521 1.00 91.62 323 GLU A C 1
ATOM 2725 O O . GLU A 1 323 ? -1.566 18.570 -15.262 1.00 91.62 323 GLU A O 1
ATOM 2730 N N . SER A 1 324 ? -2.376 18.226 -13.200 1.00 92.25 324 SER A N 1
ATOM 2731 C CA . SER A 1 324 ? -1.447 19.150 -12.543 1.00 92.25 324 SER A CA 1
ATOM 2732 C C . SER A 1 324 ? 0.030 18.785 -12.748 1.00 92.25 324 SER A C 1
ATOM 2734 O O . SER A 1 324 ? 0.864 19.685 -12.852 1.00 92.25 324 SER A O 1
ATOM 2736 N N . ILE A 1 325 ? 0.372 17.492 -12.809 1.00 91.88 325 ILE A N 1
ATOM 2737 C CA . ILE A 1 325 ? 1.722 17.041 -13.160 1.00 91.88 325 ILE A CA 1
ATOM 2738 C C . ILE A 1 325 ? 2.020 17.442 -14.607 1.00 91.88 325 ILE A C 1
ATOM 2740 O O . ILE A 1 325 ? 3.006 18.122 -14.856 1.00 91.88 325 ILE A O 1
ATOM 2744 N N . PHE A 1 326 ? 1.185 17.093 -15.580 1.00 88.94 326 PHE A N 1
ATOM 2745 C CA . PHE A 1 326 ? 1.494 17.372 -16.985 1.00 88.94 326 PHE A CA 1
ATOM 2746 C C . PHE A 1 326 ? 1.462 18.861 -17.364 1.00 88.94 326 PHE A C 1
ATOM 2748 O O . PHE A 1 326 ? 2.185 19.254 -18.278 1.00 88.94 326 PHE A O 1
ATOM 2755 N N . GLU A 1 327 ? 0.676 19.682 -16.667 1.00 89.69 327 GLU A N 1
ATOM 2756 C CA . GLU A 1 327 ? 0.624 21.140 -16.849 1.00 89.69 327 GLU A CA 1
ATOM 2757 C C . GLU A 1 327 ? 1.849 21.865 -16.276 1.00 89.69 327 GLU A C 1
ATOM 2759 O O . GLU A 1 327 ? 2.151 22.990 -16.675 1.00 89.69 327 GLU A O 1
ATOM 2764 N N . SER A 1 328 ? 2.567 21.244 -15.339 1.00 90.50 328 SER A N 1
ATOM 2765 C CA . SER A 1 328 ? 3.723 21.861 -14.698 1.00 90.50 328 SER A CA 1
ATOM 2766 C C . SER A 1 328 ? 4.932 21.897 -15.637 1.00 90.50 328 SER A C 1
ATOM 2768 O O . SER A 1 328 ? 5.373 20.875 -16.164 1.00 90.50 328 SER A O 1
ATOM 2770 N N . GLU A 1 329 ? 5.512 23.088 -15.810 1.00 82.44 329 GLU A N 1
ATOM 2771 C CA . GLU A 1 329 ? 6.682 23.309 -16.673 1.00 82.44 329 GLU A CA 1
ATOM 2772 C C . GLU A 1 329 ? 7.924 22.530 -16.205 1.00 82.44 329 GLU A C 1
ATOM 2774 O O . GLU A 1 329 ? 8.749 22.128 -17.025 1.00 82.44 329 GLU A O 1
ATOM 2779 N N . SER A 1 330 ? 8.042 22.268 -14.899 1.00 88.19 330 SER A N 1
ATOM 2780 C CA . SER A 1 330 ? 9.183 21.575 -14.293 1.00 88.19 330 SER A CA 1
ATOM 2781 C C . SER A 1 330 ? 9.058 20.049 -14.283 1.00 88.19 330 SER A C 1
ATOM 2783 O O . SER A 1 330 ? 10.019 19.361 -13.954 1.00 88.19 330 SER A O 1
ATOM 2785 N N . SER A 1 331 ? 7.928 19.490 -14.722 1.00 89.44 331 SER A N 1
ATOM 2786 C CA . SER A 1 331 ? 7.656 18.048 -14.644 1.00 89.44 331 SER A CA 1
ATOM 2787 C C . SER A 1 331 ? 8.679 17.150 -15.331 1.00 89.44 331 SER A C 1
ATOM 2789 O O . SER A 1 331 ? 8.858 15.996 -14.945 1.00 89.44 331 SER A O 1
ATOM 2791 N N . TRP A 1 332 ? 9.375 17.675 -16.335 1.00 91.12 332 TRP A N 1
ATOM 2792 C CA . TRP A 1 332 ? 10.386 16.939 -17.094 1.00 91.12 332 TRP A CA 1
ATOM 2793 C C . TRP A 1 332 ? 11.816 17.226 -16.638 1.00 91.12 332 TRP A C 1
ATOM 2795 O O . TRP A 1 332 ? 12.751 16.628 -17.176 1.00 91.12 332 TRP A O 1
ATOM 2805 N N . CYS A 1 333 ? 11.987 18.107 -15.650 1.00 87.31 333 CYS A N 1
ATOM 2806 C CA . CYS A 1 333 ? 13.262 18.367 -15.002 1.00 87.31 333 CYS A CA 1
ATOM 2807 C C . CYS A 1 333 ? 13.651 17.181 -14.117 1.00 87.31 333 CYS A C 1
ATOM 2809 O O . CYS A 1 333 ? 12.800 16.543 -13.491 1.00 87.31 333 CYS A O 1
ATOM 2811 N N . LEU A 1 334 ? 14.950 16.893 -14.071 1.00 85.44 334 LEU A N 1
ATOM 2812 C CA . LEU A 1 334 ? 15.506 15.860 -13.205 1.00 85.44 334 LEU A CA 1
ATOM 2813 C C . LEU A 1 334 ? 15.508 16.346 -11.752 1.00 85.44 334 LEU A C 1
ATOM 2815 O O . LEU A 1 334 ? 15.906 17.475 -11.473 1.00 85.44 334 LEU A O 1
ATOM 2819 N N . ILE A 1 335 ? 15.065 15.478 -10.844 1.00 82.62 335 ILE A N 1
ATOM 2820 C CA . ILE A 1 335 ? 15.198 15.654 -9.392 1.00 82.62 335 ILE A CA 1
ATOM 2821 C C . ILE A 1 335 ? 16.428 14.893 -8.885 1.00 82.62 335 ILE A C 1
ATOM 2823 O O . ILE A 1 335 ? 17.122 15.384 -8.001 1.00 82.62 335 ILE A O 1
ATOM 2827 N N . TYR A 1 336 ? 16.696 13.712 -9.452 1.00 76.88 336 TYR A N 1
ATOM 2828 C CA . TYR A 1 336 ? 17.807 12.839 -9.073 1.00 76.88 336 TYR A CA 1
ATOM 2829 C C . TYR A 1 336 ? 18.541 12.318 -10.313 1.00 76.88 336 TYR A C 1
ATOM 2831 O O . TYR A 1 336 ? 17.897 11.998 -11.319 1.00 76.88 336 TYR A O 1
ATOM 2839 N N . GLY A 1 337 ? 19.869 12.191 -10.210 1.00 64.69 337 GLY A N 1
ATOM 2840 C CA . GLY A 1 337 ? 20.714 11.553 -11.226 1.00 64.69 337 GLY A CA 1
ATOM 2841 C C . GLY A 1 337 ? 21.399 12.504 -12.214 1.00 64.69 337 GLY A C 1
ATOM 2842 O O . GLY A 1 337 ? 21.766 12.065 -13.299 1.00 64.69 337 GLY A O 1
ATOM 2843 N N . ASP A 1 338 ? 21.569 13.787 -11.879 1.00 61.66 338 ASP A N 1
ATOM 2844 C CA . ASP A 1 338 ? 22.374 14.707 -12.698 1.00 61.66 338 ASP A CA 1
ATOM 2845 C C . ASP A 1 338 ? 23.884 14.395 -12.577 1.00 61.66 338 ASP A C 1
ATOM 2847 O O . ASP A 1 338 ? 24.340 13.843 -11.571 1.00 61.66 338 ASP A O 1
ATOM 2851 N N . GLU A 1 339 ? 24.686 14.785 -13.578 1.00 55.31 339 GLU A N 1
ATOM 2852 C CA . GLU A 1 339 ? 26.149 14.565 -13.622 1.00 55.31 339 GLU A CA 1
ATOM 2853 C C . GLU A 1 339 ? 26.847 15.105 -12.351 1.00 55.31 339 GLU A C 1
ATOM 2855 O O . GLU A 1 339 ? 27.847 14.549 -11.898 1.00 55.31 339 GLU A O 1
ATOM 2860 N N . THR A 1 340 ? 26.274 16.134 -11.715 1.00 52.16 340 THR A N 1
ATOM 2861 C CA . THR A 1 340 ? 26.799 16.747 -10.482 1.00 52.16 340 THR A CA 1
ATOM 2862 C C . THR A 1 340 ? 26.623 15.904 -9.212 1.00 52.16 340 THR A C 1
ATOM 2864 O O . THR A 1 340 ? 27.342 16.134 -8.236 1.00 52.16 340 THR A O 1
ATOM 2867 N N . ASP A 1 341 ? 25.718 14.922 -9.207 1.00 48.75 341 ASP A N 1
ATOM 2868 C CA . ASP A 1 341 ? 25.530 13.997 -8.081 1.00 48.75 341 ASP A CA 1
ATOM 2869 C C . ASP A 1 341 ? 26.414 12.749 -8.219 1.00 48.75 341 ASP A C 1
ATOM 2871 O O . ASP A 1 341 ? 26.940 12.256 -7.221 1.00 48.75 341 ASP A O 1
ATOM 2875 N N . ILE A 1 342 ? 26.685 12.317 -9.456 1.00 49.53 342 ILE A N 1
ATOM 2876 C CA . ILE A 1 342 ? 27.583 11.194 -9.774 1.00 49.53 342 ILE A CA 1
ATOM 2877 C C . ILE A 1 342 ? 29.049 11.544 -9.446 1.00 49.53 342 ILE A C 1
ATOM 2879 O O . ILE A 1 342 ? 29.797 10.692 -8.976 1.00 49.53 342 ILE A O 1
ATOM 2883 N N . GLU A 1 343 ? 29.465 12.805 -9.616 1.00 45.12 343 GLU A N 1
ATOM 2884 C CA . GLU A 1 343 ? 30.823 13.266 -9.266 1.00 45.12 343 GLU A CA 1
ATOM 2885 C C . GLU A 1 343 ? 31.046 13.485 -7.755 1.00 45.12 343 GLU A C 1
ATOM 2887 O O . GLU A 1 343 ? 32.191 13.514 -7.295 1.00 45.12 343 GLU A O 1
ATOM 2892 N N . ARG A 1 344 ? 29.977 13.624 -6.952 1.00 43.62 344 ARG A N 1
ATOM 2893 C CA . ARG A 1 344 ? 30.077 13.727 -5.480 1.00 43.62 344 ARG A CA 1
ATOM 2894 C C . ARG A 1 344 ? 30.271 12.372 -4.797 1.00 43.62 344 ARG A C 1
ATOM 2896 O O . ARG A 1 344 ? 30.741 12.342 -3.657 1.00 43.62 344 ARG A O 1
ATOM 2903 N N . ALA A 1 345 ? 29.959 11.268 -5.474 1.00 41.81 345 ALA A N 1
ATOM 2904 C CA . ALA A 1 345 ? 30.311 9.929 -5.027 1.00 41.81 345 ALA A CA 1
ATOM 2905 C C . ALA A 1 345 ? 31.813 9.704 -5.271 1.00 41.81 345 ALA A C 1
ATOM 2907 O O . ALA A 1 345 ? 32.271 9.492 -6.392 1.00 41.81 345 ALA A O 1
ATOM 2908 N N . ALA A 1 346 ? 32.615 9.811 -4.210 1.00 36.41 346 ALA A N 1
ATOM 2909 C CA . ALA A 1 346 ? 34.048 9.552 -4.277 1.00 36.41 346 ALA A CA 1
ATOM 2910 C C . ALA A 1 346 ? 34.329 8.164 -4.903 1.00 36.41 346 ALA A C 1
ATOM 2912 O O . ALA A 1 346 ? 33.622 7.208 -4.582 1.00 36.41 346 ALA A O 1
ATOM 2913 N N . PRO A 1 347 ? 35.404 7.995 -5.697 1.00 39.84 347 PRO A N 1
ATOM 2914 C CA . PRO A 1 347 ? 35.676 6.774 -6.472 1.00 39.84 347 PRO A CA 1
ATOM 2915 C C . PRO A 1 347 ? 35.990 5.512 -5.636 1.00 39.84 347 PRO A C 1
ATOM 2917 O O . PRO A 1 347 ? 36.399 4.498 -6.192 1.00 39.84 347 PRO A O 1
ATOM 2920 N N . ASN A 1 348 ? 35.800 5.549 -4.310 1.00 38.22 348 ASN A N 1
ATOM 2921 C CA . ASN A 1 348 ? 36.215 4.504 -3.371 1.00 38.22 348 ASN A CA 1
ATOM 2922 C C . ASN A 1 348 ? 35.105 3.996 -2.422 1.00 38.22 348 ASN A C 1
ATOM 2924 O O . ASN A 1 348 ? 35.424 3.267 -1.482 1.00 38.22 348 ASN A O 1
ATOM 2928 N N . SER A 1 349 ? 33.822 4.331 -2.611 1.00 40.94 349 SER A N 1
ATOM 2929 C CA . SER A 1 349 ? 32.742 3.654 -1.871 1.00 40.94 349 SER A CA 1
ATOM 2930 C C . SER A 1 349 ? 32.245 2.446 -2.661 1.00 40.94 349 SER A C 1
ATOM 2932 O O . SER A 1 349 ? 31.462 2.582 -3.592 1.00 40.94 349 SER A O 1
ATOM 2934 N N . SER A 1 350 ? 32.665 1.245 -2.267 1.00 42.62 350 SER A N 1
ATOM 2935 C CA . SER A 1 350 ? 32.221 -0.048 -2.816 1.00 42.62 350 SER A CA 1
ATOM 2936 C C . SER A 1 350 ? 30.757 -0.403 -2.503 1.00 42.62 350 SER A C 1
ATOM 2938 O O . SER A 1 350 ? 30.404 -1.577 -2.454 1.00 42.62 350 SER A O 1
ATOM 2940 N N . ASN A 1 351 ? 29.917 0.601 -2.266 1.00 38.59 351 ASN A N 1
ATOM 2941 C CA . ASN A 1 351 ? 28.482 0.465 -2.111 1.00 38.59 351 ASN A CA 1
ATOM 2942 C C . ASN A 1 351 ? 27.858 1.351 -3.191 1.00 38.59 351 ASN A C 1
ATOM 2944 O O . ASN A 1 351 ? 27.624 2.531 -2.945 1.00 38.59 351 ASN A O 1
ATOM 2948 N N . GLU A 1 352 ? 27.652 0.805 -4.394 1.00 45.91 352 GLU A N 1
ATOM 2949 C CA . GLU A 1 352 ? 26.753 1.419 -5.377 1.00 45.91 352 GLU A CA 1
ATOM 2950 C C . GLU A 1 352 ? 25.369 1.497 -4.721 1.00 45.91 352 GLU A C 1
ATOM 2952 O O . GLU A 1 352 ? 24.678 0.484 -4.579 1.00 45.91 352 GLU A O 1
ATOM 2957 N N . SER A 1 353 ? 24.985 2.674 -4.234 1.00 48.12 353 SER A N 1
ATOM 2958 C CA . SER A 1 353 ? 23.640 2.894 -3.718 1.00 48.12 353 SER A CA 1
ATOM 2959 C C . SER A 1 353 ? 22.634 2.691 -4.850 1.00 48.12 353 SER A C 1
ATOM 2961 O O . SER A 1 353 ? 22.866 3.102 -5.985 1.00 48.12 353 SER A O 1
ATOM 2963 N N . GLU A 1 354 ? 21.488 2.068 -4.561 1.00 51.25 354 GLU A N 1
ATOM 2964 C CA . GLU A 1 354 ? 20.411 1.884 -5.548 1.00 51.25 354 GLU A CA 1
ATOM 2965 C C . GLU A 1 354 ? 19.933 3.209 -6.171 1.00 51.25 354 GLU A C 1
ATOM 2967 O O . GLU A 1 354 ? 19.407 3.206 -7.283 1.00 51.25 354 GLU A O 1
ATOM 2972 N N . SER A 1 355 ? 20.193 4.338 -5.500 1.00 49.38 355 SER A N 1
ATOM 2973 C CA . SER A 1 355 ? 19.967 5.702 -5.991 1.00 49.38 355 SER A CA 1
ATOM 2974 C C . SER A 1 355 ? 20.745 6.058 -7.257 1.00 49.38 355 SER A C 1
ATOM 2976 O O . SER A 1 355 ? 20.298 6.921 -8.003 1.00 49.38 355 SER A O 1
ATOM 2978 N N . ASP A 1 356 ? 21.873 5.399 -7.526 1.00 58.19 356 ASP A N 1
ATOM 2979 C CA . ASP A 1 356 ? 22.762 5.751 -8.644 1.00 58.19 356 ASP A CA 1
ATOM 2980 C C . ASP A 1 356 ? 22.340 5.053 -9.949 1.00 58.19 356 ASP A C 1
ATOM 2982 O O . ASP A 1 356 ? 22.933 5.257 -11.011 1.00 58.19 356 ASP A O 1
ATOM 2986 N N . LYS A 1 357 ? 21.317 4.191 -9.874 1.00 70.88 357 LYS A N 1
ATOM 2987 C CA . LYS A 1 357 ? 20.839 3.380 -10.998 1.00 70.88 357 LYS A CA 1
ATOM 2988 C C . LYS A 1 357 ? 19.829 4.111 -11.877 1.00 70.88 357 LYS A C 1
ATOM 2990 O O . LYS A 1 357 ? 19.762 3.802 -13.064 1.00 70.88 357 LYS A O 1
ATOM 2995 N N . PHE A 1 358 ? 19.080 5.067 -11.326 1.00 83.94 358 PHE A N 1
ATOM 2996 C CA . PHE A 1 358 ? 17.957 5.723 -11.998 1.00 83.94 358 PHE A CA 1
ATOM 2997 C C . PHE A 1 358 ? 18.180 7.227 -12.172 1.00 83.94 358 PHE A C 1
ATOM 2999 O O . PHE A 1 358 ? 18.721 7.898 -11.300 1.00 83.94 358 PHE A O 1
ATOM 3006 N N . MET A 1 359 ? 17.684 7.766 -13.285 1.00 88.44 359 MET A N 1
ATOM 3007 C CA . MET A 1 359 ? 17.474 9.203 -13.458 1.00 88.44 359 MET A CA 1
ATOM 3008 C C . MET A 1 359 ? 15.983 9.475 -13.298 1.00 88.44 359 MET A C 1
ATOM 3010 O O . MET A 1 359 ? 15.177 8.874 -14.001 1.00 88.44 359 MET A O 1
ATOM 3014 N N . ILE A 1 360 ? 15.593 10.348 -12.372 1.00 88.62 360 ILE A N 1
ATOM 3015 C CA . ILE A 1 360 ? 14.178 10.511 -12.007 1.00 88.62 360 ILE A CA 1
ATOM 3016 C C . ILE A 1 360 ? 13.751 11.950 -12.261 1.00 88.62 360 ILE A C 1
ATOM 3018 O O . ILE A 1 360 ? 14.324 12.886 -11.701 1.00 88.62 360 ILE A O 1
ATOM 3022 N N . CYS A 1 361 ? 12.718 12.124 -13.086 1.00 91.06 361 CYS A N 1
ATOM 3023 C CA . CYS A 1 361 ? 12.080 13.416 -13.300 1.00 91.06 361 CYS A CA 1
ATOM 3024 C C . CYS A 1 361 ? 10.950 13.675 -12.293 1.00 91.06 361 CYS A C 1
ATOM 3026 O O . CYS A 1 361 ? 10.422 12.759 -11.654 1.00 91.06 361 CYS A O 1
ATOM 3028 N N . GLU A 1 362 ? 10.547 14.937 -12.174 1.00 90.50 362 GLU A N 1
ATOM 3029 C CA . GLU A 1 362 ? 9.497 15.348 -11.242 1.00 90.50 362 GLU A CA 1
ATOM 3030 C C . GLU A 1 362 ? 8.144 14.680 -11.510 1.00 90.50 362 GLU A C 1
ATOM 3032 O O . GLU A 1 362 ? 7.455 14.301 -10.558 1.00 90.50 362 GLU A O 1
ATOM 3037 N N . ALA A 1 363 ? 7.784 14.461 -12.777 1.00 92.62 363 ALA A N 1
ATOM 3038 C CA . ALA A 1 363 ? 6.562 13.752 -13.141 1.00 92.62 363 ALA A CA 1
ATOM 3039 C C . ALA A 1 363 ? 6.540 12.323 -12.590 1.00 92.62 363 ALA A C 1
ATOM 3041 O O . ALA A 1 363 ? 5.570 11.929 -11.940 1.00 92.62 363 ALA A O 1
ATOM 3042 N N . ALA A 1 364 ? 7.621 11.569 -12.810 1.00 92.69 364 ALA A N 1
ATOM 3043 C CA . ALA A 1 364 ? 7.751 10.191 -12.351 1.00 92.69 364 ALA A CA 1
ATOM 3044 C C . ALA A 1 364 ? 7.707 10.103 -10.818 1.00 92.69 364 ALA A C 1
ATOM 3046 O O . ALA A 1 364 ? 6.985 9.277 -10.258 1.00 92.69 364 ALA A O 1
ATOM 3047 N N . TYR A 1 365 ? 8.429 11.001 -10.140 1.00 91.06 365 TYR A N 1
ATOM 3048 C CA . TYR A 1 365 ? 8.471 11.055 -8.681 1.00 91.06 365 TYR A CA 1
ATOM 3049 C C . TYR A 1 365 ? 7.102 11.372 -8.068 1.00 91.06 365 TYR A C 1
ATOM 3051 O O . TYR A 1 365 ? 6.622 10.628 -7.213 1.00 91.06 365 TYR A O 1
ATOM 3059 N N . LYS A 1 366 ? 6.438 12.449 -8.518 1.00 92.19 366 LYS A N 1
ATOM 3060 C CA . LYS A 1 366 ? 5.113 12.842 -8.004 1.00 92.19 366 LYS A CA 1
ATOM 3061 C C . LYS A 1 366 ? 4.074 11.750 -8.232 1.00 92.19 366 LYS A C 1
ATOM 3063 O O . LYS A 1 366 ? 3.269 11.482 -7.340 1.00 92.19 366 LYS A O 1
ATOM 3068 N N . PHE A 1 367 ? 4.110 11.120 -9.405 1.00 93.88 367 PHE A N 1
ATOM 3069 C CA . PHE A 1 367 ? 3.221 10.019 -9.746 1.00 93.88 367 PHE A CA 1
ATOM 3070 C C . PHE A 1 367 ? 3.375 8.842 -8.777 1.00 93.88 367 PHE A C 1
ATOM 3072 O O . PHE A 1 367 ? 2.396 8.405 -8.171 1.00 93.88 367 PHE A O 1
ATOM 3079 N N . LEU A 1 368 ? 4.605 8.360 -8.584 1.00 91.19 368 LEU A N 1
ATOM 3080 C CA . LEU A 1 368 ? 4.865 7.216 -7.712 1.00 91.19 368 LEU A CA 1
ATOM 3081 C C . LEU A 1 368 ? 4.644 7.540 -6.240 1.00 91.19 368 LEU A C 1
ATOM 3083 O O . LEU A 1 368 ? 4.098 6.711 -5.520 1.00 91.19 368 LEU A O 1
ATOM 3087 N N . LEU A 1 369 ? 4.979 8.749 -5.787 1.00 90.19 369 LEU A N 1
ATOM 3088 C CA . LEU A 1 369 ? 4.651 9.192 -4.433 1.00 90.19 369 LEU A CA 1
ATOM 3089 C C . LEU A 1 369 ? 3.141 9.116 -4.185 1.00 90.19 369 LEU A C 1
ATOM 3091 O O . LEU A 1 369 ? 2.697 8.640 -3.141 1.00 90.19 369 LEU A O 1
ATOM 3095 N N . PHE A 1 370 ? 2.333 9.555 -5.149 1.00 89.44 370 PHE A N 1
ATOM 3096 C CA . PHE A 1 370 ? 0.887 9.445 -5.030 1.00 89.44 370 PHE A CA 1
ATOM 3097 C C . PHE A 1 370 ? 0.399 7.992 -5.040 1.00 89.44 370 PHE A C 1
ATOM 3099 O O . PHE A 1 370 ? -0.461 7.633 -4.233 1.00 89.44 370 PHE A O 1
ATOM 3106 N N . LEU A 1 371 ? 0.959 7.151 -5.910 1.00 90.19 371 LEU A N 1
ATOM 3107 C CA . LEU A 1 371 ? 0.613 5.734 -5.994 1.00 90.19 371 LEU A CA 1
ATOM 3108 C C . LEU A 1 371 ? 0.944 4.991 -4.691 1.00 90.19 371 LEU A C 1
ATOM 3110 O O . LEU A 1 371 ? 0.087 4.288 -4.155 1.00 90.19 371 LEU A O 1
ATOM 3114 N N . HIS A 1 372 ? 2.129 5.222 -4.122 1.00 87.56 372 HIS A N 1
ATOM 3115 C CA . HIS A 1 372 ? 2.518 4.686 -2.818 1.00 87.56 372 HIS A CA 1
ATOM 3116 C C . HIS A 1 372 ? 1.602 5.177 -1.696 1.00 87.56 372 HIS A C 1
ATOM 3118 O O . HIS A 1 372 ? 1.184 4.375 -0.867 1.00 87.56 372 HIS A O 1
ATOM 3124 N N . ASN A 1 373 ? 1.202 6.453 -1.706 1.00 86.94 373 ASN A N 1
ATOM 3125 C CA . ASN A 1 373 ? 0.248 6.975 -0.727 1.00 86.94 373 ASN A CA 1
ATOM 3126 C C . ASN A 1 373 ? -1.115 6.269 -0.805 1.00 86.94 373 ASN A C 1
ATOM 3128 O O . ASN A 1 373 ? -1.714 5.999 0.232 1.00 86.94 373 ASN A O 1
ATOM 3132 N N . ILE A 1 374 ? -1.615 5.957 -2.008 1.00 86.06 374 ILE A N 1
ATOM 3133 C CA . ILE A 1 374 ? -2.838 5.152 -2.172 1.00 86.06 374 ILE A CA 1
ATOM 3134 C C . ILE A 1 374 ? -2.618 3.761 -1.574 1.00 86.06 374 ILE A C 1
ATOM 3136 O O . ILE A 1 374 ? -3.399 3.325 -0.731 1.00 86.06 374 ILE A O 1
ATOM 3140 N N . ILE A 1 375 ? -1.549 3.078 -1.977 1.00 84.94 375 ILE A N 1
ATOM 3141 C CA . ILE A 1 375 ? -1.249 1.725 -1.502 1.00 84.94 375 ILE A CA 1
ATOM 3142 C C . ILE A 1 375 ? -1.174 1.679 0.028 1.00 84.94 375 ILE A C 1
ATOM 3144 O O . ILE A 1 375 ? -1.827 0.847 0.659 1.00 84.94 375 ILE A O 1
ATOM 3148 N N . GLU A 1 376 ? -0.438 2.610 0.631 1.00 83.56 376 GLU A N 1
ATOM 3149 C CA . GLU A 1 376 ? -0.277 2.679 2.077 1.00 83.56 376 GLU A CA 1
ATOM 3150 C C . GLU A 1 376 ? -1.619 2.955 2.766 1.00 83.56 376 GLU A C 1
ATOM 3152 O O . GLU A 1 376 ? -1.991 2.237 3.693 1.00 83.56 376 GLU A O 1
ATOM 3157 N N . GLN A 1 377 ? -2.385 3.949 2.299 1.00 83.00 377 GLN A N 1
ATOM 3158 C CA . GLN A 1 377 ? -3.653 4.345 2.923 1.00 83.00 377 GLN A CA 1
ATOM 3159 C C . GLN A 1 377 ? -4.699 3.229 2.899 1.00 83.00 377 GLN A C 1
ATOM 3161 O O . GLN A 1 377 ? -5.435 3.060 3.871 1.00 83.00 377 GLN A O 1
ATOM 3166 N N . TYR A 1 378 ? -4.768 2.463 1.811 1.00 83.06 378 TYR A N 1
ATOM 3167 C CA . TYR A 1 378 ? -5.837 1.486 1.601 1.00 83.06 378 TYR A CA 1
ATOM 3168 C C . TYR A 1 378 ? -5.444 0.038 1.908 1.00 83.06 378 TYR A C 1
ATOM 3170 O O . TYR A 1 378 ? -6.305 -0.842 1.869 1.00 83.06 378 TYR A O 1
ATOM 3178 N N . SER A 1 379 ? -4.187 -0.217 2.286 1.00 78.62 379 SER A N 1
ATOM 3179 C CA . SER A 1 379 ? -3.738 -1.521 2.808 1.00 78.62 379 SER A CA 1
ATOM 3180 C C . SER A 1 379 ? -4.519 -1.963 4.055 1.00 78.62 379 SER A C 1
ATOM 3182 O O . SER A 1 379 ? -4.804 -3.149 4.235 1.00 78.62 379 SER A O 1
ATOM 3184 N N . TYR A 1 380 ? -4.972 -0.993 4.852 1.00 75.25 380 TYR A N 1
ATOM 3185 C CA . TYR A 1 380 ? -5.732 -1.181 6.091 1.00 75.25 380 TYR A CA 1
ATOM 3186 C C . TYR A 1 380 ? -7.234 -1.440 5.890 1.00 75.25 380 TYR A C 1
ATOM 3188 O O . TYR A 1 380 ? -7.983 -1.513 6.867 1.00 75.25 380 TYR A O 1
ATOM 3196 N N . LEU A 1 381 ? -7.716 -1.567 4.647 1.00 78.69 381 LEU A N 1
ATOM 3197 C CA . LEU A 1 381 ? -9.104 -1.967 4.421 1.00 78.69 381 LEU A CA 1
ATOM 3198 C C . LEU A 1 381 ? -9.322 -3.423 4.866 1.00 78.69 381 LEU A C 1
ATOM 3200 O O . LEU A 1 381 ? -8.501 -4.284 4.567 1.00 78.69 381 LEU A O 1
ATOM 3204 N N . PRO A 1 382 ? -10.431 -3.718 5.559 1.00 67.69 382 PRO A N 1
ATOM 3205 C CA . PRO A 1 382 ? -10.640 -4.994 6.245 1.00 67.69 382 PRO A CA 1
ATOM 3206 C C . PRO A 1 382 ? -11.011 -6.119 5.271 1.00 67.69 382 PRO A C 1
ATOM 3208 O O . PRO A 1 382 ? -10.623 -7.268 5.463 1.00 67.69 382 PRO A O 1
ATOM 3211 N N . ASP A 1 383 ? -11.773 -5.781 4.229 1.00 77.31 383 ASP A N 1
ATOM 3212 C CA . ASP A 1 383 ? -12.324 -6.726 3.271 1.00 77.31 383 ASP A CA 1
ATOM 3213 C C . ASP A 1 383 ? -11.380 -6.868 2.080 1.00 77.31 383 ASP A C 1
ATOM 3215 O O . ASP A 1 383 ? -10.980 -5.889 1.434 1.00 77.31 383 ASP A O 1
ATOM 3219 N N . PHE A 1 384 ? -11.050 -8.116 1.779 1.00 77.38 384 PHE A N 1
ATOM 3220 C CA . PHE A 1 384 ? -10.226 -8.476 0.641 1.00 77.38 384 PHE A CA 1
ATOM 3221 C C . PHE A 1 384 ? -10.860 -8.051 -0.681 1.00 77.38 384 PHE A C 1
ATOM 3223 O O . PHE A 1 384 ? -10.133 -7.606 -1.564 1.00 77.38 384 PHE A O 1
ATOM 3230 N N . ASP A 1 385 ? -12.189 -8.096 -0.804 1.00 80.12 385 ASP A N 1
ATOM 3231 C CA . ASP A 1 385 ? -12.869 -7.715 -2.043 1.00 80.12 385 ASP A CA 1
ATOM 3232 C C . ASP A 1 385 ? -12.755 -6.203 -2.320 1.00 80.12 385 ASP A C 1
ATOM 3234 O O . ASP A 1 385 ? -12.722 -5.773 -3.478 1.00 80.12 385 ASP A O 1
ATOM 3238 N N . TYR A 1 386 ? -12.648 -5.367 -1.278 1.00 83.50 386 TYR A N 1
ATOM 3239 C CA . TYR A 1 386 ? -12.398 -3.931 -1.452 1.00 83.50 386 TYR A CA 1
ATOM 3240 C C . TYR A 1 386 ? -10.941 -3.647 -1.817 1.00 83.50 386 TYR A C 1
ATOM 3242 O O . TYR A 1 386 ? -10.694 -2.845 -2.721 1.00 83.50 386 TYR A O 1
ATOM 3250 N N . ARG A 1 387 ? -9.981 -4.324 -1.171 1.00 83.31 387 ARG A N 1
ATOM 3251 C CA . ARG A 1 387 ? -8.552 -4.208 -1.520 1.00 83.31 387 ARG A CA 1
ATOM 3252 C C . ARG A 1 387 ? -8.279 -4.664 -2.948 1.00 83.31 387 ARG A C 1
ATOM 3254 O O . ARG A 1 387 ? -7.563 -3.981 -3.672 1.00 83.31 387 ARG A O 1
ATOM 3261 N N . GLU A 1 388 ? -8.922 -5.747 -3.378 1.00 82.75 388 GLU A N 1
ATOM 3262 C CA . GLU A 1 388 ? -8.857 -6.244 -4.753 1.00 82.75 388 GLU A CA 1
ATOM 3263 C C . GLU A 1 388 ? -9.312 -5.177 -5.758 1.00 82.75 388 GLU A C 1
ATOM 3265 O O . GLU A 1 388 ? -8.612 -4.877 -6.722 1.00 82.75 388 GLU A O 1
ATOM 3270 N N . LYS A 1 389 ? -10.459 -4.532 -5.522 1.00 86.62 389 LYS A N 1
ATOM 3271 C CA . LYS A 1 389 ? -10.957 -3.479 -6.422 1.00 86.62 389 LYS A CA 1
ATOM 3272 C C . LYS A 1 389 ? -10.056 -2.240 -6.449 1.00 86.62 389 LYS A C 1
ATOM 3274 O O . LYS A 1 389 ? -9.989 -1.565 -7.474 1.00 86.62 389 LYS A O 1
ATOM 3279 N N . ILE A 1 390 ? -9.360 -1.936 -5.353 1.00 88.12 390 ILE A N 1
ATOM 3280 C CA . ILE A 1 390 ? -8.353 -0.867 -5.326 1.00 88.12 390 ILE A CA 1
ATOM 3281 C C . ILE A 1 390 ? -7.097 -1.276 -6.091 1.00 88.12 390 ILE A C 1
ATOM 3283 O O . ILE A 1 390 ? -6.549 -0.441 -6.802 1.00 88.12 390 ILE A O 1
ATOM 3287 N N . LEU A 1 391 ? -6.675 -2.540 -6.021 1.00 86.12 391 LEU A N 1
ATOM 3288 C CA . LEU A 1 391 ? -5.577 -3.035 -6.848 1.00 86.12 391 LEU A CA 1
ATOM 3289 C C . LEU A 1 391 ? -5.884 -2.871 -8.339 1.00 86.12 391 LEU A C 1
ATOM 3291 O O . LEU A 1 391 ? -5.058 -2.344 -9.076 1.00 86.12 391 LEU A O 1
ATOM 3295 N N . VAL A 1 392 ? -7.087 -3.268 -8.767 1.00 87.69 392 VAL A N 1
ATOM 3296 C CA . VAL A 1 392 ? -7.540 -3.075 -10.154 1.00 87.69 392 VAL A CA 1
ATOM 3297 C C . VAL A 1 392 ? -7.485 -1.598 -10.535 1.00 87.69 392 VAL A C 1
ATOM 3299 O O . VAL A 1 392 ? -6.975 -1.259 -11.598 1.00 87.69 392 VAL A O 1
ATOM 3302 N N . LEU A 1 393 ? -7.927 -0.705 -9.642 1.00 90.69 393 LEU A N 1
ATOM 3303 C CA . LEU A 1 393 ? -7.795 0.730 -9.864 1.00 90.69 393 LEU A CA 1
ATOM 3304 C C . LEU A 1 393 ? -6.321 1.132 -10.034 1.00 90.69 393 LEU A C 1
ATOM 3306 O O . LEU A 1 393 ? -6.016 1.816 -10.996 1.00 90.69 393 LEU A O 1
ATOM 3310 N N . ILE A 1 394 ? -5.404 0.704 -9.160 1.00 89.56 394 ILE A N 1
ATOM 3311 C CA . ILE A 1 394 ? -3.964 1.017 -9.254 1.00 89.56 394 ILE A CA 1
ATOM 3312 C C . ILE A 1 394 ? -3.385 0.575 -10.607 1.00 89.56 394 ILE A C 1
ATOM 3314 O O . ILE A 1 394 ? -2.675 1.351 -11.243 1.00 89.56 394 ILE A O 1
ATOM 3318 N N . VAL A 1 395 ? -3.721 -0.633 -11.067 1.00 89.38 395 VAL A N 1
ATOM 3319 C CA . VAL A 1 395 ? -3.325 -1.153 -12.387 1.00 89.38 395 VAL A CA 1
ATOM 3320 C C . VAL A 1 395 ? -3.854 -0.246 -13.504 1.00 89.38 395 VAL A C 1
ATOM 3322 O O . VAL A 1 395 ? -3.072 0.202 -14.342 1.00 89.38 395 VAL A O 1
ATOM 3325 N N . ASP A 1 396 ? -5.144 0.105 -13.473 1.00 91.25 396 ASP A N 1
ATOM 3326 C CA . ASP A 1 396 ? -5.758 1.025 -14.442 1.00 91.25 396 ASP A CA 1
ATOM 3327 C C . ASP A 1 396 ? -5.098 2.415 -14.428 1.00 91.25 396 ASP A C 1
ATOM 3329 O O . ASP A 1 396 ? -4.965 3.063 -15.465 1.00 91.25 396 ASP A O 1
ATOM 3333 N N . LEU A 1 397 ? -4.705 2.898 -13.247 1.00 92.00 397 LEU A N 1
ATOM 3334 C CA . LEU A 1 397 ? -4.066 4.198 -13.059 1.00 92.00 397 LEU A CA 1
ATOM 3335 C C . LEU A 1 397 ? -2.654 4.227 -13.669 1.00 92.00 397 LEU A C 1
ATOM 3337 O O . LEU A 1 397 ? -2.288 5.208 -14.322 1.00 92.00 397 LEU A O 1
ATOM 3341 N N . ILE A 1 398 ? -1.872 3.158 -13.485 1.00 93.00 398 ILE A N 1
ATOM 3342 C CA . ILE A 1 398 ? -0.555 3.000 -14.122 1.00 93.00 398 ILE A CA 1
ATOM 3343 C C . ILE A 1 398 ? -0.711 2.934 -15.642 1.00 93.00 398 ILE A C 1
ATOM 3345 O O . ILE A 1 398 ? 0.034 3.605 -16.360 1.00 93.00 398 ILE A O 1
ATOM 3349 N N . ASP A 1 399 ? -1.695 2.176 -16.135 1.00 92.25 399 ASP A N 1
ATOM 3350 C CA . ASP A 1 399 ? -1.935 2.039 -17.571 1.00 92.25 399 ASP A CA 1
ATOM 3351 C C . ASP A 1 399 ? -2.339 3.370 -18.226 1.00 92.25 399 ASP A C 1
ATOM 3353 O O . ASP A 1 399 ? -1.795 3.730 -19.274 1.00 92.25 399 ASP A O 1
ATOM 3357 N N . ASP A 1 400 ? -3.227 4.142 -17.584 1.00 93.06 400 ASP A N 1
ATOM 3358 C CA . ASP A 1 400 ? -3.635 5.473 -18.056 1.00 93.06 400 ASP A CA 1
ATOM 3359 C C . ASP A 1 400 ? -2.447 6.443 -18.098 1.00 93.06 400 ASP A C 1
ATOM 3361 O O . ASP A 1 400 ? -2.255 7.164 -19.080 1.00 93.06 400 ASP A O 1
ATOM 3365 N N . PHE A 1 401 ? -1.594 6.431 -17.070 1.00 94.81 401 PHE A N 1
ATOM 3366 C CA . PHE A 1 401 ? -0.389 7.258 -17.059 1.00 94.81 401 PHE A CA 1
ATOM 3367 C C . PHE A 1 401 ? 0.579 6.867 -18.177 1.00 94.81 401 PHE A C 1
ATOM 3369 O O . PHE A 1 401 ? 1.035 7.736 -18.923 1.00 94.81 401 PHE A O 1
ATOM 3376 N N . ARG A 1 402 ? 0.822 5.564 -18.370 1.00 93.88 402 ARG A N 1
ATOM 3377 C CA . ARG A 1 402 ? 1.630 5.035 -19.479 1.00 93.88 402 ARG A CA 1
ATOM 3378 C C . ARG A 1 402 ? 1.083 5.479 -20.840 1.00 93.88 402 ARG A C 1
ATOM 3380 O O . ARG A 1 402 ? 1.857 5.930 -21.682 1.00 93.88 402 ARG A O 1
ATOM 3387 N N . LEU A 1 403 ? -0.231 5.387 -21.062 1.00 93.81 403 LEU A N 1
ATOM 3388 C CA . LEU A 1 403 ? -0.866 5.818 -22.315 1.00 93.81 403 LEU A CA 1
ATOM 3389 C C . LEU A 1 403 ? -0.659 7.313 -22.575 1.00 93.81 403 LEU A C 1
ATOM 3391 O O . LEU A 1 403 ? -0.314 7.700 -23.690 1.00 93.81 403 LEU A O 1
ATOM 3395 N N . ARG A 1 404 ? -0.807 8.158 -21.551 1.00 93.56 404 ARG A N 1
ATOM 3396 C CA . ARG A 1 404 ? -0.548 9.602 -21.672 1.00 93.56 404 ARG A CA 1
ATOM 3397 C C . ARG A 1 404 ? 0.925 9.895 -21.963 1.00 93.56 404 ARG A C 1
ATOM 3399 O O . ARG A 1 404 ? 1.212 10.734 -22.813 1.00 93.56 404 ARG A O 1
ATOM 3406 N N . LEU A 1 405 ? 1.860 9.182 -21.328 1.00 93.69 405 LEU A N 1
ATOM 3407 C CA . LEU A 1 405 ? 3.292 9.293 -21.638 1.00 93.69 405 LEU A CA 1
ATOM 3408 C C . LEU A 1 405 ? 3.587 8.926 -23.098 1.00 93.69 405 LEU A C 1
ATOM 3410 O O . LEU A 1 405 ? 4.297 9.665 -23.777 1.00 93.69 405 LEU A O 1
ATOM 3414 N N . SER A 1 406 ? 2.998 7.837 -23.601 1.00 91.94 406 SER A N 1
ATOM 3415 C CA . SER A 1 406 ? 3.104 7.427 -25.010 1.00 91.94 406 SER A CA 1
ATOM 3416 C C . SER A 1 406 ? 2.544 8.494 -25.961 1.00 91.94 406 SER A C 1
ATOM 3418 O O . SER A 1 406 ? 3.189 8.848 -26.946 1.00 91.94 406 SER A O 1
ATOM 3420 N N . GLN A 1 407 ? 1.391 9.091 -25.650 1.00 91.31 407 GLN A N 1
ATOM 3421 C CA . GLN A 1 407 ? 0.822 10.179 -26.457 1.00 91.31 407 GLN A CA 1
ATOM 3422 C C . GLN A 1 407 ? 1.752 11.396 -26.524 1.00 91.31 407 GLN A C 1
ATOM 3424 O O . GLN A 1 407 ? 1.949 11.971 -27.596 1.00 91.31 407 GLN A O 1
ATOM 3429 N N . ILE A 1 408 ? 2.355 11.774 -25.393 1.00 89.94 408 ILE A N 1
ATOM 3430 C CA . ILE A 1 408 ? 3.318 12.878 -25.336 1.00 89.94 408 ILE A CA 1
ATOM 3431 C C . ILE A 1 408 ? 4.571 12.531 -26.145 1.00 89.94 408 ILE A C 1
ATOM 3433 O O . ILE A 1 408 ? 5.050 13.372 -26.905 1.00 89.94 408 ILE A O 1
ATOM 3437 N N . LEU A 1 409 ? 5.068 11.299 -26.033 1.00 89.06 409 LEU A N 1
ATOM 3438 C CA . LEU A 1 409 ? 6.211 10.808 -26.798 1.00 89.06 409 LEU A CA 1
ATOM 3439 C C . LEU A 1 409 ? 5.962 10.906 -28.310 1.00 89.06 409 LEU A C 1
ATOM 3441 O O . LEU A 1 409 ? 6.769 11.495 -29.021 1.00 89.06 409 LEU A O 1
ATOM 3445 N N . HIS A 1 410 ? 4.827 10.402 -28.801 1.00 86.75 410 HIS A N 1
ATOM 3446 C CA . HIS A 1 410 ? 4.499 10.430 -30.232 1.00 86.75 410 HIS A CA 1
ATOM 3447 C C . HIS A 1 410 ? 4.208 11.834 -30.777 1.00 86.75 410 HIS A C 1
ATOM 3449 O O . HIS A 1 410 ? 4.246 12.039 -31.989 1.00 86.75 410 HIS A O 1
ATOM 3455 N N . SER A 1 411 ? 3.923 12.803 -29.903 1.00 84.75 411 SER A N 1
ATOM 3456 C CA . SER A 1 411 ? 3.800 14.211 -30.291 1.00 84.75 411 SER A CA 1
ATOM 3457 C C . SER A 1 411 ? 5.152 14.917 -30.480 1.00 84.75 411 SER A C 1
ATOM 3459 O O . SER A 1 411 ? 5.195 15.996 -31.071 1.00 84.75 411 SER A O 1
ATOM 3461 N N . ALA A 1 412 ? 6.252 14.331 -29.990 1.00 77.81 412 ALA A N 1
ATOM 3462 C CA . ALA A 1 412 ? 7.588 14.913 -30.074 1.00 77.81 412 ALA A CA 1
ATOM 3463 C C . ALA A 1 412 ? 8.233 14.711 -31.461 1.00 77.81 412 ALA A C 1
ATOM 3465 O O . ALA A 1 412 ? 7.842 13.847 -32.244 1.00 77.81 412 ALA A O 1
ATOM 3466 N N . ASN A 1 413 ? 9.242 15.528 -31.787 1.00 71.06 413 ASN A N 1
ATOM 3467 C CA . ASN A 1 413 ? 9.965 15.406 -33.052 1.00 71.06 413 ASN A CA 1
ATOM 3468 C C . ASN A 1 413 ? 10.842 14.139 -33.062 1.00 71.06 413 ASN A C 1
ATOM 3470 O O . ASN A 1 413 ? 11.777 14.019 -32.276 1.00 71.06 413 ASN A O 1
ATOM 3474 N N . ASN A 1 414 ? 10.586 13.233 -34.008 1.00 77.19 414 ASN A N 1
ATOM 3475 C CA . ASN A 1 414 ? 11.280 11.942 -34.131 1.00 77.19 414 ASN A CA 1
ATOM 3476 C C . ASN A 1 414 ? 12.670 12.027 -34.797 1.00 77.19 414 ASN A C 1
ATOM 3478 O O . ASN A 1 414 ? 13.212 11.010 -35.232 1.00 77.19 414 ASN A O 1
ATOM 3482 N N . HIS A 1 415 ? 13.245 13.224 -34.928 1.00 80.81 415 HIS A N 1
ATOM 3483 C CA . HIS A 1 415 ? 14.542 13.436 -35.571 1.00 80.81 415 HIS A CA 1
ATOM 3484 C C . HIS A 1 415 ? 15.607 13.817 -34.546 1.00 80.81 415 HIS A C 1
ATOM 3486 O O . HIS A 1 415 ? 15.350 14.564 -33.608 1.00 80.81 415 HIS A O 1
ATOM 3492 N N . TRP A 1 416 ? 16.834 13.346 -34.772 1.00 84.00 416 TRP A N 1
ATOM 3493 C CA . TRP A 1 416 ? 17.984 13.728 -33.958 1.00 84.00 416 TRP A CA 1
ATOM 3494 C C . TRP A 1 416 ? 18.285 15.238 -34.079 1.00 84.00 416 TRP A C 1
ATOM 3496 O O . TRP A 1 416 ? 18.319 15.739 -35.208 1.00 84.00 416 TRP A O 1
ATOM 3506 N N . PRO A 1 417 ? 18.623 15.951 -32.985 1.00 81.75 417 PRO A N 1
ATOM 3507 C CA . PRO A 1 417 ? 18.756 15.476 -31.601 1.00 81.75 417 PRO A CA 1
ATOM 3508 C C . PRO A 1 417 ? 17.421 15.437 -30.843 1.00 81.75 417 PRO A C 1
ATOM 3510 O O . PRO A 1 417 ? 16.600 16.340 -30.976 1.00 81.75 417 PRO A O 1
ATOM 3513 N N . PHE A 1 418 ? 17.234 14.410 -30.008 1.00 86.69 418 PHE A N 1
ATOM 3514 C CA . PHE A 1 418 ? 16.071 14.323 -29.123 1.00 86.69 418 PHE A CA 1
ATOM 3515 C C . PHE A 1 418 ? 16.165 15.350 -27.988 1.00 86.69 418 PHE A C 1
ATOM 3517 O O . PHE A 1 418 ? 17.243 15.584 -27.437 1.00 86.69 418 PHE A O 1
ATOM 3524 N N . GLU A 1 419 ? 15.029 15.941 -27.623 1.00 86.44 419 GLU A N 1
ATOM 3525 C CA . GLU A 1 419 ? 14.928 16.895 -26.514 1.00 86.44 419 GLU A CA 1
ATOM 3526 C C . GLU A 1 419 ? 15.068 16.204 -25.148 1.00 86.44 419 GLU A C 1
ATOM 3528 O O . GLU A 1 419 ? 14.752 15.025 -25.001 1.00 86.44 419 GLU A O 1
ATOM 3533 N N . GLN A 1 420 ? 15.452 16.948 -24.104 1.00 86.25 420 GLN A N 1
ATOM 3534 C CA . GLN A 1 420 ? 15.541 16.419 -22.732 1.00 86.25 420 GLN A CA 1
ATOM 3535 C C . GLN A 1 420 ? 14.235 15.748 -22.283 1.00 86.25 420 GLN A C 1
ATOM 3537 O O . GLN A 1 420 ? 14.261 14.669 -21.698 1.00 86.25 420 GLN A O 1
ATOM 3542 N N . LYS A 1 421 ? 13.085 16.346 -22.624 1.00 89.00 421 LYS A N 1
ATOM 3543 C CA . LYS A 1 421 ? 11.756 15.800 -22.322 1.00 89.00 421 LYS A CA 1
ATOM 3544 C C . LYS A 1 421 ? 11.571 14.373 -22.851 1.00 89.00 421 LYS A C 1
ATOM 3546 O O . LYS A 1 421 ? 10.963 13.556 -22.168 1.00 89.00 421 LYS A O 1
ATOM 3551 N N . PHE A 1 422 ? 12.113 14.064 -24.030 1.00 91.88 422 PHE A N 1
ATOM 3552 C CA . PHE A 1 422 ? 12.038 12.732 -24.632 1.00 91.88 422 PHE A CA 1
ATOM 3553 C C . PHE A 1 422 ? 12.741 11.686 -23.756 1.00 91.88 422 PHE A C 1
ATOM 3555 O O . PHE A 1 422 ? 12.156 10.658 -23.418 1.00 91.88 422 PHE A O 1
ATOM 3562 N N . PHE A 1 423 ? 13.968 11.974 -23.317 1.00 91.50 423 PHE A N 1
ATOM 3563 C CA . PHE A 1 423 ? 14.720 11.072 -22.445 1.00 91.50 423 PHE A CA 1
ATOM 3564 C C . PHE A 1 423 ? 14.150 11.012 -21.021 1.00 91.50 423 PHE A C 1
ATOM 3566 O O . PHE A 1 423 ? 14.131 9.941 -20.421 1.00 91.50 423 PHE A O 1
ATOM 3573 N N . SER A 1 424 ? 13.587 12.111 -20.505 1.00 92.06 424 SER A N 1
ATOM 3574 C CA . SER A 1 424 ? 12.865 12.101 -19.226 1.00 92.06 424 SER A CA 1
ATOM 3575 C C . SER A 1 424 ? 11.656 11.156 -19.251 1.00 92.06 424 SER A C 1
ATOM 3577 O O . SER A 1 424 ? 11.377 10.506 -18.244 1.00 92.06 424 SER A O 1
ATOM 3579 N N . ILE A 1 425 ? 10.953 11.034 -20.385 1.00 93.19 425 ILE A N 1
ATOM 3580 C CA . ILE A 1 425 ? 9.855 10.064 -20.555 1.00 93.19 425 ILE A CA 1
ATOM 3581 C C . ILE A 1 425 ? 10.391 8.627 -20.557 1.00 93.19 425 ILE A C 1
ATOM 3583 O O . ILE A 1 425 ? 9.845 7.778 -19.858 1.00 93.19 425 ILE A O 1
ATOM 3587 N N . LEU A 1 426 ? 11.479 8.358 -21.281 1.00 93.56 426 LEU A N 1
ATOM 3588 C CA . LEU A 1 426 ? 12.133 7.045 -21.282 1.00 93.56 426 LEU A CA 1
ATOM 3589 C C . LEU A 1 426 ? 12.552 6.615 -19.866 1.00 93.56 426 LEU A C 1
ATOM 3591 O O . LEU A 1 426 ? 12.206 5.522 -19.423 1.00 93.56 426 LEU A O 1
ATOM 3595 N N . ASN A 1 427 ? 13.215 7.504 -19.127 1.00 93.25 427 ASN A N 1
ATOM 3596 C CA . ASN A 1 427 ? 13.591 7.252 -17.736 1.00 93.25 427 ASN A CA 1
ATOM 3597 C C . ASN A 1 427 ? 12.371 7.054 -16.824 1.00 93.25 427 ASN A C 1
ATOM 3599 O O . ASN A 1 427 ? 12.423 6.281 -15.870 1.00 93.25 427 ASN A O 1
ATOM 3603 N N . THR A 1 428 ? 11.252 7.723 -17.124 1.00 94.19 428 THR A N 1
ATOM 3604 C CA . THR A 1 428 ? 9.990 7.509 -16.402 1.00 94.19 428 THR A CA 1
ATOM 3605 C C . THR A 1 428 ? 9.479 6.086 -16.609 1.00 94.19 428 THR A C 1
ATOM 3607 O O . THR A 1 428 ? 9.062 5.459 -15.640 1.00 94.19 428 THR A O 1
ATOM 3610 N N . PHE A 1 429 ? 9.528 5.549 -17.833 1.00 94.81 429 PHE A N 1
ATOM 3611 C CA . PHE A 1 429 ? 9.115 4.166 -18.091 1.00 94.81 429 PHE A CA 1
ATOM 3612 C C . PHE A 1 429 ? 9.991 3.146 -17.361 1.00 94.81 429 PHE A C 1
ATOM 3614 O O . PHE A 1 429 ? 9.446 2.215 -16.774 1.00 94.81 429 PHE A O 1
ATOM 3621 N N . ASP A 1 430 ? 11.309 3.344 -17.341 1.00 92.81 430 ASP A N 1
ATOM 3622 C CA . ASP A 1 430 ? 12.249 2.490 -16.598 1.00 92.81 430 ASP A CA 1
ATOM 3623 C C . ASP A 1 430 ? 11.971 2.515 -15.091 1.00 92.81 430 ASP A C 1
ATOM 3625 O O . ASP A 1 430 ? 11.830 1.476 -14.443 1.00 92.81 430 ASP A O 1
ATOM 3629 N N . TYR A 1 431 ? 11.770 3.711 -14.535 1.00 92.19 431 TYR A N 1
ATOM 3630 C CA . TYR A 1 431 ? 11.455 3.846 -13.120 1.00 92.19 431 TYR A CA 1
ATOM 3631 C C . TYR A 1 431 ? 10.087 3.237 -12.766 1.00 92.19 431 TYR A C 1
ATOM 3633 O O . TYR A 1 431 ? 9.961 2.552 -11.749 1.00 92.19 431 TYR A O 1
ATOM 3641 N N . LEU A 1 432 ? 9.066 3.405 -13.614 1.00 93.31 432 LEU A N 1
ATOM 3642 C CA . LEU A 1 432 ? 7.775 2.727 -13.443 1.00 93.31 432 LEU A CA 1
ATOM 3643 C C . LEU A 1 432 ? 7.922 1.205 -13.514 1.00 93.31 432 LEU A C 1
ATOM 3645 O O . LEU A 1 432 ? 7.351 0.507 -12.681 1.00 93.31 432 LEU A O 1
ATOM 3649 N N . LEU A 1 433 ? 8.692 0.692 -14.476 1.00 93.06 433 LEU A N 1
ATOM 3650 C CA . LEU A 1 433 ? 8.937 -0.738 -14.645 1.00 93.06 433 LEU A CA 1
ATOM 3651 C C . LEU A 1 433 ? 9.557 -1.350 -13.383 1.00 93.06 433 LEU A C 1
ATOM 3653 O O . LEU A 1 433 ? 9.094 -2.395 -12.928 1.00 93.06 433 LEU A O 1
ATOM 3657 N N . ALA A 1 434 ? 10.553 -0.686 -12.791 1.00 90.75 434 ALA A N 1
ATOM 3658 C CA . ALA A 1 434 ? 11.162 -1.120 -11.536 1.00 90.75 434 ALA A CA 1
ATOM 3659 C C . ALA A 1 434 ? 10.132 -1.194 -10.394 1.00 90.75 434 ALA A C 1
ATOM 3661 O O . ALA A 1 434 ? 9.975 -2.242 -9.776 1.00 90.75 434 ALA A O 1
ATOM 3662 N N . ASN A 1 435 ? 9.344 -0.133 -10.190 1.00 88.56 435 ASN A N 1
ATOM 3663 C CA . ASN A 1 435 ? 8.351 -0.087 -9.110 1.00 88.56 435 ASN A CA 1
ATOM 3664 C C . ASN A 1 435 ? 7.213 -1.107 -9.306 1.00 88.56 435 ASN A C 1
ATOM 3666 O O . ASN A 1 435 ? 6.740 -1.701 -8.341 1.00 88.56 435 ASN A O 1
ATOM 3670 N N . VAL A 1 436 ? 6.763 -1.345 -10.542 1.00 88.75 436 VAL A N 1
ATOM 3671 C CA . VAL A 1 436 ? 5.741 -2.370 -10.823 1.00 88.75 436 VAL A CA 1
ATOM 3672 C C . VAL A 1 436 ? 6.293 -3.776 -10.576 1.00 88.75 436 VAL A C 1
ATOM 3674 O O . VAL A 1 436 ? 5.577 -4.626 -10.043 1.00 88.75 436 VAL A O 1
ATOM 3677 N N . ASN A 1 437 ? 7.561 -4.025 -10.911 1.00 87.06 437 ASN A N 1
ATOM 3678 C CA . ASN A 1 437 ? 8.223 -5.285 -10.576 1.00 87.06 437 ASN A CA 1
ATOM 3679 C C . ASN A 1 437 ? 8.357 -5.473 -9.059 1.00 87.06 437 ASN A C 1
ATOM 3681 O O . ASN A 1 437 ? 8.076 -6.566 -8.572 1.00 87.06 437 ASN A O 1
ATOM 3685 N N . ASP A 1 438 ? 8.693 -4.422 -8.309 1.00 84.00 438 ASP A N 1
ATOM 3686 C CA . ASP A 1 438 ? 8.762 -4.476 -6.844 1.00 84.00 438 ASP A CA 1
ATOM 3687 C C . ASP A 1 438 ? 7.394 -4.776 -6.223 1.00 84.00 438 ASP A C 1
ATOM 3689 O O . ASP A 1 438 ? 7.286 -5.619 -5.331 1.00 84.00 438 ASP A O 1
ATOM 3693 N N . LEU A 1 439 ? 6.326 -4.157 -6.738 1.00 77.62 439 LEU A N 1
ATOM 3694 C CA . LEU A 1 439 ? 4.957 -4.467 -6.321 1.00 77.62 439 LEU A CA 1
ATOM 3695 C C . LEU A 1 439 ? 4.591 -5.933 -6.575 1.00 77.62 439 LEU A C 1
ATOM 3697 O O . LEU A 1 439 ? 3.856 -6.504 -5.777 1.00 77.62 439 LEU A O 1
ATOM 3701 N N . ASN A 1 440 ? 5.099 -6.529 -7.655 1.00 75.50 440 ASN A N 1
ATOM 3702 C CA . ASN A 1 440 ? 4.827 -7.913 -8.043 1.00 75.50 440 ASN A CA 1
ATOM 3703 C C . ASN A 1 440 ? 5.661 -8.943 -7.254 1.00 75.50 440 ASN A C 1
ATOM 3705 O O . ASN A 1 440 ? 5.184 -10.039 -6.980 1.00 75.50 440 ASN A O 1
ATOM 3709 N N . LEU A 1 441 ? 6.911 -8.618 -6.906 1.00 71.12 441 LEU A N 1
ATOM 3710 C CA . LEU A 1 441 ? 7.873 -9.568 -6.329 1.00 71.12 441 LEU A CA 1
ATOM 3711 C C . LEU A 1 441 ? 7.982 -9.501 -4.800 1.00 71.12 441 LEU A C 1
ATOM 3713 O O . LEU A 1 441 ? 8.464 -10.455 -4.187 1.00 71.12 441 LEU A O 1
ATOM 3717 N N . ASN A 1 442 ? 7.582 -8.394 -4.172 1.00 68.94 442 ASN A N 1
ATOM 3718 C CA . ASN A 1 442 ? 7.825 -8.191 -2.748 1.00 68.94 442 ASN A CA 1
ATOM 3719 C C . ASN A 1 442 ? 6.807 -8.967 -1.873 1.00 68.94 442 ASN A C 1
ATOM 3721 O O . ASN A 1 442 ? 5.599 -8.741 -1.998 1.00 68.94 442 ASN A O 1
ATOM 3725 N N . PRO A 1 443 ? 7.255 -9.861 -0.964 1.00 53.69 443 PRO A N 1
ATOM 3726 C CA . PRO A 1 443 ? 6.377 -10.620 -0.068 1.00 53.69 443 PRO A CA 1
ATOM 3727 C C . PRO A 1 443 ? 5.666 -9.760 0.987 1.00 53.69 443 PRO A C 1
ATOM 3729 O O . PRO A 1 443 ? 4.646 -10.197 1.509 1.00 53.69 443 PRO A O 1
ATOM 3732 N N . ASP A 1 444 ? 6.150 -8.545 1.265 1.00 57.69 444 ASP A N 1
ATOM 3733 C CA . ASP A 1 444 ? 5.482 -7.568 2.142 1.00 57.69 444 ASP A CA 1
ATOM 3734 C C . ASP A 1 444 ? 4.611 -6.573 1.347 1.00 57.69 444 ASP A C 1
ATOM 3736 O O . ASP A 1 444 ? 4.107 -5.584 1.886 1.00 57.69 444 ASP A O 1
ATOM 3740 N N . SER A 1 445 ? 4.439 -6.798 0.038 1.00 64.56 445 SER A N 1
ATOM 3741 C CA . SER A 1 445 ? 3.650 -5.918 -0.822 1.00 64.56 445 SER A CA 1
ATOM 3742 C C . SER A 1 445 ? 2.165 -5.935 -0.464 1.00 64.56 445 SER A C 1
ATOM 3744 O O . SER A 1 445 ? 1.611 -6.888 0.088 1.00 64.56 445 SER A O 1
ATOM 3746 N N . PHE A 1 446 ? 1.467 -4.887 -0.895 1.00 67.06 446 PHE A N 1
ATOM 3747 C CA . PHE A 1 446 ? 0.007 -4.833 -0.877 1.00 67.06 446 PHE A CA 1
ATOM 3748 C C . PHE A 1 446 ? -0.650 -6.058 -1.540 1.00 67.06 446 PHE A C 1
ATOM 3750 O O . PHE A 1 446 ? -1.739 -6.448 -1.123 1.00 67.06 446 PHE A O 1
ATOM 3757 N N . LEU A 1 447 ? 0.016 -6.721 -2.496 1.00 65.75 447 LEU A N 1
ATOM 3758 C CA . LEU A 1 447 ? -0.467 -7.971 -3.089 1.00 65.75 447 LEU A CA 1
ATOM 3759 C C . LEU A 1 447 ? -0.486 -9.130 -2.098 1.00 65.75 447 LEU A C 1
ATOM 3761 O O . LEU A 1 447 ? -1.449 -9.889 -2.090 1.00 65.75 447 LEU A O 1
ATOM 3765 N N . ALA A 1 448 ? 0.515 -9.241 -1.225 1.00 63.28 448 ALA A N 1
ATOM 3766 C CA . ALA A 1 448 ? 0.546 -10.277 -0.195 1.00 63.28 448 ALA A CA 1
ATOM 3767 C C . ALA A 1 448 ? -0.577 -10.107 0.844 1.00 63.28 448 ALA A C 1
ATOM 3769 O O . ALA A 1 448 ? -1.019 -11.080 1.454 1.00 63.28 448 ALA A O 1
ATOM 3770 N N . SER A 1 449 ? -1.095 -8.880 1.006 1.00 63.62 449 SER A N 1
ATOM 3771 C CA . SER A 1 449 ? -2.283 -8.603 1.827 1.00 63.62 449 SER A CA 1
ATOM 3772 C C . SER A 1 449 ? -3.608 -9.056 1.185 1.00 63.62 449 SER A C 1
ATOM 3774 O O . SER A 1 449 ? -4.654 -9.030 1.839 1.00 63.62 449 SER A O 1
ATOM 3776 N N . ILE A 1 450 ? -3.589 -9.484 -0.083 1.00 62.66 450 ILE A N 1
ATOM 3777 C CA . ILE A 1 450 ? -4.742 -9.982 -0.843 1.00 62.66 450 ILE A CA 1
ATOM 3778 C C . ILE A 1 450 ? -4.659 -11.523 -0.901 1.00 62.66 450 ILE A C 1
ATOM 3780 O O . ILE A 1 450 ? -3.603 -12.090 -1.154 1.00 62.66 450 ILE A O 1
ATOM 3784 N N . VAL A 1 451 ? -5.766 -12.225 -0.605 1.00 56.28 451 VAL A N 1
ATOM 3785 C CA . VAL A 1 451 ? -5.802 -13.694 -0.391 1.00 56.28 451 VAL A CA 1
ATOM 3786 C C . VAL A 1 451 ? -5.159 -14.490 -1.549 1.00 56.28 451 VAL A C 1
ATOM 3788 O O . VAL A 1 451 ? -5.499 -14.233 -2.707 1.00 56.28 451 VAL A O 1
ATOM 3791 N N . PRO A 1 452 ? -4.374 -15.555 -1.259 1.00 58.06 452 PRO A N 1
ATOM 3792 C CA . PRO A 1 452 ? -3.719 -16.411 -2.255 1.00 58.06 452 PRO A CA 1
ATOM 3793 C C . PRO A 1 452 ? -4.599 -16.971 -3.382 1.00 58.06 452 PRO A C 1
ATOM 3795 O O . PRO A 1 452 ? -4.118 -17.212 -4.482 1.00 58.06 452 PRO A O 1
ATOM 3798 N N . SER A 1 453 ? -5.898 -17.172 -3.147 1.00 53.69 453 SER A N 1
ATOM 3799 C CA . SER A 1 453 ? -6.796 -17.857 -4.086 1.00 53.69 453 SER A CA 1
ATOM 3800 C C . SER A 1 453 ? -7.244 -17.026 -5.298 1.00 53.69 453 SER A C 1
ATOM 3802 O O . SER A 1 453 ? -7.902 -17.574 -6.178 1.00 53.69 453 SER A O 1
ATOM 3804 N N . LYS A 1 454 ? -6.945 -15.718 -5.345 1.00 54.62 454 LYS A N 1
ATOM 3805 C CA . LYS A 1 454 ? -7.251 -14.823 -6.486 1.00 54.62 454 LYS A CA 1
ATOM 3806 C C . LYS A 1 454 ? -5.996 -14.180 -7.104 1.00 54.62 454 LYS A C 1
ATOM 3808 O O . LYS A 1 454 ? -6.120 -13.349 -8.004 1.00 54.62 454 LYS A O 1
ATOM 3813 N N . ILE A 1 455 ? -4.805 -14.567 -6.640 1.00 58.53 455 ILE A N 1
ATOM 3814 C CA . ILE A 1 455 ? -3.517 -14.011 -7.077 1.00 58.53 455 ILE A CA 1
ATOM 3815 C C . ILE A 1 455 ? -3.306 -14.197 -8.591 1.00 58.53 455 ILE A C 1
ATOM 3817 O O . ILE A 1 455 ? -2.868 -13.262 -9.257 1.00 58.53 455 ILE A O 1
ATOM 3821 N N . ASP A 1 456 ? -3.727 -15.332 -9.159 1.00 62.78 456 ASP A N 1
ATOM 3822 C CA . ASP A 1 456 ? -3.451 -15.693 -10.558 1.00 62.78 456 ASP A CA 1
ATOM 3823 C C . ASP A 1 456 ? -3.906 -14.641 -11.588 1.00 62.78 456 ASP A C 1
ATOM 3825 O O . ASP A 1 456 ? -3.188 -14.347 -12.548 1.00 62.78 456 ASP A O 1
ATOM 3829 N N . HIS A 1 457 ? -5.088 -14.038 -11.413 1.00 68.81 457 HIS A N 1
ATOM 3830 C CA . HIS A 1 457 ? -5.604 -13.063 -12.381 1.00 68.81 457 HIS A CA 1
ATOM 3831 C C . HIS A 1 457 ? -4.876 -11.713 -12.291 1.00 68.81 457 HIS A C 1
ATOM 3833 O O . HIS A 1 457 ? -4.566 -11.105 -13.315 1.00 68.81 457 HIS A O 1
ATOM 3839 N N . HIS A 1 458 ? -4.554 -11.260 -11.079 1.00 66.56 458 HIS A N 1
ATOM 3840 C CA . HIS A 1 458 ? -3.921 -9.956 -10.857 1.00 66.56 458 HIS A CA 1
ATOM 3841 C C . HIS A 1 458 ? -2.419 -9.985 -11.104 1.00 66.56 458 HIS A C 1
ATOM 3843 O O . HIS A 1 458 ? -1.886 -9.041 -11.687 1.00 66.56 458 HIS A O 1
ATOM 3849 N N . GLU A 1 459 ? -1.755 -11.096 -10.780 1.00 69.94 459 GLU A N 1
ATOM 3850 C CA . GLU A 1 459 ? -0.400 -11.361 -11.264 1.00 69.94 459 GLU A CA 1
ATOM 3851 C C . GLU A 1 459 ? -0.345 -11.299 -12.789 1.00 69.94 459 GLU A C 1
ATOM 3853 O O . GLU A 1 459 ? 0.613 -10.773 -13.344 1.00 69.94 459 GLU A O 1
ATOM 3858 N N . THR A 1 460 ? -1.370 -11.804 -13.482 1.00 78.38 460 THR A N 1
ATOM 3859 C CA . THR A 1 460 ? -1.431 -11.725 -14.947 1.00 78.38 460 THR A CA 1
ATOM 3860 C C . THR A 1 460 ? -1.546 -10.272 -15.417 1.00 78.38 460 THR A C 1
ATOM 3862 O O . THR A 1 460 ? -0.807 -9.866 -16.309 1.00 78.38 460 THR A O 1
ATOM 3865 N N . SER A 1 461 ? -2.407 -9.458 -14.800 1.00 82.25 461 SER A N 1
ATOM 3866 C CA . SER A 1 461 ? -2.545 -8.032 -15.139 1.00 82.25 461 SER A CA 1
ATOM 3867 C C . SER A 1 461 ? -1.266 -7.227 -14.884 1.00 82.25 461 SER A C 1
ATOM 3869 O O . SER A 1 461 ? -0.870 -6.423 -15.727 1.00 82.25 461 SER A O 1
ATOM 3871 N N . LEU A 1 462 ? -0.577 -7.469 -13.765 1.00 83.81 462 LEU A N 1
ATOM 3872 C CA . LEU A 1 462 ? 0.702 -6.821 -13.464 1.00 83.81 462 LEU A CA 1
ATOM 3873 C C . LEU A 1 462 ? 1.821 -7.299 -14.392 1.00 83.81 462 LEU A C 1
ATOM 3875 O O . LEU A 1 462 ? 2.572 -6.473 -14.902 1.00 83.81 462 LEU A O 1
ATOM 3879 N N . LYS A 1 463 ? 1.897 -8.603 -14.691 1.00 85.62 463 LYS A N 1
ATOM 3880 C CA . LYS A 1 463 ? 2.829 -9.143 -15.696 1.00 85.62 463 LYS A CA 1
ATOM 3881 C C . LYS A 1 463 ? 2.587 -8.511 -17.068 1.00 85.62 463 LYS A C 1
ATOM 3883 O O . LYS A 1 463 ? 3.547 -8.120 -17.725 1.00 85.62 463 LYS A O 1
ATOM 3888 N N . ASN A 1 464 ? 1.327 -8.331 -17.469 1.00 89.00 464 ASN A N 1
ATOM 3889 C CA . ASN A 1 464 ? 0.985 -7.631 -18.708 1.00 89.00 464 ASN A CA 1
ATOM 3890 C C . ASN A 1 464 ? 1.470 -6.173 -18.680 1.00 89.00 464 ASN A C 1
ATOM 3892 O O . ASN A 1 464 ? 2.063 -5.717 -19.655 1.00 89.00 464 ASN A O 1
ATOM 3896 N N . LEU A 1 465 ? 1.280 -5.447 -17.570 1.00 89.75 465 LEU A N 1
ATOM 3897 C CA . LEU A 1 465 ? 1.802 -4.083 -17.422 1.00 89.75 465 LEU A CA 1
ATOM 3898 C C . LEU A 1 465 ? 3.326 -4.036 -17.566 1.00 89.75 465 LEU A C 1
ATOM 3900 O O . LEU A 1 465 ? 3.819 -3.245 -18.368 1.00 89.75 465 LEU A O 1
ATOM 3904 N N . VAL A 1 466 ? 4.054 -4.908 -16.860 1.00 91.56 466 VAL A N 1
ATOM 3905 C CA . VAL A 1 466 ? 5.519 -5.052 -16.963 1.00 91.56 466 VAL A CA 1
ATOM 3906 C C . VAL A 1 466 ? 5.935 -5.236 -18.420 1.00 91.56 466 VAL A C 1
ATOM 3908 O O . VAL A 1 466 ? 6.784 -4.503 -18.922 1.00 91.56 466 VAL A O 1
ATOM 3911 N N . GLN A 1 467 ? 5.279 -6.156 -19.124 1.00 92.88 467 GLN A N 1
ATOM 3912 C CA . GLN A 1 467 ? 5.586 -6.469 -20.516 1.00 92.88 467 GLN A CA 1
ATOM 3913 C C . GLN A 1 467 ? 5.294 -5.288 -21.452 1.00 92.88 467 GLN A C 1
ATOM 3915 O O . GLN A 1 467 ? 6.062 -5.009 -22.370 1.00 92.88 467 GLN A O 1
ATOM 3920 N N . THR A 1 468 ? 4.216 -4.539 -21.201 1.00 93.50 468 THR A N 1
ATOM 3921 C CA . THR A 1 468 ? 3.918 -3.337 -21.991 1.00 93.50 468 THR A CA 1
ATOM 3922 C C . THR A 1 468 ? 4.887 -2.190 -21.720 1.00 93.50 468 THR A C 1
ATOM 3924 O O . THR A 1 468 ? 5.256 -1.491 -22.656 1.00 93.50 468 THR A O 1
ATOM 3927 N N . LEU A 1 469 ? 5.331 -1.995 -20.474 1.00 94.19 469 LEU A N 1
ATOM 3928 C CA . LEU A 1 469 ? 6.338 -0.987 -20.132 1.00 94.19 469 LEU A CA 1
ATOM 3929 C C . LEU A 1 469 ? 7.690 -1.321 -20.775 1.00 94.19 469 LEU A C 1
ATOM 3931 O O . LEU A 1 469 ? 8.323 -0.433 -21.340 1.00 94.19 469 LEU A O 1
ATOM 3935 N N . GLN A 1 470 ? 8.085 -2.598 -20.769 1.00 94.25 470 GLN A N 1
ATOM 3936 C CA . GLN A 1 470 ? 9.267 -3.081 -21.492 1.00 94.25 470 GLN A CA 1
ATOM 3937 C C . GLN A 1 470 ? 9.170 -2.787 -22.991 1.00 94.25 470 GLN A C 1
ATOM 3939 O O . GLN A 1 470 ? 10.083 -2.190 -23.553 1.00 94.25 470 GLN A O 1
ATOM 3944 N N . HIS A 1 471 ? 8.033 -3.101 -23.620 1.00 94.62 471 HIS A N 1
ATOM 3945 C CA . HIS A 1 471 ? 7.814 -2.790 -25.033 1.00 94.62 471 HIS A CA 1
ATOM 3946 C C . HIS A 1 471 ? 7.934 -1.284 -25.329 1.00 94.62 471 HIS A C 1
ATOM 3948 O O . HIS A 1 471 ? 8.503 -0.906 -26.348 1.00 94.62 471 HIS A O 1
ATOM 3954 N N . MET A 1 472 ? 7.433 -0.403 -24.452 1.00 94.00 472 MET A N 1
ATOM 3955 C CA . MET A 1 472 ? 7.586 1.051 -24.633 1.00 94.00 472 MET A CA 1
ATOM 3956 C C . MET A 1 472 ? 9.058 1.488 -24.600 1.00 94.00 472 MET A C 1
ATOM 3958 O O . MET A 1 472 ? 9.461 2.355 -25.376 1.00 94.00 472 MET A O 1
ATOM 3962 N N . ILE A 1 473 ? 9.868 0.892 -23.720 1.00 94.31 473 ILE A N 1
ATOM 3963 C CA . ILE A 1 473 ? 11.314 1.151 -23.647 1.00 94.31 473 ILE A CA 1
ATOM 3964 C C . ILE A 1 473 ? 12.000 0.672 -24.932 1.00 94.31 473 ILE A C 1
ATOM 3966 O O . ILE A 1 473 ? 12.756 1.431 -25.542 1.00 94.31 473 ILE A O 1
ATOM 3970 N N . GLU A 1 474 ? 11.697 -0.549 -25.377 1.00 93.62 474 GLU A N 1
ATOM 3971 C CA . GLU A 1 474 ? 12.231 -1.131 -26.614 1.00 93.62 474 GLU A CA 1
ATOM 3972 C C . GLU A 1 474 ? 11.869 -0.290 -27.846 1.00 93.62 474 GLU A C 1
ATOM 3974 O O . GLU A 1 474 ? 12.729 -0.006 -28.678 1.00 93.62 474 GLU A O 1
ATOM 3979 N N . GLU A 1 475 ? 10.624 0.182 -27.944 1.00 92.56 475 GLU A N 1
ATOM 3980 C CA . GLU A 1 475 ? 10.173 1.055 -29.029 1.00 92.56 475 GLU A CA 1
ATOM 3981 C C . GLU A 1 475 ? 10.975 2.364 -29.075 1.00 92.56 475 GLU A C 1
ATOM 3983 O O . GLU A 1 475 ? 11.449 2.779 -30.138 1.00 92.56 475 GLU A O 1
ATOM 3988 N N . ILE A 1 476 ? 11.194 3.002 -27.921 1.00 91.44 476 ILE A N 1
ATOM 3989 C CA . ILE A 1 476 ? 12.022 4.210 -27.833 1.00 91.44 476 ILE A CA 1
ATOM 3990 C C . ILE A 1 476 ? 13.472 3.900 -28.221 1.00 91.44 476 ILE A C 1
ATOM 3992 O O . ILE A 1 476 ? 14.091 4.672 -28.957 1.00 91.44 476 ILE A O 1
ATOM 3996 N N . PHE A 1 477 ? 14.026 2.775 -27.769 1.00 93.25 477 PHE A N 1
ATOM 3997 C CA . PHE A 1 477 ? 15.374 2.344 -28.141 1.00 93.25 477 PHE A CA 1
ATOM 3998 C C . PHE A 1 477 ? 15.509 2.121 -29.648 1.00 93.25 477 PHE A C 1
ATOM 4000 O O . PHE A 1 477 ? 16.512 2.534 -30.242 1.00 93.25 477 PHE A O 1
ATOM 4007 N N . GLU A 1 478 ? 14.504 1.534 -30.297 1.00 92.31 478 GLU A N 1
ATOM 4008 C CA . GLU A 1 478 ? 14.449 1.384 -31.751 1.00 92.31 478 GLU A CA 1
ATOM 4009 C C . GLU A 1 478 ? 14.438 2.740 -32.468 1.00 92.31 478 GLU A C 1
ATOM 4011 O O . GLU A 1 478 ? 15.201 2.930 -33.418 1.00 92.31 478 GLU A O 1
ATOM 4016 N N . LEU A 1 479 ? 13.668 3.719 -31.980 1.00 91.56 479 LEU A N 1
ATOM 4017 C CA . LEU A 1 479 ? 13.654 5.080 -32.531 1.00 91.56 479 LEU A CA 1
ATOM 4018 C C . LEU A 1 479 ? 15.012 5.779 -32.380 1.00 91.56 479 LEU A C 1
ATOM 4020 O O . LEU A 1 479 ? 15.550 6.321 -33.352 1.00 91.56 479 LEU A O 1
ATOM 4024 N N . VAL A 1 480 ? 15.593 5.742 -31.176 1.00 93.00 480 VAL A N 1
ATOM 4025 C CA . VAL A 1 480 ? 16.877 6.396 -30.881 1.00 93.00 480 VAL A CA 1
ATOM 4026 C C . VAL A 1 480 ? 17.997 5.772 -31.701 1.00 93.00 480 VAL A C 1
ATOM 4028 O O . VAL A 1 480 ? 18.743 6.472 -32.391 1.00 93.00 480 VAL A O 1
ATOM 4031 N N . SER A 1 481 ? 18.102 4.445 -31.666 1.00 93.25 481 SER A N 1
ATOM 4032 C CA . SER A 1 481 ? 19.125 3.727 -32.418 1.00 93.25 481 SER A CA 1
ATOM 4033 C C . SER A 1 481 ? 18.923 3.876 -33.926 1.00 93.25 481 SER A C 1
ATOM 4035 O O . SER A 1 481 ? 19.892 4.130 -34.637 1.00 93.25 481 SER A O 1
ATOM 4037 N N . GLY A 1 482 ? 17.687 3.829 -34.427 1.00 92.69 482 GLY A N 1
ATOM 4038 C CA . GLY A 1 482 ? 17.363 4.058 -35.834 1.00 92.69 482 GLY A CA 1
ATOM 4039 C C . GLY A 1 482 ? 17.818 5.430 -36.337 1.00 92.69 482 GLY A C 1
ATOM 4040 O O . GLY A 1 482 ? 18.425 5.517 -37.405 1.00 92.69 482 GLY A O 1
ATOM 4041 N N . ALA A 1 483 ? 17.608 6.494 -35.554 1.00 92.12 483 ALA A N 1
ATOM 4042 C CA . ALA A 1 483 ? 18.053 7.850 -35.889 1.00 92.12 483 ALA A CA 1
ATOM 4043 C C . ALA A 1 483 ? 19.588 8.007 -35.877 1.00 92.12 483 ALA A C 1
ATOM 4045 O O . ALA A 1 483 ? 20.164 8.705 -36.718 1.00 92.12 483 ALA A O 1
ATOM 4046 N N . ILE A 1 484 ? 20.278 7.351 -34.937 1.00 93.50 484 ILE A N 1
ATOM 4047 C CA . ILE A 1 484 ? 21.747 7.343 -34.904 1.00 93.50 484 ILE A CA 1
ATOM 4048 C C . ILE A 1 484 ? 22.296 6.576 -36.109 1.00 93.50 484 ILE A C 1
ATOM 4050 O O . ILE A 1 484 ? 23.197 7.072 -36.789 1.00 93.50 484 ILE A O 1
ATOM 4054 N N . ILE A 1 485 ? 21.731 5.403 -36.401 1.00 93.31 485 ILE A N 1
ATOM 4055 C CA . ILE A 1 485 ? 22.179 4.513 -37.474 1.00 93.31 485 ILE A CA 1
ATOM 4056 C C . ILE A 1 485 ? 21.897 5.095 -38.854 1.00 93.31 485 ILE A C 1
ATOM 4058 O O . ILE A 1 485 ? 22.769 5.011 -39.712 1.00 93.31 485 ILE A O 1
ATOM 4062 N N . SER A 1 486 ? 20.740 5.714 -39.088 1.00 91.88 486 SER A N 1
ATOM 4063 C CA . SER A 1 486 ? 20.435 6.351 -40.376 1.00 91.88 486 SER A CA 1
ATOM 4064 C C . SER A 1 486 ? 21.461 7.432 -40.711 1.00 91.88 486 SER A C 1
ATOM 4066 O O . SER A 1 486 ? 22.089 7.396 -41.768 1.00 91.88 486 SER A O 1
ATOM 4068 N N . SER A 1 487 ? 21.747 8.313 -39.754 1.00 91.06 487 SER A N 1
ATOM 4069 C CA . SER A 1 487 ? 22.767 9.336 -39.939 1.00 91.06 487 SER A CA 1
ATOM 4070 C C . SER A 1 487 ? 24.185 8.762 -40.005 1.00 91.06 487 SER A C 1
ATOM 4072 O O . SER A 1 487 ? 25.012 9.308 -40.732 1.00 91.06 487 SER A O 1
ATOM 4074 N N . PHE A 1 488 ? 24.483 7.670 -39.294 1.00 91.38 488 PHE A N 1
ATOM 4075 C CA . PHE A 1 488 ? 25.758 6.967 -39.441 1.00 91.38 488 PHE A CA 1
ATOM 4076 C C . PHE A 1 488 ? 25.904 6.363 -40.846 1.00 91.38 488 PHE A C 1
ATOM 4078 O O . PHE A 1 488 ? 26.965 6.480 -41.448 1.00 91.38 488 PHE A O 1
ATOM 4085 N N . ILE A 1 489 ? 24.844 5.784 -41.417 1.00 89.81 489 ILE A N 1
ATOM 4086 C CA . ILE A 1 489 ? 24.832 5.260 -42.791 1.00 89.81 489 ILE A CA 1
ATOM 4087 C C . ILE A 1 489 ? 25.065 6.381 -43.810 1.00 89.81 489 ILE A C 1
ATOM 4089 O O . ILE A 1 489 ? 25.840 6.189 -44.752 1.00 89.81 489 ILE A O 1
ATOM 4093 N N . ASP A 1 490 ? 24.452 7.550 -43.620 1.00 88.81 490 ASP A N 1
ATOM 4094 C CA . ASP A 1 490 ? 24.712 8.726 -44.458 1.00 88.81 490 ASP A CA 1
ATOM 4095 C C . ASP A 1 490 ? 26.180 9.160 -44.370 1.00 88.81 490 ASP A C 1
ATOM 4097 O O . ASP A 1 490 ? 26.828 9.442 -45.383 1.00 88.81 490 ASP A O 1
ATOM 4101 N N . ASP A 1 491 ? 26.747 9.126 -43.167 1.00 86.94 491 ASP A N 1
ATOM 4102 C CA . ASP A 1 491 ? 28.157 9.404 -42.922 1.00 86.94 491 ASP A CA 1
ATOM 4103 C C . ASP A 1 491 ? 29.084 8.347 -43.560 1.00 86.94 491 ASP A C 1
ATOM 4105 O O . ASP A 1 491 ? 30.095 8.710 -44.169 1.00 86.94 491 ASP A O 1
ATOM 4109 N N . LEU A 1 492 ? 28.714 7.060 -43.562 1.00 84.19 492 LEU A N 1
ATOM 4110 C CA . LEU A 1 492 ? 29.453 5.990 -44.251 1.00 84.19 492 LEU A CA 1
ATOM 4111 C C . LEU A 1 492 ? 29.550 6.210 -45.766 1.00 84.19 492 LEU A C 1
ATOM 4113 O O . LEU A 1 492 ? 30.507 5.750 -46.401 1.00 84.19 492 LEU A O 1
ATOM 4117 N N . GLN A 1 493 ? 28.631 6.968 -46.374 1.00 82.56 493 GLN A N 1
ATOM 4118 C CA . GLN A 1 493 ? 28.764 7.355 -47.780 1.00 82.56 493 GLN A CA 1
ATOM 4119 C C . GLN A 1 493 ? 30.047 8.164 -48.039 1.00 82.56 493 GLN A C 1
ATOM 4121 O O . GLN A 1 493 ? 30.579 8.127 -49.152 1.00 82.56 493 GLN A O 1
ATOM 4126 N N . LYS A 1 494 ? 30.591 8.854 -47.027 1.00 80.81 494 LYS A N 1
ATOM 4127 C CA . LYS A 1 494 ? 31.872 9.572 -47.120 1.00 80.81 494 LYS A CA 1
ATOM 4128 C C . LYS A 1 494 ? 33.053 8.598 -47.177 1.00 80.81 494 LYS A C 1
ATOM 4130 O O . LYS A 1 494 ? 33.916 8.779 -48.036 1.00 80.81 494 LYS A O 1
ATOM 4135 N N . LEU A 1 495 ? 33.054 7.519 -46.380 1.00 76.19 495 LEU A N 1
ATOM 4136 C CA . LEU A 1 495 ? 34.055 6.437 -46.499 1.00 76.19 495 LEU A CA 1
ATOM 4137 C C . LEU A 1 495 ? 33.954 5.716 -47.836 1.00 76.19 495 LEU A C 1
ATOM 4139 O O . LEU A 1 495 ? 34.962 5.286 -48.399 1.00 76.19 495 LEU A O 1
ATOM 4143 N N . ASN A 1 496 ? 32.746 5.647 -48.399 1.00 76.44 496 ASN A N 1
ATOM 4144 C CA . ASN A 1 496 ? 32.543 5.086 -49.724 1.00 76.44 496 ASN A CA 1
ATOM 4145 C C . ASN A 1 496 ? 33.222 5.896 -50.846 1.00 76.44 496 ASN A C 1
ATOM 4147 O O . ASN A 1 496 ? 33.376 5.374 -51.952 1.00 76.44 496 ASN A O 1
ATOM 4151 N N . ARG A 1 497 ? 33.662 7.136 -50.605 1.00 78.06 497 ARG A N 1
ATOM 4152 C CA . ARG A 1 497 ? 34.411 7.929 -51.598 1.00 78.06 497 ARG A CA 1
ATOM 4153 C C . ARG A 1 497 ? 35.898 7.566 -51.645 1.00 78.06 497 ARG A C 1
ATOM 4155 O O . ARG A 1 497 ? 36.557 7.855 -52.643 1.00 78.06 497 ARG A O 1
ATOM 4162 N N . ILE A 1 498 ? 36.413 6.904 -50.610 1.00 77.69 498 ILE A N 1
ATOM 4163 C CA . ILE A 1 498 ? 37.809 6.468 -50.532 1.00 77.69 498 ILE A CA 1
ATOM 4164 C C . ILE A 1 498 ? 38.014 5.244 -51.434 1.00 77.69 498 ILE A C 1
ATOM 4166 O O . ILE A 1 498 ? 37.191 4.325 -51.495 1.00 77.69 498 ILE A O 1
ATOM 4170 N N . ARG A 1 499 ? 39.136 5.225 -52.159 1.00 77.94 499 ARG A N 1
ATOM 4171 C CA . ARG A 1 499 ? 39.537 4.106 -53.024 1.00 77.94 499 ARG A CA 1
ATOM 4172 C C . ARG A 1 499 ? 40.386 3.105 -52.240 1.00 77.94 499 ARG A C 1
ATOM 4174 O O . ARG A 1 499 ? 41.593 3.027 -52.438 1.00 77.94 499 ARG A O 1
ATOM 4181 N N . TRP A 1 500 ? 39.732 2.338 -51.370 1.00 73.38 500 TRP A N 1
ATOM 4182 C CA . TRP A 1 500 ? 40.365 1.369 -50.463 1.00 73.38 500 TRP A CA 1
ATOM 4183 C C . TRP A 1 500 ? 41.242 0.316 -51.154 1.00 73.38 500 TRP A C 1
ATOM 4185 O O . TRP A 1 500 ? 42.225 -0.126 -50.585 1.00 73.38 500 TRP A O 1
ATOM 4195 N N . ASN A 1 501 ? 40.950 -0.044 -52.403 1.00 70.50 501 ASN A N 1
ATOM 4196 C CA . ASN A 1 501 ? 41.756 -0.967 -53.214 1.00 70.50 501 ASN A CA 1
ATOM 4197 C C . ASN A 1 501 ? 43.040 -0.363 -53.809 1.00 70.50 501 ASN A C 1
ATOM 4199 O O . ASN A 1 501 ? 43.779 -1.062 -54.500 1.00 70.50 501 ASN A O 1
ATOM 4203 N N . ARG A 1 502 ? 43.275 0.938 -53.618 1.00 71.62 502 ARG A N 1
ATOM 4204 C CA . ARG A 1 502 ? 44.438 1.665 -54.147 1.00 71.62 502 ARG A CA 1
ATOM 4205 C C . ARG A 1 502 ? 45.256 2.338 -53.051 1.00 71.62 502 ARG A C 1
ATOM 4207 O O . ARG A 1 502 ? 46.148 3.116 -53.373 1.00 71.62 502 ARG A O 1
ATOM 4214 N N . LEU A 1 503 ? 44.945 2.063 -51.785 1.00 69.12 503 LEU A N 1
ATOM 4215 C CA . LEU A 1 503 ? 45.741 2.554 -50.670 1.00 69.12 503 LEU A CA 1
ATOM 4216 C C . LEU A 1 503 ? 47.110 1.874 -50.710 1.00 69.12 503 LEU A C 1
ATOM 4218 O O . LEU A 1 503 ? 47.193 0.666 -50.907 1.00 69.12 503 LEU A O 1
ATOM 4222 N N . LYS A 1 504 ? 48.172 2.660 -50.564 1.00 66.19 504 LYS A N 1
ATOM 4223 C CA . LYS A 1 504 ? 49.520 2.168 -50.291 1.00 66.19 504 LYS A CA 1
ATOM 4224 C C . LYS A 1 504 ? 49.910 2.747 -48.945 1.00 66.19 504 LYS A C 1
ATOM 4226 O O . LYS A 1 504 ? 49.838 3.964 -48.785 1.00 66.19 504 LYS A O 1
ATOM 4231 N N . THR A 1 505 ? 50.342 1.919 -48.002 1.00 54.09 505 THR A N 1
ATOM 4232 C CA . THR A 1 505 ? 50.720 2.354 -46.640 1.00 54.09 505 THR A CA 1
ATOM 4233 C C . THR A 1 505 ? 51.917 3.323 -46.583 1.00 54.09 505 THR A C 1
ATOM 4235 O O . THR A 1 505 ? 52.314 3.718 -45.494 1.00 54.09 505 THR A O 1
ATOM 4238 N N . PHE A 1 506 ? 52.475 3.756 -47.725 1.00 48.84 506 PHE A N 1
ATOM 4239 C CA . PHE A 1 506 ? 53.685 4.587 -47.801 1.00 48.84 506 PHE A CA 1
ATOM 4240 C C . PHE A 1 506 ? 53.572 5.884 -48.626 1.00 48.84 506 PHE A C 1
ATOM 4242 O O . PHE A 1 506 ? 54.557 6.603 -48.724 1.00 48.84 506 PHE A O 1
ATOM 4249 N N . GLU A 1 507 ? 52.406 6.248 -49.172 1.00 42.47 507 GLU A N 1
ATOM 4250 C CA . GLU A 1 507 ? 52.222 7.552 -49.844 1.00 42.47 507 GLU A CA 1
ATOM 4251 C C . GLU A 1 507 ? 50.955 8.257 -49.340 1.00 42.47 507 GLU A C 1
ATOM 4253 O O . GLU A 1 507 ? 49.944 8.367 -50.032 1.00 42.47 507 GLU A O 1
ATOM 4258 N N . ILE A 1 508 ? 51.017 8.777 -48.114 1.00 44.66 508 ILE A N 1
ATOM 4259 C CA . ILE A 1 508 ? 50.212 9.941 -47.717 1.00 44.66 508 ILE A CA 1
ATOM 4260 C C . ILE A 1 508 ? 51.187 11.050 -47.311 1.00 44.66 508 ILE A C 1
ATOM 4262 O O . ILE A 1 508 ? 51.229 11.491 -46.165 1.00 44.66 508 ILE A O 1
ATOM 4266 N N . GLU A 1 509 ? 51.997 11.482 -48.278 1.00 41.78 509 GLU A N 1
ATOM 4267 C CA . GLU A 1 509 ? 52.721 12.758 -48.212 1.00 41.78 509 GLU A CA 1
ATOM 4268 C C . GLU A 1 509 ? 52.261 13.777 -49.263 1.00 41.78 509 GLU A C 1
ATOM 4270 O O . GLU A 1 509 ? 52.682 14.923 -49.221 1.00 41.78 509 GLU A O 1
ATOM 4275 N N . THR A 1 510 ? 51.323 13.460 -50.160 1.00 39.47 510 THR A N 1
ATOM 4276 C CA . THR A 1 510 ? 50.992 14.385 -51.263 1.00 39.47 510 THR A CA 1
ATOM 4277 C C . THR A 1 510 ? 49.498 14.511 -51.555 1.00 39.47 510 THR A C 1
ATOM 4279 O O . THR A 1 510 ? 49.031 14.234 -52.653 1.00 39.47 510 THR A O 1
ATOM 4282 N N . ILE A 1 511 ? 48.731 15.035 -50.590 1.00 39.66 511 ILE A N 1
ATOM 4283 C CA . ILE A 1 511 ? 47.547 15.879 -50.901 1.00 39.66 511 ILE A CA 1
ATOM 4284 C C . ILE A 1 511 ? 47.603 17.203 -50.102 1.00 39.66 511 ILE A C 1
ATOM 4286 O O . ILE A 1 511 ? 46.598 17.854 -49.841 1.00 39.66 511 ILE A O 1
ATOM 4290 N N . GLY A 1 512 ? 48.807 17.649 -49.733 1.00 38.72 512 GLY A N 1
ATOM 4291 C CA . GLY A 1 512 ? 49.047 18.974 -49.168 1.00 38.72 512 GLY A CA 1
ATOM 4292 C C . GLY A 1 512 ? 50.229 19.630 -49.869 1.00 38.72 512 GLY A C 1
ATOM 4293 O O . GLY A 1 512 ? 51.350 19.197 -49.679 1.00 38.72 512 GLY A O 1
ATOM 4294 N N . GLN A 1 513 ? 49.949 20.671 -50.657 1.00 33.22 513 GLN A N 1
ATOM 4295 C CA . GLN A 1 513 ? 50.903 21.673 -51.156 1.00 33.22 513 GLN A CA 1
ATOM 4296 C C . GLN A 1 513 ? 51.955 21.200 -52.182 1.00 33.22 513 GLN A C 1
ATOM 4298 O O . GLN A 1 513 ? 53.023 20.699 -51.862 1.00 33.22 513 GLN A O 1
ATOM 4303 N N . ARG A 1 514 ? 51.686 21.496 -53.462 1.00 36.41 514 ARG A N 1
ATOM 4304 C CA . ARG A 1 514 ? 52.755 21.765 -54.433 1.00 36.41 514 ARG A CA 1
ATOM 4305 C C . ARG A 1 514 ? 53.350 23.133 -54.103 1.00 36.41 514 ARG A C 1
ATOM 4307 O O . ARG A 1 514 ? 52.710 24.144 -54.384 1.00 36.41 514 ARG A O 1
ATOM 4314 N N . THR A 1 515 ? 54.567 23.160 -53.585 1.00 29.25 515 THR A N 1
ATOM 4315 C CA . THR A 1 515 ? 55.463 24.312 -53.714 1.00 29.25 515 THR A CA 1
ATOM 4316 C C . THR A 1 515 ? 56.770 23.832 -54.322 1.00 29.25 515 THR A C 1
ATOM 4318 O O . THR A 1 515 ? 57.381 22.878 -53.857 1.00 29.25 515 THR A O 1
ATOM 4321 N N . THR A 1 516 ? 57.113 24.476 -55.428 1.00 38.56 516 THR A N 1
ATOM 4322 C CA . THR A 1 516 ? 58.350 24.387 -56.201 1.00 38.56 516 THR A CA 1
ATOM 4323 C C . THR A 1 516 ? 59.590 24.619 -55.342 1.00 38.56 516 THR A C 1
ATOM 4325 O O . THR A 1 516 ? 59.590 25.555 -54.544 1.00 38.56 516 THR A O 1
ATOM 4328 N N . GLY A 1 517 ? 60.654 23.860 -55.588 1.00 31.19 517 GLY A N 1
ATOM 4329 C CA . GLY A 1 517 ? 61.988 24.145 -55.066 1.00 31.19 517 GLY A CA 1
ATOM 4330 C C . GLY A 1 517 ? 62.890 22.929 -55.191 1.00 31.19 517 GLY A C 1
ATOM 4331 O O . GLY A 1 517 ? 62.685 21.949 -54.484 1.00 31.19 517 GLY A O 1
ATOM 4332 N N . ASP A 1 518 ? 63.820 23.002 -56.136 1.00 38.09 518 ASP A N 1
ATOM 4333 C CA . ASP A 1 518 ? 64.968 22.111 -56.274 1.00 38.09 518 ASP A CA 1
ATOM 4334 C C . ASP A 1 518 ? 65.779 22.083 -54.970 1.00 38.09 518 ASP A C 1
ATOM 4336 O O . ASP A 1 518 ? 65.912 23.128 -54.342 1.00 38.09 518 ASP A O 1
ATOM 4340 N N . ASP A 1 519 ? 66.290 20.911 -54.578 1.00 35.31 519 ASP A N 1
ATOM 4341 C CA . ASP A 1 519 ? 67.635 20.736 -54.008 1.00 35.31 519 ASP A CA 1
ATOM 4342 C C . ASP A 1 519 ? 67.924 19.236 -53.792 1.00 35.31 519 ASP A C 1
ATOM 4344 O O . ASP A 1 519 ? 67.169 18.497 -53.156 1.00 35.31 519 ASP A O 1
ATOM 4348 N N . GLU A 1 520 ? 69.027 18.787 -54.388 1.00 45.28 520 GLU A N 1
ATOM 4349 C CA . GLU A 1 520 ? 69.608 17.447 -54.294 1.00 45.28 520 GLU A CA 1
ATOM 4350 C C . GLU A 1 520 ? 70.113 17.167 -52.869 1.00 45.28 520 GLU A C 1
ATOM 4352 O O . GLU A 1 520 ? 70.970 17.900 -52.375 1.00 45.28 520 GLU A O 1
ATOM 4357 N N . ILE A 1 521 ? 69.663 16.081 -52.222 1.00 37.28 521 ILE A N 1
ATOM 4358 C CA . ILE A 1 521 ? 70.313 15.548 -51.012 1.00 37.28 521 ILE A CA 1
ATOM 4359 C C . ILE A 1 521 ? 70.365 14.014 -51.048 1.00 37.28 521 ILE A C 1
ATOM 4361 O O . ILE A 1 521 ? 69.348 13.332 -50.973 1.00 37.28 521 ILE A O 1
ATOM 4365 N N . ASN A 1 522 ? 71.609 13.550 -51.173 1.00 33.44 522 ASN A N 1
ATOM 4366 C CA . ASN A 1 522 ? 72.260 12.316 -50.726 1.00 33.44 522 ASN A CA 1
ATOM 4367 C C . ASN A 1 522 ? 71.420 11.198 -50.081 1.00 33.44 522 ASN A C 1
ATOM 4369 O O . ASN A 1 522 ? 70.791 11.374 -49.037 1.00 33.44 522 ASN A O 1
ATOM 4373 N N . ASP A 1 523 ? 71.594 10.011 -50.664 1.00 43.00 523 ASP A N 1
ATOM 4374 C CA . ASP A 1 523 ? 71.453 8.700 -50.037 1.00 43.00 523 ASP A CA 1
ATOM 4375 C C . ASP A 1 523 ? 72.417 8.573 -48.845 1.00 43.00 523 ASP A C 1
ATOM 4377 O O . ASP A 1 523 ? 73.626 8.655 -49.040 1.00 43.00 523 ASP A O 1
ATOM 4381 N N . ASP A 1 524 ? 71.877 8.426 -47.631 1.00 37.88 524 ASP A N 1
ATOM 4382 C CA . ASP A 1 524 ? 72.410 7.623 -46.512 1.00 37.88 524 ASP A CA 1
ATOM 4383 C C . ASP A 1 524 ? 71.668 8.006 -45.214 1.00 37.88 524 ASP A C 1
ATOM 4385 O O . ASP A 1 524 ? 72.030 8.974 -44.554 1.00 37.88 524 ASP A O 1
ATOM 4389 N N . ASP A 1 525 ? 70.603 7.266 -44.869 1.00 34.56 525 ASP A N 1
ATOM 4390 C CA . ASP A 1 525 ? 70.187 6.981 -43.478 1.00 34.56 525 ASP A CA 1
ATOM 4391 C C . ASP A 1 525 ? 68.954 6.049 -43.460 1.00 34.56 525 ASP A C 1
ATOM 4393 O O . ASP A 1 525 ? 67.791 6.464 -43.461 1.00 34.56 525 ASP A O 1
ATOM 4397 N N . ASP A 1 526 ? 69.222 4.741 -43.446 1.00 41.38 526 ASP A N 1
ATOM 4398 C CA . ASP A 1 526 ? 68.241 3.659 -43.622 1.00 41.38 526 ASP A CA 1
ATOM 4399 C C . ASP A 1 526 ? 67.897 2.924 -42.303 1.00 41.38 526 ASP A C 1
ATOM 4401 O O . ASP A 1 526 ? 67.821 1.696 -42.247 1.00 41.38 526 ASP A O 1
ATOM 4405 N N . GLN A 1 527 ? 67.724 3.651 -41.187 1.00 37.72 527 GLN A N 1
ATOM 4406 C CA . GLN A 1 527 ? 67.495 3.025 -39.863 1.00 37.72 527 GLN A CA 1
ATOM 4407 C C . GLN A 1 527 ? 66.465 3.714 -38.940 1.00 37.72 527 GLN A C 1
ATOM 4409 O O . GLN A 1 527 ? 66.418 3.389 -37.759 1.00 37.72 527 GLN A O 1
ATOM 4414 N N . ASN A 1 528 ? 65.589 4.616 -39.412 1.00 35.47 528 ASN A N 1
ATOM 4415 C CA . ASN A 1 528 ? 64.538 5.178 -38.534 1.00 35.47 528 ASN A CA 1
ATOM 4416 C C . ASN A 1 528 ? 63.224 5.575 -39.240 1.00 35.47 528 ASN A C 1
ATOM 4418 O O . ASN A 1 528 ? 62.685 6.661 -39.041 1.00 35.47 528 ASN A O 1
ATOM 4422 N N . ARG A 1 529 ? 62.645 4.670 -40.041 1.00 35.81 529 ARG A N 1
ATOM 4423 C CA . ARG A 1 529 ? 61.273 4.827 -40.563 1.00 35.81 529 ARG A CA 1
ATOM 4424 C C . ARG A 1 529 ? 60.243 4.138 -39.660 1.00 35.81 529 ARG A C 1
ATOM 4426 O O . ARG A 1 529 ? 59.592 3.182 -40.069 1.00 35.81 529 ARG A O 1
ATOM 4433 N N . ASN A 1 530 ? 60.037 4.660 -38.449 1.00 35.34 530 ASN A N 1
ATOM 4434 C CA . ASN A 1 530 ? 58.765 4.455 -37.746 1.00 35.34 530 ASN A CA 1
ATOM 4435 C C . ASN A 1 530 ? 57.711 5.327 -38.440 1.00 35.34 530 ASN A C 1
ATOM 4437 O O . ASN A 1 530 ? 57.467 6.465 -38.042 1.00 35.34 530 ASN A O 1
ATOM 4441 N N . GLY A 1 531 ? 57.133 4.819 -39.532 1.00 40.97 531 GLY A N 1
ATOM 4442 C CA . GLY A 1 531 ? 56.030 5.484 -40.219 1.00 40.97 531 GLY A CA 1
ATOM 4443 C C . GLY A 1 531 ? 54.884 5.712 -39.237 1.00 40.97 531 GLY A C 1
ATOM 4444 O O . GLY A 1 531 ? 54.315 4.753 -38.720 1.00 40.97 531 GLY A O 1
ATOM 4445 N N . SER A 1 532 ? 54.564 6.976 -38.941 1.00 47.81 532 SER A N 1
ATOM 4446 C CA . SER A 1 532 ? 53.436 7.298 -38.071 1.00 47.81 532 SER A CA 1
ATOM 4447 C C . SER A 1 532 ? 52.160 6.792 -38.739 1.00 47.81 532 SER A C 1
ATOM 4449 O O . SER A 1 532 ? 51.766 7.300 -39.792 1.00 47.81 532 SER A O 1
ATOM 4451 N N . VAL A 1 533 ? 51.523 5.798 -38.135 1.00 55.75 533 VAL A N 1
ATOM 4452 C CA . VAL A 1 533 ? 50.184 5.346 -38.500 1.00 55.75 533 VAL A CA 1
ATOM 4453 C C . VAL A 1 533 ? 49.236 6.547 -38.404 1.00 55.75 533 VAL A C 1
ATOM 4455 O O . VAL A 1 533 ? 49.030 7.091 -37.321 1.00 55.75 533 VAL A O 1
ATOM 4458 N N . LYS A 1 534 ? 48.707 7.022 -39.538 1.00 69.06 534 LYS A N 1
ATOM 4459 C CA . LYS A 1 534 ? 47.779 8.162 -39.577 1.00 69.06 534 LYS A CA 1
ATOM 4460 C C . LYS A 1 534 ? 46.358 7.649 -39.771 1.00 69.06 534 LYS A C 1
ATOM 4462 O O . LYS A 1 534 ? 46.077 6.927 -40.723 1.00 69.06 534 LYS A O 1
ATOM 4467 N N . ILE A 1 535 ? 45.475 8.048 -38.864 1.00 77.19 535 ILE A N 1
ATOM 4468 C CA . ILE A 1 535 ? 44.033 7.803 -38.945 1.00 77.19 535 ILE A CA 1
ATOM 4469 C C . ILE A 1 535 ? 43.470 8.526 -40.170 1.00 77.19 535 ILE A C 1
ATOM 4471 O O . ILE A 1 535 ? 43.823 9.679 -40.445 1.00 77.19 535 ILE A O 1
ATOM 4475 N N . THR A 1 536 ? 42.552 7.882 -40.884 1.00 81.69 536 THR A N 1
ATOM 4476 C CA . THR A 1 536 ? 41.876 8.506 -42.021 1.00 81.69 536 THR A CA 1
ATOM 4477 C C . THR A 1 536 ? 40.993 9.670 -41.557 1.00 81.69 536 THR A C 1
ATOM 4479 O O . THR A 1 536 ? 40.139 9.509 -40.685 1.00 81.69 536 THR A O 1
ATOM 4482 N N . THR A 1 537 ? 41.134 10.851 -42.168 1.00 81.31 537 THR A N 1
ATOM 4483 C CA . THR A 1 537 ? 40.392 12.061 -41.755 1.00 81.31 537 THR A CA 1
ATOM 4484 C C . THR A 1 537 ? 38.874 11.891 -41.840 1.00 81.31 537 THR A C 1
ATOM 4486 O O . THR A 1 537 ? 38.149 12.391 -40.981 1.00 81.31 537 THR A O 1
ATOM 4489 N N . GLN A 1 538 ? 38.379 11.143 -42.833 1.00 82.56 538 GLN A N 1
ATOM 4490 C CA . GLN A 1 538 ? 36.958 10.810 -42.939 1.00 82.56 538 GLN A CA 1
ATOM 4491 C C . GLN A 1 538 ? 36.505 9.861 -41.821 1.00 82.56 538 GLN A C 1
ATOM 4493 O O . GLN A 1 538 ? 35.429 10.070 -41.270 1.00 82.56 538 GLN A O 1
ATOM 4498 N N . SER A 1 539 ? 37.315 8.860 -41.461 1.00 80.25 539 SER A N 1
ATOM 4499 C CA . SER A 1 539 ? 37.022 7.943 -40.350 1.00 80.25 539 SER A CA 1
ATOM 4500 C C . SER A 1 539 ? 36.946 8.707 -39.029 1.00 80.25 539 SER A C 1
ATOM 4502 O O . SER A 1 539 ? 35.956 8.581 -38.310 1.00 80.25 539 SER A O 1
ATOM 4504 N N . LEU A 1 540 ? 37.912 9.595 -38.767 1.00 84.25 540 LEU A N 1
ATOM 4505 C CA . LEU A 1 540 ? 37.915 10.449 -37.578 1.00 84.25 540 LEU A CA 1
ATOM 4506 C C . LEU A 1 540 ? 36.625 11.277 -37.465 1.00 84.25 540 LEU A C 1
ATOM 4508 O O . LEU A 1 540 ? 35.997 11.287 -36.412 1.00 84.25 540 LEU A O 1
ATOM 4512 N N . GLN A 1 541 ? 36.197 11.934 -38.548 1.00 86.75 541 GLN A N 1
ATOM 4513 C CA . GLN A 1 541 ? 34.992 12.771 -38.540 1.00 86.75 541 GLN A CA 1
ATOM 4514 C C . GLN A 1 541 ? 33.714 11.964 -38.257 1.00 86.75 541 GLN A C 1
ATOM 4516 O O . GLN A 1 541 ? 32.856 12.406 -37.495 1.00 86.75 541 GLN A O 1
ATOM 4521 N N . ILE A 1 542 ? 33.579 10.786 -38.867 1.00 87.94 542 ILE A N 1
ATOM 4522 C CA . ILE A 1 542 ? 32.382 9.942 -38.743 1.00 87.94 542 ILE A CA 1
ATOM 4523 C C . ILE A 1 542 ? 32.273 9.358 -37.336 1.00 87.94 542 ILE A C 1
ATOM 4525 O O . ILE A 1 542 ? 31.214 9.424 -36.711 1.00 87.94 542 ILE A O 1
ATOM 4529 N N . PHE A 1 543 ? 33.370 8.810 -36.816 1.00 88.62 543 PHE A N 1
ATOM 4530 C CA . PHE A 1 543 ? 33.382 8.213 -35.485 1.00 88.62 543 PHE A CA 1
ATOM 4531 C C . PHE A 1 543 ? 33.314 9.273 -34.380 1.00 88.62 543 PHE A C 1
ATOM 4533 O O . PHE A 1 543 ? 32.674 9.041 -33.358 1.00 88.62 543 PHE A O 1
ATOM 4540 N N . TYR A 1 544 ? 33.851 10.475 -34.607 1.00 89.62 544 TYR A N 1
ATOM 4541 C CA . TYR A 1 544 ? 33.637 11.607 -33.704 1.00 89.62 544 TYR A CA 1
ATOM 4542 C C . TYR A 1 544 ? 32.159 12.024 -33.641 1.00 89.62 544 TYR A C 1
ATOM 4544 O O . TYR A 1 544 ? 31.609 12.166 -32.550 1.00 89.62 544 TYR A O 1
ATOM 4552 N N . ASN A 1 545 ? 31.480 12.137 -34.790 1.00 89.75 545 ASN A N 1
ATOM 4553 C CA . ASN A 1 545 ? 30.039 12.408 -34.827 1.00 89.75 545 ASN A CA 1
ATOM 4554 C C . ASN A 1 545 ? 29.238 11.330 -34.085 1.00 89.75 545 ASN A C 1
ATOM 4556 O O . ASN A 1 545 ? 28.317 11.650 -33.335 1.00 89.75 545 ASN A O 1
ATOM 4560 N N . LEU A 1 546 ? 29.587 10.055 -34.280 1.00 91.94 546 LEU A N 1
ATOM 4561 C CA . LEU A 1 546 ? 28.960 8.934 -33.582 1.00 91.94 546 LEU A CA 1
ATOM 4562 C C . LEU A 1 546 ? 29.172 9.022 -32.062 1.00 91.94 546 LEU A C 1
ATOM 4564 O O . LEU A 1 546 ? 28.218 8.865 -31.302 1.00 91.94 546 LEU A O 1
ATOM 4568 N N . SER A 1 547 ? 30.396 9.343 -31.634 1.00 92.50 547 SER A N 1
ATOM 4569 C CA . SER A 1 547 ? 30.756 9.538 -30.227 1.00 92.50 547 SER A CA 1
ATOM 4570 C C . SER A 1 547 ? 29.923 10.639 -29.572 1.00 92.50 547 SER A C 1
ATOM 4572 O O . SER A 1 547 ? 29.373 10.429 -28.493 1.00 92.50 547 SER A O 1
ATOM 4574 N N . ILE A 1 548 ? 29.733 11.783 -30.243 1.00 92.38 548 ILE A N 1
ATOM 4575 C CA . ILE A 1 548 ? 28.879 12.871 -29.735 1.00 92.38 548 ILE A CA 1
ATOM 4576 C C . ILE A 1 548 ? 27.456 12.372 -29.472 1.00 92.38 548 ILE A C 1
ATOM 4578 O O . ILE A 1 548 ? 26.876 12.693 -28.437 1.00 92.38 548 ILE A O 1
ATOM 4582 N N . LYS A 1 549 ? 26.887 11.576 -30.382 1.00 93.62 549 LYS A N 1
ATOM 4583 C CA . LYS A 1 549 ? 25.510 11.086 -30.238 1.00 93.62 549 LYS A CA 1
ATOM 4584 C C . LYS A 1 549 ? 25.360 10.069 -29.115 1.00 93.62 549 LYS A C 1
ATOM 4586 O O . LYS A 1 549 ? 24.421 10.173 -28.335 1.00 93.62 549 LYS A O 1
ATOM 4591 N N . ILE A 1 550 ? 26.289 9.122 -29.005 1.00 91.62 550 ILE A N 1
ATOM 4592 C CA . ILE A 1 550 ? 26.278 8.127 -27.923 1.00 91.62 550 ILE A CA 1
ATOM 4593 C C . ILE A 1 550 ? 26.463 8.818 -26.566 1.00 91.62 550 ILE A C 1
ATOM 4595 O O . ILE A 1 550 ? 25.714 8.538 -25.633 1.00 91.62 550 ILE A O 1
ATOM 4599 N N . ASN A 1 551 ? 27.379 9.787 -26.471 1.00 90.50 551 ASN A N 1
ATOM 4600 C CA . ASN A 1 551 ? 27.568 10.579 -25.253 1.00 90.50 551 ASN A CA 1
ATOM 4601 C C . ASN A 1 551 ? 26.343 11.437 -24.913 1.00 90.50 551 ASN A C 1
ATOM 4603 O O . ASN A 1 551 ? 26.005 11.578 -23.742 1.00 90.50 551 ASN A O 1
ATOM 4607 N N . HIS A 1 552 ? 25.644 11.972 -25.916 1.00 91.25 552 HIS A N 1
ATOM 4608 C CA . HIS A 1 552 ? 24.392 12.689 -25.690 1.00 91.25 552 HIS A CA 1
ATOM 4609 C C . HIS A 1 552 ? 23.318 11.768 -25.103 1.00 91.25 552 HIS A C 1
ATOM 4611 O O . HIS A 1 552 ? 22.642 12.165 -24.165 1.00 91.25 552 HIS A O 1
ATOM 4617 N N . VAL A 1 553 ? 23.175 10.533 -25.598 1.00 92.31 553 VAL A N 1
ATOM 4618 C CA . VAL A 1 553 ? 22.246 9.558 -24.998 1.00 92.31 553 VAL A CA 1
ATOM 4619 C C . VAL A 1 553 ? 22.650 9.255 -23.554 1.00 92.31 553 VAL A C 1
ATOM 4621 O O . VAL A 1 553 ? 21.820 9.399 -22.663 1.00 92.31 553 VAL A O 1
ATOM 4624 N N . LYS A 1 554 ? 23.930 8.934 -23.310 1.00 90.12 554 LYS A N 1
ATOM 4625 C CA . LYS A 1 554 ? 24.473 8.657 -21.968 1.00 90.12 554 LYS A CA 1
ATOM 4626 C C . LYS A 1 554 ? 24.112 9.738 -20.950 1.00 90.12 554 LYS A C 1
ATOM 4628 O O . LYS A 1 554 ? 23.776 9.424 -19.817 1.00 90.12 554 LYS A O 1
ATOM 4633 N N . LYS A 1 555 ? 24.205 11.005 -21.355 1.00 88.88 555 LYS A N 1
ATOM 4634 C CA . LYS A 1 555 ? 23.963 12.150 -20.477 1.00 88.88 555 LYS A CA 1
ATOM 4635 C C . LYS A 1 555 ? 22.529 12.212 -19.943 1.00 88.88 555 LYS A C 1
ATOM 4637 O O . LYS A 1 555 ? 22.310 12.756 -18.868 1.00 88.88 555 LYS A O 1
ATOM 4642 N N . PHE A 1 556 ? 21.558 11.705 -20.700 1.00 89.06 556 PHE A N 1
ATOM 4643 C CA . PHE A 1 556 ? 20.143 11.913 -20.403 1.00 89.06 556 PHE A CA 1
ATOM 4644 C C . PHE A 1 556 ? 19.388 10.648 -19.987 1.00 89.06 556 PHE A C 1
ATOM 4646 O O . PHE A 1 556 ? 18.207 10.767 -19.667 1.00 89.06 556 PHE A O 1
ATOM 4653 N N . ILE A 1 557 ? 20.011 9.463 -19.983 1.00 91.12 557 ILE A N 1
ATOM 4654 C CA . ILE A 1 557 ? 19.343 8.212 -19.587 1.00 91.12 557 ILE A CA 1
ATOM 4655 C C . ILE A 1 557 ? 20.007 7.533 -18.390 1.00 91.12 557 ILE A C 1
ATOM 4657 O O . ILE A 1 557 ? 21.199 7.705 -18.144 1.00 91.12 557 ILE A O 1
ATOM 4661 N N . SER A 1 558 ? 19.223 6.735 -17.663 1.00 89.94 558 SER A N 1
ATOM 4662 C CA . SER A 1 558 ? 19.695 5.962 -16.511 1.00 89.94 558 SER A CA 1
ATOM 4663 C C . SER A 1 558 ? 20.845 5.004 -16.872 1.00 89.94 558 SER A C 1
ATOM 4665 O O . SER A 1 558 ? 20.969 4.551 -18.014 1.00 89.94 558 SER A O 1
ATOM 4667 N N . LYS A 1 559 ? 21.700 4.662 -15.895 1.00 86.69 559 LYS A N 1
ATOM 4668 C CA . LYS A 1 559 ? 22.858 3.768 -16.109 1.00 86.69 559 LYS A CA 1
ATOM 4669 C C . LYS A 1 559 ? 22.422 2.393 -16.628 1.00 86.69 559 LYS A C 1
ATOM 4671 O O . LYS A 1 559 ? 23.070 1.849 -17.519 1.00 86.69 559 LYS A O 1
ATOM 4676 N N . ASN A 1 560 ? 21.319 1.858 -16.100 1.00 85.75 560 ASN A N 1
ATOM 4677 C CA . ASN A 1 560 ? 20.769 0.569 -16.525 1.00 85.75 560 ASN A CA 1
ATOM 4678 C C . ASN A 1 560 ? 20.322 0.616 -17.989 1.00 85.75 560 ASN A C 1
ATOM 4680 O O . ASN A 1 560 ? 20.798 -0.179 -18.797 1.00 85.75 560 ASN A O 1
ATOM 4684 N N . LEU A 1 561 ? 19.508 1.615 -18.348 1.00 91.44 561 LEU A N 1
ATOM 4685 C CA . LEU A 1 561 ? 19.070 1.806 -19.728 1.00 91.44 561 LEU A CA 1
ATOM 4686 C C . LEU A 1 561 ? 20.248 2.020 -20.681 1.00 91.44 561 LEU A C 1
ATOM 4688 O O . LEU A 1 561 ? 20.238 1.511 -21.799 1.00 91.44 561 LEU A O 1
ATOM 4692 N N . PHE A 1 562 ? 21.273 2.766 -20.260 1.00 92.12 562 PHE A N 1
ATOM 4693 C CA . PHE A 1 562 ? 22.445 3.005 -21.095 1.00 92.12 562 PHE A CA 1
ATOM 4694 C C . PHE A 1 562 ? 23.231 1.729 -21.380 1.00 92.12 562 PHE A C 1
ATOM 4696 O O . PHE A 1 562 ? 23.663 1.534 -22.515 1.00 92.12 562 PHE A O 1
ATOM 4703 N N . ASN A 1 563 ? 23.385 0.848 -20.391 1.00 88.81 563 ASN A N 1
ATOM 4704 C CA . ASN A 1 563 ? 24.054 -0.434 -20.591 1.00 88.81 563 ASN A CA 1
ATOM 4705 C C . ASN A 1 563 ? 23.322 -1.280 -21.638 1.00 88.81 563 ASN A C 1
ATOM 4707 O O . ASN A 1 563 ? 23.956 -1.755 -22.578 1.00 88.81 563 ASN A O 1
ATOM 4711 N N . ASP A 1 564 ? 21.998 -1.396 -21.540 1.00 89.81 564 ASP A N 1
ATOM 4712 C CA . ASP A 1 564 ? 21.198 -2.153 -22.510 1.00 89.81 564 ASP A CA 1
ATOM 4713 C C . ASP A 1 564 ? 21.252 -1.514 -23.907 1.00 89.81 564 ASP A C 1
ATOM 4715 O O . ASP A 1 564 ? 21.455 -2.189 -24.923 1.00 89.81 564 ASP A O 1
ATOM 4719 N N . PHE A 1 565 ? 21.164 -0.182 -23.964 1.00 92.94 565 PHE A N 1
ATOM 4720 C CA . PHE A 1 565 ? 21.278 0.578 -25.204 1.00 92.94 565 PHE A CA 1
ATOM 4721 C C . PHE A 1 565 ? 22.649 0.410 -25.880 1.00 92.94 565 PHE A C 1
ATOM 4723 O O . PHE A 1 565 ? 22.720 0.351 -27.110 1.00 92.94 565 PHE A O 1
ATOM 4730 N N . LEU A 1 566 ? 23.739 0.319 -25.108 1.00 91.81 566 LEU A N 1
ATOM 4731 C CA . LEU A 1 566 ? 25.103 0.166 -25.626 1.00 91.81 566 LEU A CA 1
ATOM 4732 C C . LEU A 1 566 ? 25.286 -1.119 -26.438 1.00 91.81 566 LEU A C 1
ATOM 4734 O O . LEU A 1 566 ? 25.878 -1.073 -27.522 1.00 91.81 566 LEU A O 1
ATOM 4738 N N . TYR A 1 567 ? 24.770 -2.251 -25.953 1.00 88.81 567 TYR A N 1
ATOM 4739 C CA . TYR A 1 567 ? 24.830 -3.514 -26.694 1.00 88.81 567 TYR A CA 1
ATOM 4740 C C . TYR A 1 567 ? 24.002 -3.434 -27.981 1.00 88.81 567 TYR A C 1
ATOM 4742 O O . TYR A 1 567 ? 24.499 -3.770 -29.061 1.00 88.81 567 TYR A O 1
ATOM 4750 N N . LEU A 1 568 ? 22.781 -2.894 -27.891 1.00 90.31 568 LEU A N 1
ATOM 4751 C CA . LEU A 1 568 ? 21.888 -2.724 -29.038 1.00 90.31 568 LEU A CA 1
ATOM 4752 C C . LEU A 1 568 ? 22.510 -1.838 -30.130 1.00 90.31 568 LEU A C 1
ATOM 4754 O O . LEU A 1 568 ? 22.514 -2.196 -31.313 1.00 90.31 568 LEU A O 1
ATOM 4758 N N . ILE A 1 569 ? 23.042 -0.666 -29.761 1.00 92.00 569 ILE A N 1
ATOM 4759 C CA . ILE A 1 569 ? 23.586 0.278 -30.743 1.00 92.00 569 ILE A CA 1
ATOM 4760 C C . ILE A 1 569 ? 24.845 -0.276 -31.407 1.00 92.00 569 ILE A C 1
ATOM 4762 O O . ILE A 1 569 ? 25.030 -0.095 -32.611 1.00 92.00 569 ILE A O 1
ATOM 4766 N N . ALA A 1 570 ? 25.690 -0.986 -30.664 1.00 87.06 570 ALA A N 1
ATOM 4767 C CA . ALA A 1 570 ? 26.896 -1.573 -31.217 1.00 87.06 570 ALA A CA 1
ATOM 4768 C C . ALA A 1 570 ? 26.607 -2.705 -32.206 1.00 87.06 570 ALA A C 1
ATOM 4770 O O . ALA A 1 570 ? 27.223 -2.741 -33.275 1.00 87.06 570 ALA A O 1
ATOM 4771 N N . GLU A 1 571 ? 25.637 -3.575 -31.908 1.00 84.81 571 GLU A N 1
ATOM 4772 C CA . GLU A 1 571 ? 25.166 -4.586 -32.857 1.00 84.81 571 GLU A CA 1
ATOM 4773 C C . GLU A 1 571 ? 24.673 -3.921 -34.152 1.00 84.81 571 GLU A C 1
ATOM 4775 O O . GLU A 1 571 ? 25.062 -4.300 -35.264 1.00 84.81 571 GLU A O 1
ATOM 4780 N N . LYS A 1 572 ? 23.869 -2.858 -34.035 1.00 86.94 572 LYS A N 1
ATOM 4781 C CA . LYS A 1 572 ? 23.368 -2.129 -35.206 1.00 86.94 572 LYS A CA 1
ATOM 4782 C C . LYS A 1 572 ? 24.470 -1.414 -35.984 1.00 86.94 572 LYS A C 1
ATOM 4784 O O . LYS A 1 572 ? 24.412 -1.403 -37.214 1.00 86.94 572 LYS A O 1
ATOM 4789 N N . ILE A 1 573 ? 25.490 -0.867 -35.319 1.00 86.44 573 ILE A N 1
ATOM 4790 C CA . ILE A 1 573 ? 26.665 -0.272 -35.978 1.00 86.44 573 ILE A CA 1
ATOM 4791 C C . ILE A 1 573 ? 27.430 -1.339 -36.765 1.00 86.44 573 ILE A C 1
ATOM 4793 O O . ILE A 1 573 ? 27.767 -1.100 -37.927 1.00 86.44 573 ILE A O 1
ATOM 4797 N N . GLN A 1 574 ? 27.668 -2.519 -36.179 1.00 80.50 574 GLN A N 1
ATOM 4798 C CA . GLN A 1 574 ? 28.322 -3.640 -36.869 1.00 80.50 574 GLN A CA 1
ATOM 4799 C C . GLN A 1 574 ? 27.537 -4.046 -38.117 1.00 80.50 574 GLN A C 1
ATOM 4801 O O . GLN A 1 574 ? 28.106 -4.146 -39.207 1.00 80.50 574 GLN A O 1
ATOM 4806 N N . ASN A 1 575 ? 26.220 -4.201 -37.982 1.00 79.12 575 ASN A N 1
ATOM 4807 C CA . ASN A 1 575 ? 25.336 -4.537 -39.094 1.00 79.12 575 ASN A CA 1
ATOM 4808 C C . ASN A 1 575 ? 25.335 -3.445 -40.176 1.00 79.12 575 ASN A C 1
ATOM 4810 O O . ASN A 1 575 ? 25.431 -3.752 -41.367 1.00 79.12 575 ASN A O 1
ATOM 4814 N N . ALA A 1 576 ? 25.297 -2.167 -39.794 1.00 81.88 576 ALA A N 1
ATOM 4815 C CA . ALA A 1 576 ? 25.352 -1.048 -40.730 1.00 81.88 576 ALA A CA 1
ATOM 4816 C C . ALA A 1 576 ? 26.695 -0.982 -41.477 1.00 81.88 576 ALA A C 1
ATOM 4818 O O . ALA A 1 576 ? 26.696 -0.845 -42.702 1.00 81.88 576 ALA A O 1
ATOM 4819 N N . MET A 1 577 ? 27.821 -1.135 -40.773 1.00 77.50 577 MET A N 1
ATOM 4820 C CA . MET A 1 577 ? 29.166 -1.204 -41.359 1.00 77.50 577 MET A CA 1
ATOM 4821 C C . MET A 1 577 ? 29.286 -2.362 -42.346 1.00 77.50 577 MET A C 1
ATOM 4823 O O . MET A 1 577 ? 29.765 -2.189 -43.468 1.00 77.50 577 MET A O 1
ATOM 4827 N N . LEU A 1 578 ? 28.804 -3.540 -41.957 1.00 73.44 578 LEU A N 1
ATOM 4828 C CA . LEU A 1 578 ? 28.830 -4.725 -42.796 1.00 73.44 578 LEU A CA 1
ATOM 4829 C C . LEU A 1 578 ? 28.028 -4.517 -44.089 1.00 73.44 578 LEU A C 1
ATOM 4831 O O . LEU A 1 578 ? 28.571 -4.653 -45.188 1.00 73.44 578 LEU A O 1
ATOM 4835 N N . GLN A 1 579 ? 26.753 -4.140 -43.965 1.00 75.88 579 GLN A N 1
ATOM 4836 C CA . GLN A 1 579 ? 25.823 -4.054 -45.096 1.00 75.88 579 GLN A CA 1
ATOM 4837 C C . GLN A 1 579 ? 26.080 -2.844 -46.004 1.00 75.88 579 GLN A C 1
ATOM 4839 O O . GLN A 1 579 ? 25.883 -2.921 -47.220 1.00 75.88 579 GLN A O 1
ATOM 4844 N N . ASN A 1 580 ? 26.519 -1.711 -45.448 1.00 78.12 580 ASN A N 1
ATOM 4845 C CA . ASN A 1 580 ? 26.617 -0.450 -46.192 1.00 78.12 580 ASN A CA 1
ATOM 4846 C C . ASN A 1 580 ? 28.033 -0.037 -46.581 1.00 78.12 580 ASN A C 1
ATOM 4848 O O . ASN A 1 580 ? 28.179 0.850 -47.429 1.00 78.12 580 ASN A O 1
ATOM 4852 N N . PHE A 1 581 ? 29.052 -0.690 -46.027 1.00 78.06 581 PHE A N 1
ATOM 4853 C CA . PHE A 1 581 ? 30.443 -0.371 -46.314 1.00 78.06 581 PHE A CA 1
ATOM 4854 C C . PHE A 1 581 ? 31.251 -1.611 -46.712 1.00 78.06 581 PHE A C 1
ATOM 4856 O O . PHE A 1 581 ? 31.655 -1.706 -47.873 1.00 78.06 581 PHE A O 1
ATOM 4863 N N . LEU A 1 582 ? 31.423 -2.587 -45.814 1.00 72.62 582 LEU A N 1
ATOM 4864 C CA . LEU A 1 582 ? 32.334 -3.723 -46.027 1.00 72.62 582 LEU A CA 1
ATOM 4865 C C . LEU A 1 582 ? 31.971 -4.552 -47.265 1.00 72.62 582 LEU A C 1
ATOM 4867 O O . LEU A 1 582 ? 32.823 -4.796 -48.111 1.00 72.62 582 LEU A O 1
ATOM 4871 N N . ILE A 1 583 ? 30.699 -4.927 -47.429 1.00 67.56 583 ILE A N 1
ATOM 4872 C CA . ILE A 1 583 ? 30.256 -5.757 -48.566 1.00 67.56 583 ILE A CA 1
ATOM 4873 C C . ILE A 1 583 ? 30.314 -4.998 -49.895 1.00 67.56 583 ILE A C 1
ATOM 4875 O O . ILE A 1 583 ? 30.490 -5.596 -50.956 1.00 67.56 583 ILE A O 1
ATOM 4879 N N . LYS A 1 584 ? 30.138 -3.674 -49.867 1.00 70.88 584 LYS A N 1
ATOM 4880 C CA . LYS A 1 584 ? 30.040 -2.838 -51.074 1.00 70.88 584 LYS A CA 1
ATOM 4881 C C . LYS A 1 584 ? 31.410 -2.413 -51.614 1.00 70.88 584 LYS A C 1
ATOM 4883 O O . LYS A 1 584 ? 31.468 -1.790 -52.677 1.00 70.88 584 LYS A O 1
ATOM 4888 N N . LYS A 1 585 ? 32.507 -2.703 -50.904 1.00 71.31 585 LYS A N 1
ATOM 4889 C CA . LYS A 1 585 ? 33.854 -2.226 -51.236 1.00 71.31 585 LYS A CA 1
ATOM 4890 C C . LYS A 1 585 ? 34.847 -3.352 -51.482 1.00 71.31 585 LY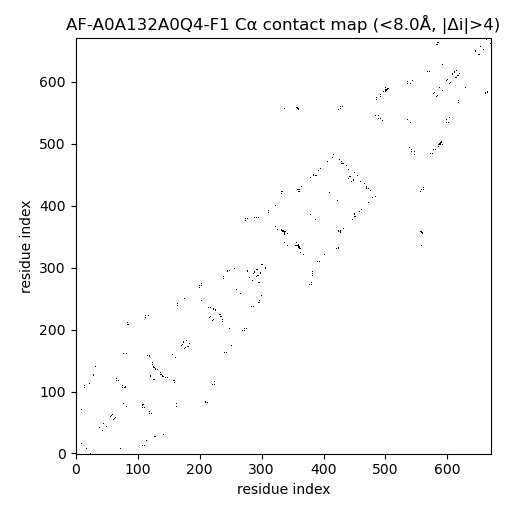S A C 1
ATOM 4892 O O . LYS A 1 585 ? 34.858 -4.364 -50.804 1.00 71.31 585 LYS A O 1
ATOM 4897 N N . SER A 1 586 ? 35.717 -3.124 -52.464 1.00 71.06 586 SER A N 1
ATOM 4898 C CA . SER A 1 586 ? 36.915 -3.929 -52.696 1.00 71.06 586 SER A CA 1
ATOM 4899 C C . SER A 1 586 ? 38.083 -3.330 -51.915 1.00 71.06 586 SER A C 1
ATOM 4901 O O . SER A 1 586 ? 38.340 -2.127 -52.048 1.00 71.06 586 SER A O 1
ATOM 4903 N N . PHE A 1 587 ? 38.819 -4.161 -51.186 1.00 69.88 587 PHE A N 1
ATOM 4904 C CA . PHE A 1 587 ? 39.991 -3.766 -50.408 1.00 69.88 587 PHE A CA 1
ATOM 4905 C C . PHE A 1 587 ? 41.255 -4.435 -50.963 1.00 69.88 587 PHE A C 1
ATOM 4907 O O . PHE A 1 587 ? 41.185 -5.521 -51.535 1.00 69.88 587 PHE A O 1
ATOM 4914 N N . ASN A 1 588 ? 42.406 -3.782 -50.805 1.00 72.06 588 ASN A N 1
ATOM 4915 C CA . ASN A 1 588 ? 43.719 -4.424 -50.901 1.00 72.06 588 ASN A CA 1
ATOM 4916 C C . ASN A 1 588 ? 44.282 -4.636 -49.479 1.00 72.06 588 ASN A C 1
ATOM 4918 O O . ASN A 1 588 ? 43.682 -4.171 -48.511 1.00 72.06 588 ASN A O 1
ATOM 4922 N N . GLN A 1 589 ? 45.419 -5.326 -49.337 1.00 69.81 589 GLN A N 1
ATOM 4923 C CA . GLN A 1 589 ? 45.995 -5.636 -48.016 1.00 69.81 589 GLN A CA 1
ATOM 4924 C C . GLN A 1 589 ? 46.243 -4.378 -47.163 1.00 69.81 589 GLN A C 1
ATOM 4926 O O . GLN A 1 589 ? 45.912 -4.360 -45.980 1.00 69.81 589 GLN A O 1
ATOM 4931 N N . ASP A 1 590 ? 46.749 -3.310 -47.777 1.00 71.81 590 ASP A N 1
ATOM 4932 C CA . ASP A 1 590 ? 47.018 -2.033 -47.106 1.00 71.81 590 ASP A CA 1
ATOM 4933 C C . ASP A 1 590 ? 45.732 -1.314 -46.673 1.00 71.81 590 ASP A C 1
ATOM 4935 O O . ASP A 1 590 ? 45.674 -0.735 -45.592 1.00 71.81 590 ASP A O 1
ATOM 4939 N N . GLY A 1 591 ? 44.666 -1.391 -47.472 1.00 72.25 591 GLY A N 1
ATOM 4940 C CA . GLY A 1 591 ? 43.363 -0.828 -47.133 1.00 72.25 591 GLY A CA 1
ATOM 4941 C C . GLY A 1 591 ? 42.649 -1.573 -46.006 1.00 72.25 591 GLY A C 1
ATOM 4942 O O . GLY A 1 591 ? 41.934 -0.941 -45.235 1.00 72.25 591 GLY A O 1
ATOM 4943 N N . ILE A 1 592 ? 42.861 -2.887 -45.871 1.00 71.00 592 ILE A N 1
ATOM 4944 C CA . ILE A 1 592 ? 42.364 -3.660 -44.718 1.00 71.00 592 ILE A CA 1
ATOM 4945 C C . ILE A 1 592 ? 43.100 -3.227 -43.451 1.00 71.00 592 ILE A C 1
ATOM 4947 O O . ILE A 1 592 ? 42.449 -2.900 -42.464 1.00 71.00 592 ILE A O 1
ATOM 4951 N N . LYS A 1 593 ? 44.437 -3.139 -43.505 1.00 73.81 593 LYS A N 1
ATOM 4952 C CA . LYS A 1 593 ? 45.255 -2.666 -42.377 1.00 73.81 593 LYS A CA 1
ATOM 4953 C C . LYS A 1 593 ? 44.878 -1.244 -41.955 1.00 73.81 593 LYS A C 1
ATOM 4955 O O . LYS A 1 593 ? 44.752 -0.969 -40.769 1.00 73.81 593 LYS A O 1
ATOM 4960 N N . GLN A 1 594 ? 44.645 -0.344 -42.912 1.00 76.62 594 GLN A N 1
ATOM 4961 C CA . GLN A 1 594 ? 44.196 1.018 -42.607 1.00 76.62 594 GLN A CA 1
ATOM 4962 C C . GLN A 1 594 ? 42.809 1.035 -41.949 1.00 76.62 594 GLN A C 1
ATOM 4964 O O . GLN A 1 594 ? 42.565 1.832 -41.047 1.00 76.62 594 GLN A O 1
ATOM 4969 N N . LEU A 1 595 ? 41.898 0.160 -42.378 1.00 77.38 595 LEU A N 1
ATOM 4970 C CA . LEU A 1 595 ? 40.585 0.039 -41.753 1.00 77.38 595 LEU A CA 1
ATOM 4971 C C . LEU A 1 595 ? 40.687 -0.515 -40.326 1.00 77.38 595 LEU A C 1
ATOM 4973 O O . LEU A 1 595 ? 39.977 -0.037 -39.449 1.00 77.38 595 LEU A O 1
ATOM 4977 N N . GLU A 1 596 ? 41.557 -1.496 -40.083 1.00 75.88 596 GLU A N 1
ATOM 4978 C CA . GLU A 1 596 ? 41.849 -2.010 -38.737 1.00 75.88 596 GLU A CA 1
ATOM 4979 C C . GLU A 1 596 ? 42.334 -0.889 -37.817 1.00 75.88 596 GLU A C 1
ATOM 4981 O O . GLU A 1 596 ? 41.743 -0.667 -36.762 1.00 75.88 596 GLU A O 1
ATOM 4986 N N . ILE A 1 597 ? 43.314 -0.109 -38.278 1.00 79.75 597 ILE A N 1
ATOM 4987 C CA . ILE A 1 597 ? 43.817 1.073 -37.574 1.00 79.75 597 ILE A CA 1
ATOM 4988 C C . ILE A 1 597 ? 42.681 2.051 -37.251 1.00 79.75 597 ILE A C 1
ATOM 4990 O O . ILE A 1 597 ? 42.558 2.489 -36.107 1.00 79.75 597 ILE A O 1
ATOM 4994 N N . ASP A 1 598 ? 41.845 2.387 -38.237 1.00 80.69 598 ASP A N 1
ATOM 4995 C CA . ASP A 1 598 ? 40.742 3.333 -38.058 1.00 80.69 598 ASP A CA 1
ATOM 4996 C C . ASP A 1 598 ? 39.696 2.811 -37.051 1.00 80.69 598 ASP A C 1
ATOM 4998 O O . ASP A 1 598 ? 39.150 3.589 -36.271 1.00 80.69 598 ASP A O 1
ATOM 5002 N N . LEU A 1 599 ? 39.411 1.504 -37.015 1.00 83.31 599 LEU A N 1
ATOM 5003 C CA . LEU A 1 599 ? 38.481 0.931 -36.035 1.00 83.31 599 LEU A CA 1
ATOM 5004 C C . LEU A 1 599 ? 39.078 0.891 -34.625 1.00 83.31 599 LEU A C 1
ATOM 5006 O O . LEU A 1 599 ? 38.400 1.295 -33.678 1.00 83.31 599 LEU A O 1
ATOM 5010 N N . GLU A 1 600 ? 40.337 0.471 -34.495 1.00 82.31 600 GLU A N 1
ATOM 5011 C CA . GLU A 1 600 ? 41.052 0.408 -33.215 1.00 82.31 600 GLU A CA 1
ATOM 5012 C C . GLU A 1 600 ? 41.217 1.782 -32.567 1.00 82.31 600 GLU A C 1
ATOM 5014 O O . GLU A 1 600 ? 41.078 1.910 -31.352 1.00 82.31 600 GLU A O 1
ATOM 5019 N N . HIS A 1 601 ? 41.466 2.816 -33.372 1.00 83.69 601 HIS A N 1
ATOM 5020 C CA . HIS A 1 601 ? 41.784 4.152 -32.871 1.00 83.69 601 HIS A CA 1
ATOM 5021 C C . HIS A 1 601 ? 40.605 5.130 -32.917 1.00 83.69 601 HIS A C 1
ATOM 5023 O O . HIS A 1 601 ? 40.717 6.225 -32.367 1.00 83.69 601 HIS A O 1
ATOM 5029 N N . CYS A 1 602 ? 39.478 4.784 -33.552 1.00 84.50 602 CYS A N 1
ATOM 5030 C CA . CYS A 1 602 ? 38.309 5.670 -33.607 1.00 84.50 602 CYS A CA 1
ATOM 5031 C C . CYS A 1 602 ? 37.001 5.032 -33.149 1.00 84.50 602 CYS A C 1
ATOM 5033 O O . CYS A 1 602 ? 36.265 5.692 -32.424 1.00 84.50 602 CYS A O 1
ATOM 5035 N N . LEU A 1 603 ? 36.685 3.793 -33.541 1.00 85.38 603 LEU A N 1
ATOM 5036 C CA . LEU A 1 603 ? 35.413 3.169 -33.154 1.00 85.38 603 LEU A CA 1
ATOM 5037 C C . LEU A 1 603 ? 35.477 2.580 -31.741 1.00 85.38 603 LEU A C 1
ATOM 5039 O O . LEU A 1 603 ? 34.615 2.872 -30.918 1.00 85.38 603 LEU A O 1
ATOM 5043 N N . TYR A 1 604 ? 36.486 1.759 -31.444 1.00 86.44 604 TYR A N 1
ATOM 5044 C CA . TYR A 1 604 ? 36.585 1.073 -30.148 1.00 86.44 604 TYR A CA 1
ATOM 5045 C C . TYR A 1 604 ? 36.735 2.027 -28.960 1.00 86.44 604 TYR A C 1
ATOM 5047 O O . TYR A 1 604 ? 36.062 1.800 -27.951 1.00 86.44 604 TYR A O 1
ATOM 5055 N N . PRO A 1 605 ? 37.497 3.135 -29.061 1.00 89.19 605 PRO A N 1
ATOM 5056 C CA . PRO A 1 605 ? 37.603 4.109 -27.978 1.00 89.19 605 PRO A CA 1
ATOM 5057 C C . PRO A 1 605 ? 36.276 4.756 -27.573 1.00 89.19 605 PRO A C 1
ATOM 5059 O O . PRO A 1 605 ? 36.187 5.288 -26.473 1.00 89.19 605 PRO A O 1
ATOM 5062 N N . ILE A 1 606 ? 35.239 4.693 -28.417 1.00 89.19 606 ILE A N 1
ATOM 5063 C CA . ILE A 1 606 ? 33.894 5.166 -28.059 1.00 89.19 606 ILE A CA 1
ATOM 5064 C C . ILE A 1 606 ? 33.266 4.268 -26.985 1.00 89.19 606 ILE A C 1
ATOM 5066 O O . ILE A 1 606 ? 32.539 4.765 -26.134 1.00 89.19 606 ILE A O 1
ATOM 5070 N N . PHE A 1 607 ? 33.548 2.962 -27.009 1.00 86.88 607 PHE A N 1
ATOM 5071 C CA . PHE A 1 607 ? 32.915 1.967 -26.137 1.00 86.88 607 PHE A CA 1
ATOM 5072 C C . PHE A 1 607 ? 33.788 1.557 -24.950 1.00 86.88 607 PHE A C 1
ATOM 5074 O O . PHE A 1 607 ? 33.250 1.230 -23.899 1.00 86.88 607 PHE A O 1
ATOM 5081 N N . LEU A 1 608 ? 35.118 1.613 -25.080 1.00 86.31 608 LEU A N 1
ATOM 5082 C CA . LEU A 1 608 ? 36.063 1.244 -24.014 1.00 86.31 608 LEU A CA 1
ATOM 5083 C C . LEU A 1 608 ? 35.779 1.880 -22.635 1.00 86.31 608 LEU A C 1
ATOM 5085 O O . LEU A 1 608 ? 35.979 1.192 -21.639 1.00 86.31 608 LEU A O 1
ATOM 5089 N N . PRO A 1 609 ? 35.287 3.131 -22.519 1.00 86.62 609 PRO A N 1
ATOM 5090 C CA . PRO A 1 609 ? 34.943 3.705 -21.217 1.00 86.62 609 PRO A CA 1
ATOM 5091 C C . PRO A 1 609 ? 33.770 3.020 -20.499 1.00 86.62 609 PRO A C 1
ATOM 5093 O O . PRO A 1 609 ? 33.539 3.302 -19.325 1.00 86.62 609 PRO A O 1
ATOM 5096 N N . PHE A 1 610 ? 32.999 2.181 -21.194 1.00 83.56 610 PHE A N 1
ATOM 5097 C CA . PHE A 1 610 ? 31.736 1.624 -20.705 1.00 83.56 610 PHE A CA 1
ATOM 5098 C C . PHE A 1 610 ? 31.749 0.103 -20.541 1.00 83.56 610 PHE A C 1
ATOM 5100 O O . PHE A 1 610 ? 30.782 -0.458 -20.035 1.00 83.56 610 PHE A O 1
ATOM 5107 N N . VAL A 1 611 ? 32.816 -0.573 -20.969 1.00 84.50 611 VAL A N 1
ATOM 5108 C CA . VAL A 1 611 ? 32.883 -2.040 -21.032 1.00 84.50 611 VAL A CA 1
ATOM 5109 C C . VAL A 1 611 ? 34.226 -2.520 -20.509 1.00 84.50 611 VAL A C 1
ATOM 5111 O O . VAL A 1 611 ? 35.235 -1.837 -20.657 1.00 84.50 611 VAL A O 1
ATOM 5114 N N . SER A 1 612 ? 34.248 -3.713 -19.917 1.00 81.75 612 SER A N 1
ATOM 5115 C CA . SER A 1 612 ? 35.486 -4.342 -19.452 1.00 81.75 612 SER A CA 1
ATOM 5116 C C . SER A 1 612 ? 36.350 -4.872 -20.603 1.00 81.75 612 SER A C 1
ATOM 5118 O O . SER A 1 612 ? 37.561 -4.656 -20.586 1.00 81.75 612 SER A O 1
ATOM 5120 N N . ASP A 1 613 ? 35.755 -5.518 -21.613 1.00 81.12 613 ASP A N 1
ATOM 5121 C CA . ASP A 1 613 ? 36.444 -5.927 -22.843 1.00 81.12 613 ASP A CA 1
ATOM 5122 C C . ASP A 1 613 ? 35.632 -5.499 -24.078 1.00 81.12 613 ASP A C 1
ATOM 5124 O O . ASP A 1 613 ? 34.425 -5.712 -24.176 1.00 81.12 613 ASP A O 1
ATOM 5128 N N . ILE A 1 614 ? 36.302 -4.922 -25.080 1.00 81.00 614 ILE A N 1
ATOM 5129 C CA . ILE A 1 614 ? 35.668 -4.551 -26.352 1.00 81.00 614 ILE A CA 1
ATOM 5130 C C . ILE A 1 614 ? 35.068 -5.768 -27.072 1.00 81.00 614 ILE A C 1
ATOM 5132 O O . ILE A 1 614 ? 34.141 -5.618 -27.867 1.00 81.00 614 ILE A O 1
ATOM 5136 N N . LYS A 1 615 ? 35.568 -6.977 -26.786 1.00 77.06 615 LYS A N 1
ATOM 5137 C CA . LYS A 1 615 ? 35.038 -8.235 -27.328 1.00 77.06 615 LYS A CA 1
ATOM 5138 C C . LYS A 1 615 ? 33.637 -8.570 -26.830 1.00 77.06 615 LYS A C 1
ATOM 5140 O O . LYS A 1 615 ? 32.934 -9.280 -27.544 1.00 77.06 615 LYS A O 1
ATOM 5145 N N . ASP A 1 616 ? 33.229 -8.049 -25.674 1.00 77.12 616 ASP A N 1
ATOM 5146 C CA . ASP A 1 616 ? 31.890 -8.281 -25.122 1.00 77.12 616 ASP A CA 1
ATOM 5147 C C . ASP A 1 616 ? 30.820 -7.645 -26.017 1.00 77.12 616 ASP A C 1
ATOM 5149 O O . ASP A 1 616 ? 29.746 -8.204 -26.228 1.00 77.12 616 ASP A O 1
ATOM 5153 N N . ILE A 1 617 ? 31.149 -6.496 -26.609 1.00 76.00 617 ILE A N 1
ATOM 5154 C CA . ILE A 1 617 ? 30.267 -5.760 -27.514 1.00 76.00 617 ILE A CA 1
ATOM 5155 C C . ILE A 1 617 ? 30.569 -6.077 -28.986 1.00 76.00 617 ILE A C 1
ATOM 5157 O O . ILE A 1 617 ? 29.664 -6.121 -29.822 1.00 76.00 617 ILE A O 1
ATOM 5161 N N . PHE A 1 618 ? 31.833 -6.332 -29.327 1.00 73.44 618 PHE A N 1
ATOM 5162 C CA . PHE A 1 618 ? 32.274 -6.636 -30.685 1.00 73.44 618 PHE A CA 1
ATOM 5163 C C . PHE A 1 618 ? 32.975 -8.003 -30.810 1.00 73.44 618 PHE A C 1
ATOM 5165 O O . PHE A 1 618 ? 34.165 -8.069 -31.147 1.00 73.44 618 PHE A O 1
ATOM 5172 N N . PRO A 1 619 ? 32.250 -9.122 -30.639 1.00 63.84 619 PRO A N 1
ATOM 5173 C CA . PRO A 1 619 ? 32.844 -10.458 -30.698 1.00 63.84 619 PRO A CA 1
ATOM 5174 C C . PRO A 1 619 ? 33.337 -10.836 -32.109 1.00 63.84 619 PRO A C 1
ATOM 5176 O O . PRO A 1 619 ? 34.298 -11.591 -32.256 1.00 63.84 619 PRO A O 1
ATOM 5179 N N . ASN A 1 620 ? 32.723 -10.274 -33.162 1.00 56.84 620 ASN A N 1
ATOM 5180 C CA . ASN A 1 620 ? 32.931 -10.662 -34.567 1.00 56.84 620 ASN A CA 1
ATOM 5181 C C . ASN A 1 620 ? 33.890 -9.756 -35.369 1.00 56.84 620 ASN A C 1
ATOM 5183 O O . ASN A 1 620 ? 34.015 -9.908 -36.589 1.00 56.84 620 ASN A O 1
ATOM 5187 N N . ASN A 1 621 ? 34.575 -8.802 -34.728 1.00 51.91 621 ASN A N 1
ATOM 5188 C CA . ASN A 1 621 ? 35.381 -7.809 -35.453 1.00 51.91 621 ASN A CA 1
ATOM 5189 C C . ASN A 1 621 ? 36.591 -8.409 -36.172 1.00 51.91 621 ASN A C 1
ATOM 5191 O O . ASN A 1 621 ? 36.898 -8.024 -37.298 1.00 51.91 621 ASN A O 1
ATOM 5195 N N . THR A 1 622 ? 37.212 -9.431 -35.585 1.00 50.72 622 THR A N 1
ATOM 5196 C CA . THR A 1 622 ? 38.334 -10.119 -36.233 1.00 50.72 622 THR A CA 1
ATOM 5197 C C . THR A 1 622 ? 37.895 -10.991 -37.408 1.00 50.72 622 THR A C 1
ATOM 5199 O O . THR A 1 622 ? 38.712 -11.354 -38.245 1.00 50.72 622 THR A O 1
ATOM 5202 N N . THR A 1 623 ? 36.614 -11.330 -37.523 1.00 47.19 623 THR A N 1
ATOM 5203 C CA . THR A 1 623 ? 36.152 -12.406 -38.402 1.00 47.19 623 THR A CA 1
ATOM 5204 C C . THR A 1 623 ? 35.886 -11.940 -39.829 1.00 47.19 623 THR A C 1
ATOM 5206 O O . THR A 1 623 ? 36.266 -12.634 -40.769 1.00 47.19 623 THR A O 1
ATOM 5209 N N . CYS A 1 624 ? 35.332 -10.737 -40.020 1.00 46.38 624 CYS A N 1
ATOM 5210 C CA . CYS A 1 624 ? 35.181 -10.137 -41.355 1.00 46.38 624 CYS A CA 1
ATOM 5211 C C . CYS A 1 624 ? 36.522 -9.632 -41.916 1.00 46.38 624 CYS A C 1
ATOM 5213 O O . CYS A 1 624 ? 36.793 -9.797 -43.101 1.00 46.38 624 CYS A O 1
ATOM 5215 N N . GLN A 1 625 ? 37.393 -9.082 -41.066 1.00 50.22 625 GLN A N 1
ATOM 5216 C CA . GLN A 1 625 ? 38.738 -8.641 -41.454 1.00 50.22 625 GLN A CA 1
ATOM 5217 C C . GLN A 1 625 ? 39.640 -9.830 -41.807 1.00 50.22 625 GLN A C 1
ATOM 5219 O O . GLN A 1 625 ? 40.261 -9.824 -42.868 1.00 50.22 625 GLN A O 1
ATOM 5224 N N . ARG A 1 626 ? 39.615 -10.914 -41.011 1.00 50.78 626 ARG A N 1
ATOM 5225 C CA . ARG A 1 626 ? 40.284 -12.182 -41.360 1.00 50.78 626 ARG A CA 1
ATOM 5226 C C . ARG A 1 626 ? 39.691 -12.829 -42.610 1.00 50.78 626 ARG A C 1
ATOM 5228 O O . ARG A 1 626 ? 40.451 -13.394 -43.385 1.00 50.78 626 ARG A O 1
ATOM 5235 N N . LEU A 1 627 ? 38.381 -12.730 -42.856 1.00 49.66 627 LEU A N 1
ATOM 5236 C CA . LEU A 1 627 ? 37.752 -13.195 -44.104 1.00 49.66 627 LEU A CA 1
ATOM 5237 C C . LEU A 1 627 ? 38.281 -12.448 -45.334 1.00 49.66 627 LEU A C 1
ATOM 5239 O O . LEU A 1 627 ? 38.604 -13.079 -46.334 1.00 49.66 627 LEU A O 1
ATOM 5243 N N . ILE A 1 628 ? 38.401 -11.120 -45.262 1.00 50.69 628 ILE A N 1
ATOM 5244 C CA . ILE A 1 628 ? 38.890 -10.301 -46.383 1.00 50.69 628 ILE A CA 1
ATOM 5245 C C . ILE A 1 628 ? 40.417 -10.466 -46.545 1.00 50.69 628 ILE A C 1
ATOM 5247 O O . ILE A 1 628 ? 40.901 -10.514 -47.674 1.00 50.69 628 ILE A O 1
ATOM 5251 N N . ALA A 1 629 ? 41.172 -10.615 -45.447 1.00 48.88 629 ALA A N 1
ATOM 5252 C CA . ALA A 1 629 ? 42.631 -10.788 -45.448 1.00 48.88 629 ALA A CA 1
ATOM 5253 C C . ALA A 1 629 ? 43.104 -12.210 -45.815 1.00 48.88 629 ALA A C 1
ATOM 5255 O O . ALA A 1 629 ? 44.183 -12.368 -46.382 1.00 48.88 629 ALA A O 1
ATOM 5256 N N . SER A 1 630 ? 42.314 -13.248 -45.514 1.00 47.50 630 SER A N 1
ATOM 5257 C CA . SER A 1 630 ? 42.615 -14.643 -45.892 1.00 47.50 630 SER A CA 1
ATOM 5258 C C . SER A 1 630 ? 42.300 -14.955 -47.357 1.00 47.50 630 SER A C 1
ATOM 5260 O O . SER A 1 630 ? 42.729 -15.991 -47.864 1.00 47.50 630 SER A O 1
ATOM 5262 N N . TRP A 1 631 ? 41.615 -14.053 -48.072 1.00 53.00 631 TRP A N 1
ATOM 5263 C CA . TRP A 1 631 ? 41.206 -14.252 -49.462 1.00 53.00 631 TRP A CA 1
ATOM 5264 C C . TRP A 1 631 ? 42.310 -13.917 -50.475 1.00 53.00 631 TRP A C 1
ATOM 5266 O O . TRP A 1 631 ? 42.134 -13.117 -51.394 1.00 53.00 631 TRP A O 1
ATOM 5276 N N . ASN A 1 632 ? 43.468 -14.559 -50.331 1.00 43.75 632 ASN A N 1
ATOM 5277 C CA . ASN A 1 632 ? 44.497 -14.573 -51.366 1.00 43.75 632 ASN A CA 1
ATOM 5278 C C . ASN A 1 632 ? 44.138 -15.632 -52.428 1.00 43.75 632 ASN A C 1
ATOM 5280 O O . ASN A 1 632 ? 44.571 -16.774 -52.357 1.00 43.75 632 ASN A O 1
ATOM 5284 N N . GLY A 1 633 ? 43.331 -15.243 -53.417 1.00 43.94 633 GLY A N 1
ATOM 5285 C CA . GLY A 1 633 ? 43.413 -15.773 -54.787 1.00 43.94 633 GLY A CA 1
ATOM 5286 C C . GLY A 1 633 ? 42.855 -17.162 -55.131 1.00 43.94 633 GLY A C 1
ATOM 5287 O O . GLY A 1 633 ? 42.564 -17.356 -56.307 1.00 43.94 633 GLY A O 1
ATOM 5288 N N . ASP A 1 634 ? 42.642 -18.096 -54.200 1.00 40.97 634 ASP A N 1
ATOM 5289 C CA . ASP A 1 634 ? 42.231 -19.459 -54.590 1.00 40.97 634 ASP A CA 1
ATOM 5290 C C . ASP A 1 634 ? 40.716 -19.720 -54.509 1.00 40.97 634 ASP A C 1
ATOM 5292 O O . ASP A 1 634 ? 40.036 -19.437 -53.518 1.00 40.97 634 ASP A O 1
ATOM 5296 N N . HIS A 1 635 ? 40.184 -20.291 -55.597 1.00 46.00 635 HIS A N 1
ATOM 5297 C CA . HIS A 1 635 ? 38.793 -20.714 -55.771 1.00 46.00 635 HIS A CA 1
ATOM 5298 C C . HIS A 1 635 ? 38.395 -21.802 -54.754 1.00 46.00 635 HIS A C 1
ATOM 5300 O O . HIS A 1 635 ? 38.444 -22.998 -55.038 1.00 46.00 635 HIS A O 1
ATOM 5306 N N . LEU A 1 636 ? 37.936 -21.402 -53.568 1.00 45.44 636 LEU A N 1
ATOM 5307 C CA . LEU A 1 636 ? 37.296 -22.314 -52.618 1.00 45.44 636 LEU A CA 1
ATOM 5308 C C . LEU A 1 636 ? 35.849 -22.612 -53.048 1.00 45.44 636 LEU A C 1
ATOM 5310 O O . LEU A 1 636 ? 35.006 -21.721 -53.153 1.00 45.44 636 LEU A O 1
ATOM 5314 N N . ALA A 1 637 ? 35.546 -23.890 -53.294 1.00 46.19 637 ALA A N 1
ATOM 5315 C CA . ALA A 1 637 ? 34.209 -24.359 -53.651 1.00 46.19 637 ALA A CA 1
ATOM 5316 C C . ALA A 1 637 ? 33.183 -24.120 -52.518 1.00 46.19 637 ALA A C 1
ATOM 5318 O O . ALA A 1 637 ? 33.490 -24.284 -51.334 1.00 46.19 637 ALA A O 1
ATOM 5319 N N . LYS A 1 638 ? 31.926 -23.811 -52.892 1.00 43.28 638 LYS A N 1
ATOM 5320 C CA . LYS A 1 638 ? 30.795 -23.426 -52.008 1.00 43.28 638 LYS A CA 1
ATOM 5321 C C . LYS A 1 638 ? 30.618 -24.274 -50.726 1.00 43.28 638 LYS A C 1
ATOM 5323 O O . LYS A 1 638 ? 30.162 -23.744 -49.719 1.00 43.28 638 LYS A O 1
ATOM 5328 N N . MET A 1 639 ? 30.957 -25.569 -50.743 1.00 37.72 639 MET A N 1
ATOM 5329 C CA . MET A 1 639 ? 30.809 -26.494 -49.600 1.00 37.72 639 MET A CA 1
ATOM 5330 C C . MET A 1 639 ? 31.953 -26.406 -48.573 1.00 37.72 639 MET A C 1
ATOM 5332 O O . MET A 1 639 ? 31.710 -26.504 -47.373 1.00 37.72 639 MET A O 1
ATOM 5336 N N . GLN A 1 640 ? 33.190 -26.175 -49.017 1.00 44.34 640 GLN A N 1
ATOM 5337 C CA . GLN A 1 640 ? 34.371 -26.062 -48.144 1.00 44.34 640 GLN A CA 1
ATOM 5338 C C . GLN A 1 640 ? 34.385 -24.727 -47.385 1.00 44.34 640 GLN A C 1
ATOM 5340 O O . GLN A 1 640 ? 34.907 -24.612 -46.280 1.00 44.34 640 GLN A O 1
ATOM 5345 N N . PHE A 1 641 ? 33.700 -23.742 -47.954 1.00 48.19 641 PHE A N 1
ATOM 5346 C CA . PHE A 1 641 ? 33.569 -22.393 -47.440 1.00 48.19 641 PHE A CA 1
ATOM 5347 C C . PHE A 1 641 ? 32.707 -22.289 -46.167 1.00 48.19 641 PHE A C 1
ATOM 5349 O O . PHE A 1 641 ? 33.069 -21.587 -45.228 1.00 48.19 641 PHE A O 1
ATOM 5356 N N . LYS A 1 642 ? 31.610 -23.056 -46.067 1.00 42.16 642 LYS A N 1
ATOM 5357 C CA . LYS A 1 642 ? 30.777 -23.119 -44.846 1.00 42.16 642 LYS A CA 1
ATOM 5358 C C . LYS A 1 642 ? 31.529 -23.749 -43.663 1.00 42.16 642 LYS A C 1
ATOM 5360 O O . LYS A 1 642 ? 31.277 -23.405 -42.514 1.00 42.16 642 LYS A O 1
ATOM 5365 N N . ILE A 1 643 ? 32.468 -24.652 -43.951 1.00 45.94 643 ILE A N 1
ATOM 5366 C CA . ILE A 1 643 ? 33.311 -25.317 -42.951 1.00 45.94 643 ILE A CA 1
ATOM 5367 C C . ILE A 1 643 ? 34.383 -24.355 -42.420 1.00 45.94 643 ILE A C 1
ATOM 5369 O O . ILE A 1 643 ? 34.600 -24.315 -41.214 1.00 45.94 643 ILE A O 1
ATOM 5373 N N . GLU A 1 644 ? 35.001 -23.542 -43.280 1.00 45.31 644 GLU A N 1
ATOM 5374 C CA . GLU A 1 644 ? 35.957 -22.511 -42.846 1.00 45.31 644 GLU A CA 1
ATOM 5375 C C . GLU A 1 644 ? 35.274 -21.351 -42.099 1.00 45.31 644 GLU A C 1
ATOM 5377 O O . GLU A 1 644 ? 35.779 -20.916 -41.070 1.00 45.31 644 GLU A O 1
ATOM 5382 N N . LEU A 1 645 ? 34.069 -20.926 -42.503 1.00 44.75 645 LEU A N 1
ATOM 5383 C CA . LEU A 1 645 ? 33.271 -19.952 -41.738 1.00 44.75 645 LEU A CA 1
ATOM 5384 C C . LEU A 1 645 ? 32.970 -20.439 -40.308 1.00 44.75 645 LEU A C 1
ATOM 5386 O O . LEU A 1 645 ? 33.148 -19.688 -39.348 1.00 44.75 645 LEU A O 1
ATOM 5390 N N . ASN A 1 646 ? 32.604 -21.717 -40.158 1.00 44.91 646 ASN A N 1
ATOM 5391 C CA . ASN A 1 646 ? 32.383 -22.335 -38.850 1.00 44.91 646 ASN A CA 1
ATOM 5392 C C . ASN A 1 646 ? 33.678 -22.439 -38.020 1.00 44.91 646 ASN A C 1
ATOM 5394 O O . ASN A 1 646 ? 33.635 -22.265 -36.805 1.00 44.91 646 ASN A O 1
ATOM 5398 N N . LYS A 1 647 ? 34.837 -22.685 -38.648 1.00 39.41 647 LYS A N 1
ATOM 5399 C CA . LYS A 1 647 ? 36.142 -22.765 -37.959 1.00 39.41 647 LYS A CA 1
ATOM 5400 C C . LYS A 1 647 ? 36.622 -21.425 -37.398 1.00 39.41 647 LYS A C 1
ATOM 5402 O O . LYS A 1 647 ? 37.355 -21.419 -36.414 1.00 39.41 647 LYS A O 1
ATOM 5407 N N . ILE A 1 648 ? 36.209 -20.306 -37.994 1.00 38.91 648 ILE A N 1
ATOM 5408 C CA . ILE A 1 648 ? 36.554 -18.950 -37.530 1.00 38.91 648 ILE A CA 1
ATOM 5409 C C . ILE A 1 648 ? 35.427 -18.377 -36.632 1.00 38.91 648 ILE A C 1
ATOM 5411 O O . ILE A 1 648 ? 35.472 -17.221 -36.231 1.00 38.91 648 ILE A O 1
ATOM 5415 N N . GLY A 1 649 ? 34.424 -19.184 -36.255 1.00 33.75 649 GLY A N 1
ATOM 5416 C CA . GLY A 1 649 ? 33.379 -18.801 -35.293 1.00 33.75 649 GLY A CA 1
ATOM 5417 C C . GLY A 1 649 ? 32.215 -17.996 -35.881 1.00 33.75 649 GLY A C 1
ATOM 5418 O O . GLY A 1 649 ? 31.446 -17.394 -35.135 1.00 33.75 649 GLY A O 1
ATOM 5419 N N . ILE A 1 650 ? 32.059 -17.983 -37.209 1.00 42.38 650 ILE A N 1
ATOM 5420 C CA . ILE A 1 650 ? 30.949 -17.312 -37.888 1.00 42.38 650 ILE A CA 1
ATOM 5421 C C . ILE A 1 650 ? 29.796 -18.294 -38.060 1.00 42.38 650 ILE A C 1
ATOM 5423 O O . ILE A 1 650 ? 29.750 -19.056 -39.024 1.00 42.38 650 ILE A O 1
ATOM 5427 N N . TYR A 1 651 ? 28.830 -18.226 -37.150 1.00 44.62 651 TYR A N 1
ATOM 5428 C CA . TYR A 1 651 ? 27.630 -19.066 -37.202 1.00 44.62 651 TYR A CA 1
ATOM 5429 C C . TYR A 1 651 ? 26.393 -18.335 -37.756 1.00 44.62 651 TYR A C 1
ATOM 5431 O O . TYR A 1 651 ? 25.417 -18.985 -38.124 1.00 44.62 651 TYR A O 1
ATOM 5439 N N . SER A 1 652 ? 26.421 -16.996 -37.837 1.00 43.88 652 SER A N 1
ATOM 5440 C CA . SER A 1 652 ? 25.229 -16.153 -38.048 1.00 43.88 652 SER A CA 1
ATOM 5441 C C . SER A 1 652 ? 25.185 -15.358 -39.362 1.00 43.88 652 SER A C 1
ATOM 5443 O O . SER A 1 652 ? 24.146 -14.783 -39.691 1.00 43.88 652 SER A O 1
ATOM 5445 N N . LEU A 1 653 ? 26.267 -15.315 -40.149 1.00 51.12 653 LEU A N 1
ATOM 5446 C CA . LEU A 1 653 ? 26.264 -14.606 -41.434 1.00 51.12 653 LEU A CA 1
ATOM 5447 C C . LEU A 1 653 ? 25.412 -15.365 -42.462 1.00 51.12 653 LEU A C 1
ATOM 5449 O O . LEU A 1 653 ? 25.690 -16.518 -42.799 1.00 51.12 653 LEU A O 1
ATOM 5453 N N . ARG A 1 654 ? 24.375 -14.706 -42.993 1.00 55.78 654 ARG A N 1
ATOM 5454 C CA . ARG A 1 654 ? 23.532 -15.274 -44.055 1.00 55.78 654 ARG A CA 1
ATOM 5455 C C . ARG A 1 654 ? 24.382 -15.544 -45.296 1.00 55.78 654 ARG A C 1
ATOM 5457 O O . ARG A 1 654 ? 25.185 -14.709 -45.704 1.00 55.78 654 ARG A O 1
ATOM 5464 N N . LEU A 1 655 ? 24.170 -16.698 -45.929 1.00 53.06 655 LEU A N 1
ATOM 5465 C CA . LEU A 1 655 ? 24.944 -17.155 -47.091 1.00 53.06 655 LEU A CA 1
ATOM 5466 C C . LEU A 1 655 ? 24.982 -16.107 -48.225 1.00 53.06 655 LEU A C 1
ATOM 5468 O O . LEU A 1 655 ? 26.010 -15.910 -48.864 1.00 53.06 655 LEU A O 1
ATOM 5472 N N . GLU A 1 656 ? 23.877 -15.389 -48.420 1.00 57.09 656 GLU A N 1
ATOM 5473 C CA . GLU A 1 656 ? 23.713 -14.300 -49.394 1.00 57.09 656 GLU A CA 1
ATOM 5474 C C . GLU A 1 656 ? 24.663 -13.122 -49.142 1.00 57.09 656 GLU A C 1
ATOM 5476 O O . GLU A 1 656 ? 25.256 -12.582 -50.075 1.00 57.09 656 GLU A O 1
ATOM 5481 N N . THR A 1 657 ? 24.847 -12.751 -47.873 1.00 55.50 657 THR A N 1
ATOM 5482 C CA . THR A 1 657 ? 25.740 -11.675 -47.425 1.00 55.50 657 THR A CA 1
ATOM 5483 C C . THR A 1 657 ? 27.188 -11.996 -47.776 1.00 55.50 657 THR A C 1
ATOM 5485 O O . THR A 1 657 ? 27.940 -11.128 -48.219 1.00 55.50 657 THR A O 1
ATOM 5488 N N . VAL A 1 658 ? 27.559 -13.270 -47.654 1.00 54.19 658 VAL A N 1
ATOM 5489 C CA . VAL A 1 658 ? 28.907 -13.719 -47.981 1.00 54.19 658 VAL A CA 1
ATOM 5490 C C . VAL A 1 658 ? 29.116 -13.827 -49.493 1.00 54.19 658 VAL A C 1
ATOM 5492 O O . VAL A 1 658 ? 30.133 -13.369 -50.001 1.00 54.19 658 VAL A O 1
ATOM 5495 N N . VAL A 1 659 ? 28.127 -14.320 -50.247 1.00 57.25 659 VAL A N 1
ATOM 5496 C CA . VAL A 1 659 ? 28.164 -14.331 -51.724 1.00 57.25 659 VAL A CA 1
ATOM 5497 C C . VAL A 1 659 ? 28.277 -12.913 -52.304 1.00 57.25 659 VAL A C 1
ATOM 5499 O O . VAL A 1 659 ? 29.028 -12.694 -53.257 1.00 57.25 659 VAL A O 1
ATOM 5502 N N . ALA A 1 660 ? 27.591 -11.928 -51.719 1.00 59.16 660 ALA A N 1
ATOM 5503 C CA . ALA A 1 660 ? 27.686 -10.531 -52.140 1.00 59.16 660 ALA A CA 1
ATOM 5504 C C . ALA A 1 660 ? 29.090 -9.938 -51.912 1.00 59.16 660 ALA A C 1
ATOM 5506 O O . ALA A 1 660 ? 29.612 -9.259 -52.800 1.00 59.16 660 ALA A O 1
ATOM 5507 N N . ALA A 1 661 ? 29.723 -10.236 -50.770 1.00 55.50 661 ALA A N 1
ATOM 5508 C CA . ALA A 1 661 ? 31.093 -9.806 -50.476 1.00 55.50 661 ALA A CA 1
ATOM 5509 C C . ALA A 1 661 ? 32.098 -10.374 -51.499 1.00 55.50 661 ALA A C 1
ATOM 5511 O O . ALA A 1 661 ? 32.924 -9.638 -52.038 1.00 55.50 661 ALA A O 1
ATOM 5512 N N . ILE A 1 662 ? 31.950 -11.656 -51.852 1.00 54.81 662 ILE A N 1
ATOM 5513 C CA . ILE A 1 662 ? 32.779 -12.355 -52.853 1.00 54.81 662 ILE A CA 1
ATOM 5514 C C . ILE A 1 662 ? 32.658 -11.720 -54.233 1.00 54.81 662 ILE A C 1
ATOM 5516 O O . ILE A 1 662 ? 33.656 -11.411 -54.887 1.00 54.81 662 ILE A O 1
ATOM 5520 N N . THR A 1 663 ? 31.417 -11.528 -54.679 1.00 59.28 663 THR A N 1
ATOM 5521 C CA . THR A 1 663 ? 31.118 -11.035 -56.028 1.00 59.28 663 THR A CA 1
ATOM 5522 C C . THR A 1 663 ? 31.710 -9.636 -56.234 1.00 59.28 663 THR A C 1
ATOM 5524 O O . THR A 1 663 ? 32.282 -9.346 -57.286 1.00 59.28 663 THR A O 1
ATOM 5527 N N . ASN A 1 664 ? 31.650 -8.785 -55.204 1.00 58.59 664 ASN A N 1
ATOM 5528 C CA . ASN A 1 664 ? 32.178 -7.422 -55.253 1.00 58.59 664 ASN A CA 1
ATOM 5529 C C . ASN A 1 664 ? 33.710 -7.343 -55.142 1.00 58.59 664 ASN A C 1
ATOM 5531 O O . ASN A 1 664 ? 34.307 -6.464 -55.767 1.00 58.59 664 ASN A O 1
ATOM 5535 N N . GLN A 1 665 ? 34.359 -8.238 -54.388 1.00 56.41 665 GLN A N 1
ATOM 5536 C CA . GLN A 1 665 ? 35.816 -8.215 -54.204 1.00 56.41 665 GLN A CA 1
ATOM 5537 C C . GLN A 1 665 ? 36.577 -8.649 -55.466 1.00 56.41 665 GLN A C 1
ATOM 5539 O O . GLN A 1 665 ? 37.633 -8.090 -55.761 1.00 56.41 665 GLN A O 1
ATOM 5544 N N . PHE A 1 666 ? 36.012 -9.568 -56.255 1.00 51.88 666 PHE A N 1
ATOM 5545 C CA . PHE A 1 666 ? 36.675 -10.129 -57.437 1.00 51.88 666 PHE A CA 1
ATOM 5546 C C . PHE A 1 666 ? 36.081 -9.689 -58.783 1.00 51.88 666 PHE A C 1
ATOM 5548 O O . PHE A 1 666 ? 36.602 -10.089 -59.821 1.00 51.88 666 PHE A O 1
ATOM 5555 N N . LYS A 1 667 ? 35.016 -8.868 -58.795 1.00 52.25 667 LYS A N 1
ATOM 5556 C CA . LYS A 1 667 ? 34.231 -8.567 -60.014 1.00 52.25 667 LYS A CA 1
ATOM 5557 C C . LYS A 1 667 ? 33.908 -9.841 -60.814 1.00 52.25 667 LYS A C 1
ATOM 5559 O O . LYS A 1 667 ? 34.019 -9.851 -62.037 1.00 52.25 667 LYS A O 1
ATOM 5564 N N . LEU A 1 668 ? 33.582 -10.930 -60.122 1.00 47.38 668 LEU A N 1
ATOM 5565 C CA . LEU A 1 668 ? 33.254 -12.190 -60.783 1.00 47.38 668 LEU A CA 1
ATOM 5566 C C . LEU A 1 668 ? 31.884 -12.050 -61.450 1.00 47.38 668 LEU A C 1
ATOM 5568 O O . LEU A 1 668 ? 30.944 -11.539 -60.835 1.00 47.38 668 LEU A O 1
ATOM 5572 N N . ASP A 1 669 ? 31.783 -12.480 -62.708 1.00 37.50 669 ASP A N 1
ATOM 5573 C CA . ASP A 1 669 ? 30.504 -12.544 -63.411 1.00 37.50 669 ASP A CA 1
ATOM 5574 C C . ASP A 1 669 ? 29.533 -13.455 -62.649 1.00 37.50 669 ASP A C 1
ATOM 5576 O O . ASP A 1 669 ? 29.921 -14.486 -62.104 1.00 37.50 669 ASP A O 1
ATOM 5580 N N . LYS A 1 670 ? 28.262 -13.043 -62.599 1.00 38.00 670 LYS A N 1
ATOM 5581 C CA . LYS A 1 670 ? 27.178 -13.577 -61.747 1.00 38.00 670 LYS A CA 1
ATOM 5582 C C . LYS A 1 670 ? 26.759 -15.046 -61.990 1.00 38.00 670 LYS A C 1
ATOM 5584 O O . LYS A 1 670 ? 25.686 -15.425 -61.521 1.00 38.00 670 LYS A O 1
ATOM 5589 N N . ASN A 1 671 ? 27.545 -15.853 -62.699 1.00 30.78 671 ASN A N 1
ATOM 5590 C CA . ASN A 1 671 ? 27.202 -17.243 -63.025 1.00 30.78 671 ASN A CA 1
ATOM 5591 C C . ASN A 1 671 ? 27.708 -18.245 -61.983 1.00 30.78 671 ASN A C 1
ATOM 5593 O O . ASN A 1 671 ? 28.928 -18.257 -61.706 1.00 30.78 671 ASN A O 1
#

pLDDT: mean 73.34, std 18.94, range [28.48, 94.81]

Organism: Sarcoptes scabiei (NCBI:txid52283)

Mean predicted aligned error: 15.91 Å

InterPro domains:
  IPR007528 RINT-1/Tip20 [PF04437] (159-605)
  IPR007528 RINT-1/Tip20 [PS51386] (41-671)
  IPR007528 RINT-1/Tip20 [PTHR13520] (60-620)

Nearest PDB structures (foldseek):
  8ay2-assembly2_B  TM=4.834E-01  e=2.235E-01  Rattus norvegicus
  8ay2-assembly1_A  TM=3.287E-01  e=2.656E-02  Rattus norvegicus
  8gjg-assembly1_A  TM=4.840E-01  e=6.277E+00  synthetic construct
  8fit-assembly1_A  TM=2.530E-01  e=4.932E+00  synthetic construct
  5nwk-assembly1_G  TM=1.796E-01  e=5.345E+00  Nicotiana tabacum

Solvent-accessible surface area (backbone atoms only — not comparable to full-atom values): 39716 Å² total; per-residue (Å²): 115,94,83,58,58,93,71,56,71,79,75,52,57,69,70,60,49,43,53,56,47,53,49,52,52,51,53,51,51,50,55,50,53,52,51,52,51,49,55,73,70,63,80,39,93,86,41,74,66,42,55,54,50,49,49,42,46,52,62,66,45,47,48,53,48,49,56,50,50,49,57,52,40,57,50,32,36,60,69,66,54,60,72,57,71,75,89,87,65,87,78,72,97,65,98,68,95,71,77,97,66,94,80,78,63,68,61,50,55,53,44,40,50,52,43,50,50,51,47,51,26,72,71,69,32,42,46,82,64,84,83,59,92,49,102,65,80,66,70,46,80,44,80,88,43,57,86,72,64,70,81,88,61,93,82,74,52,64,68,55,51,61,60,47,45,61,53,50,57,48,49,40,48,74,78,65,43,80,79,34,70,72,69,57,71,70,68,84,68,86,83,84,71,82,90,78,73,54,62,58,59,63,51,53,51,50,52,50,45,52,65,60,35,40,63,55,32,60,71,61,44,30,61,54,45,37,72,70,64,78,43,99,77,68,56,53,56,57,56,52,50,56,54,51,37,52,52,52,42,56,50,51,65,72,45,40,72,60,40,74,75,32,72,68,56,37,53,53,45,51,54,45,51,45,53,51,45,46,53,49,37,71,77,42,73,56,56,40,77,76,41,42,74,60,40,66,64,44,71,59,41,71,44,60,66,49,44,54,50,50,54,52,51,53,52,51,55,46,51,55,50,51,50,55,38,73,72,38,88,59,26,52,42,71,76,42,65,52,75,76,58,63,70,68,54,61,100,78,63,95,65,83,54,79,72,74,45,49,34,39,21,40,40,48,51,55,52,49,54,51,52,50,49,50,54,62,62,48,61,65,52,60,48,54,73,58,44,50,55,48,49,54,48,52,55,52,52,53,50,51,51,51,52,51,51,50,54,55,55,72,72,49,76,91,52,83,78,72,55,68,56,58,35,33,50,52,26,35,42,52,53,49,40,53,54,54,49,47,51,71,68,38,78,87,23,74,57,60,75,39,64,79,92,60,42,72,64,54,53,48,53,51,51,50,48,46,53,52,39,51,48,54,50,51,52,50,50,51,53,54,43,47,48,53,48,54,55,47,54,60,47,46,56,58,60,67,70,56,62,38,58,70,49,56,93,84,70,90,76,79,94,64,82,95,73,91,77,89,81,94,78,80,96,84,83,94,84,79,84,79,74,79,86,74,72,52,70,64,53,49,54,47,36,48,55,50,40,55,52,53,52,54,50,53,74,55,44,21,57,59,59,41,56,59,47,50,50,55,44,43,49,51,49,52,51,48,45,42,71,70,42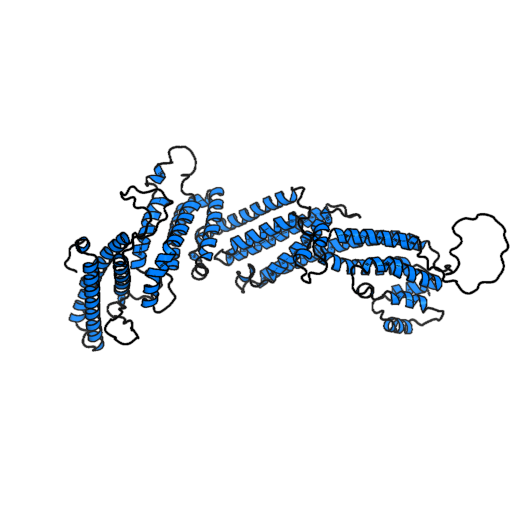,57,35,76,47,43,65,33,76,45,26,50,52,51,48,49,51,34,38,64,72,38,51,47,64,66,48,51,90,80,46,95,51,68,52,81,63,47,71,62,62,66,46,60,54,48,54,64,69,68,63,73,86,72,91,72,54,82,72,62,48,60,54,52,39,50,73,67,69,51,85,77,76,53,70,66,62,54,51,47,31,53,37,50,58,66,69,52,74,97,120

Foldseek 3Di:
DLPDDPPPLVVDDLVVSLVVLVVVLQVVVVVQVVVQVVVVVVPAPPDPVNVVVLCCCLPVPLVSVLVVLLSVLLVLCVLVVPDDADPPDDDDDDDDDDDPDDDDDVRSLSSNLSSLLSNQCSLQVWDFHPPPPDPDRDTDHGPSCVVNDDDDDVQDSPSLVSSCVVVVVVCCQQAPDCPHVVLVPPPPDDDDDSPRPQVLPLLVSLLSSLVRCQVVQVPRPQVSVCVRVVDNPDRSSLNSLLSSLVSLLVSCVVCVVVLVVDPVSVVSNVLSLLVSLVSVCVVPVCSLVVPVCSRSVVNQCVPVVSLVSVLVVVVVVLVVLLVVLVPDPQQLPWPAAAPVVVVVPPPPPPDPDPSQQATAGNVLVSNVVVLVVLQVSCLSNSDLVSLVVSLVSSLVSLVVSLVVLVVVLVVADLAPPGDLSNLSSLRSLVSSLVVLVCLLPPCPHSLVSHDPVPSVVSNVSSVVSNVVSVVVNVVSLCSLLVNLLVVLLVLVVVVVVDQQAPDDLPPPPPPDDDDDDDDDDDDDDDPDPPPPLDADPSLQVSLVVSLVSLVVSVNNGGLVSNLVSLLVNLVSVVVSCLPRPQLQHAHDPNSLVNVVVSCVPRVQVSCVVPDPDSCVSVVCPVPSSCVNNVPDDDDDDPVVVVVVCVVSPNPDDDPVSVVSSVCNHPVDPPD